Protein AF-0000000074534255 (afdb_homodimer)

Structure (mmCIF, N/CA/C/O backbone):
data_AF-0000000074534255-model_v1
#
loop_
_entity.id
_entity.type
_entity.pdbx_description
1 polymer 'Predicted protein'
#
loop_
_atom_site.group_PDB
_atom_site.id
_atom_site.type_symbol
_atom_site.label_atom_id
_atom_site.label_alt_id
_atom_site.label_comp_id
_atom_site.label_asym_id
_atom_site.label_entity_id
_atom_site.label_seq_id
_atom_site.pdbx_PDB_ins_code
_atom_site.Cartn_x
_atom_site.Cartn_y
_atom_site.Cartn_z
_atom_site.occupancy
_atom_site.B_iso_or_equiv
_atom_site.auth_seq_id
_atom_site.auth_comp_id
_atom_site.auth_asym_id
_atom_site.auth_atom_id
_atom_site.pdbx_PDB_model_num
ATOM 1 N N . MET A 1 1 ? 27.609 9.555 -4.312 1 38.16 1 MET A N 1
ATOM 2 C CA . MET A 1 1 ? 27.453 8.133 -4.008 1 38.16 1 MET A CA 1
ATOM 3 C C . MET A 1 1 ? 27.516 7.297 -5.285 1 38.16 1 MET A C 1
ATOM 5 O O . MET A 1 1 ? 26.859 7.629 -6.277 1 38.16 1 MET A O 1
ATOM 9 N N . SER A 1 2 ? 28.594 6.637 -5.508 1 47.75 2 SER A N 1
ATOM 10 C CA . SER A 1 2 ? 29.016 5.977 -6.734 1 47.75 2 SER A CA 1
ATOM 11 C C . SER A 1 2 ? 27.906 5.109 -7.312 1 47.75 2 SER A C 1
ATOM 13 O O . SER A 1 2 ? 27.125 4.516 -6.562 1 47.75 2 SER A O 1
ATOM 15 N N . ALA A 1 3 ? 27.5 5.363 -8.586 1 54.19 3 ALA A N 1
ATOM 16 C CA . ALA A 1 3 ? 26.641 4.477 -9.359 1 54.19 3 ALA A CA 1
ATOM 17 C C . ALA A 1 3 ? 26.922 3.012 -9.031 1 54.19 3 ALA A C 1
ATOM 19 O O . ALA A 1 3 ? 28.062 2.635 -8.773 1 54.19 3 ALA A O 1
ATOM 20 N N . SER A 1 4 ? 25.844 2.283 -8.641 1 63.69 4 SER A N 1
ATOM 21 C CA . SER A 1 4 ? 26.031 0.854 -8.414 1 63.69 4 SER A CA 1
ATOM 22 C C . SER A 1 4 ? 26.828 0.209 -9.539 1 63.69 4 SER A C 1
ATOM 24 O O . SER A 1 4 ? 26.594 0.5 -10.719 1 63.69 4 SER A O 1
ATOM 26 N N . ASN A 1 5 ? 27.891 -0.311 -9.391 1 72.81 5 ASN A N 1
ATOM 27 C CA . ASN A 1 5 ? 28.703 -1.055 -10.344 1 72.81 5 ASN A CA 1
ATOM 28 C C . ASN A 1 5 ? 28.125 -2.443 -10.609 1 72.81 5 ASN A C 1
ATOM 30 O O . ASN A 1 5 ? 28.734 -3.24 -11.336 1 72.81 5 ASN A O 1
ATOM 34 N N . ARG A 1 6 ? 26.938 -2.566 -10.062 1 86.5 6 ARG A N 1
ATOM 35 C CA . ARG A 1 6 ? 26.312 -3.875 -10.258 1 86.5 6 ARG A CA 1
ATOM 36 C C . ARG A 1 6 ? 25.641 -3.959 -11.625 1 86.5 6 ARG A C 1
ATOM 38 O O . ARG A 1 6 ? 24.906 -3.045 -12.016 1 86.5 6 ARG A O 1
ATOM 45 N N . PRO A 1 7 ? 25.953 -5.027 -12.398 1 90.88 7 PRO A N 1
ATOM 46 C CA . PRO A 1 7 ? 25.281 -5.148 -13.695 1 90.88 7 PRO A CA 1
ATOM 47 C C . PRO A 1 7 ? 23.766 -5.301 -13.562 1 90.88 7 PRO A C 1
ATOM 49 O O . PRO A 1 7 ? 23.281 -5.969 -12.641 1 90.88 7 PRO A O 1
ATOM 52 N N . ASN A 1 8 ? 23.078 -4.656 -14.469 1 95.38 8 ASN A N 1
ATOM 53 C CA . ASN A 1 8 ? 21.625 -4.762 -14.492 1 95.38 8 ASN A CA 1
ATOM 54 C C . ASN A 1 8 ? 21.172 -6.172 -14.852 1 95.38 8 ASN A C 1
ATOM 56 O O . ASN A 1 8 ? 21.938 -6.953 -15.406 1 95.38 8 ASN A O 1
ATOM 60 N N . VAL A 1 9 ? 20.016 -6.527 -14.477 1 98.06 9 VAL A N 1
ATOM 61 C CA . VAL A 1 9 ? 19.391 -7.816 -14.75 1 98.06 9 VAL A CA 1
ATOM 62 C C . VAL A 1 9 ? 18.188 -7.621 -15.664 1 98.06 9 VAL A C 1
ATOM 64 O O . VAL A 1 9 ? 17.453 -6.641 -15.531 1 98.06 9 VAL A O 1
ATOM 67 N N . LYS A 1 10 ? 18.016 -8.5 -16.609 1 98.75 10 LYS A N 1
ATOM 68 C CA . LYS A 1 10 ? 16.844 -8.422 -17.484 1 98.75 10 LYS A CA 1
ATOM 69 C C . LYS A 1 10 ? 15.805 -9.469 -17.078 1 98.75 10 LYS A C 1
ATOM 71 O O . LYS A 1 10 ? 16.141 -10.648 -16.938 1 98.75 10 LYS A O 1
ATOM 76 N N . LEU A 1 11 ? 14.578 -9.008 -16.938 1 98.94 11 LEU A N 1
ATOM 77 C CA . LEU A 1 11 ? 13.461 -9.844 -16.516 1 98.94 11 LEU A CA 1
ATOM 78 C C . LEU A 1 11 ? 12.461 -10.031 -17.656 1 98.94 11 LEU A C 1
ATOM 80 O O . LEU A 1 11 ? 12.109 -9.078 -18.344 1 98.94 11 LEU A O 1
ATOM 84 N N . GLY A 1 12 ? 12.094 -11.289 -17.875 1 98.94 12 GLY A N 1
ATOM 85 C CA . GLY A 1 12 ? 10.969 -11.602 -18.75 1 98.94 12 GLY A CA 1
ATOM 86 C C . GLY A 1 12 ? 9.719 -12 -17.984 1 98.94 12 GLY A C 1
ATOM 87 O O . GLY A 1 12 ? 9.805 -12.633 -16.922 1 98.94 12 GLY A O 1
ATOM 88 N N . VAL A 1 13 ? 8.57 -11.633 -18.484 1 98.94 13 VAL A N 1
ATOM 89 C CA . VAL A 1 13 ? 7.27 -12.023 -17.953 1 98.94 13 VAL A CA 1
ATOM 90 C C . VAL A 1 13 ? 6.383 -12.555 -19.062 1 98.94 13 VAL A C 1
ATOM 92 O O . VAL A 1 13 ? 6.203 -11.898 -20.094 1 98.94 13 VAL A O 1
ATOM 95 N N . ILE A 1 14 ? 5.82 -13.719 -18.844 1 98.94 14 ILE A N 1
ATOM 96 C CA . ILE A 1 14 ? 5.027 -14.367 -19.875 1 98.94 14 ILE A CA 1
ATOM 97 C C . ILE A 1 14 ? 3.547 -14.297 -19.516 1 98.94 14 ILE A C 1
ATOM 99 O O . ILE A 1 14 ? 3.143 -14.742 -18.438 1 98.94 14 ILE A O 1
ATOM 103 N N . GLN A 1 15 ? 2.764 -13.703 -20.359 1 98.81 15 GLN A N 1
ATOM 104 C CA . GLN A 1 15 ? 1.306 -13.711 -20.297 1 98.81 15 GLN A CA 1
ATOM 105 C C . GLN A 1 15 ? 0.714 -14.656 -21.328 1 98.81 15 GLN A C 1
ATOM 107 O O . GLN A 1 15 ? 0.886 -14.453 -22.531 1 98.81 15 GLN A O 1
ATOM 112 N N . CYS A 1 16 ? -0.022 -15.703 -20.891 1 97.38 16 CYS A N 1
ATOM 113 C CA . CYS A 1 16 ? -0.548 -16.641 -21.859 1 97.38 16 CYS A CA 1
ATOM 114 C C . CYS A 1 16 ? -1.913 -17.172 -21.438 1 97.38 16 CYS A C 1
ATOM 116 O O . CYS A 1 16 ? -2.312 -17 -20.281 1 97.38 16 CYS A O 1
ATOM 118 N N . HIS A 1 17 ? -2.545 -17.781 -22.391 1 95.69 17 HIS A N 1
ATOM 119 C CA . HIS A 1 17 ? -3.779 -18.5 -22.141 1 95.69 17 HIS A CA 1
ATOM 120 C C . HIS A 1 17 ? -3.488 -19.906 -21.609 1 95.69 17 HIS A C 1
ATOM 122 O O . HIS A 1 17 ? -2.428 -20.469 -21.875 1 95.69 17 HIS A O 1
ATOM 128 N N . TRP A 1 18 ? -4.469 -20.344 -20.875 1 95.81 18 TRP A N 1
ATOM 129 C CA . TRP A 1 18 ? -4.402 -21.766 -20.5 1 95.81 18 TRP A CA 1
ATOM 130 C C . TRP A 1 18 ? -5.273 -22.609 -21.438 1 95.81 18 TRP A C 1
ATOM 132 O O . TRP A 1 18 ? -6.32 -22.156 -21.891 1 95.81 18 TRP A O 1
ATOM 142 N N . THR A 1 19 ? -4.805 -23.781 -21.688 1 95.94 19 THR A N 1
ATOM 143 C CA . THR A 1 19 ? -5.59 -24.781 -22.391 1 95.94 19 THR A CA 1
ATOM 144 C C . THR A 1 19 ? -5.383 -26.172 -21.781 1 95.94 19 THR A C 1
ATOM 146 O O . THR A 1 19 ? -4.355 -26.438 -21.156 1 95.94 19 THR A O 1
ATOM 149 N N . GLU A 1 20 ? -6.34 -27.062 -22 1 94.56 20 GLU A N 1
ATOM 150 C CA . GLU A 1 20 ? -6.281 -28.406 -21.453 1 94.56 20 GLU A CA 1
ATOM 151 C C . GLU A 1 20 ? -5.27 -29.266 -22.219 1 94.56 20 GLU A C 1
ATOM 153 O O . GLU A 1 20 ? -4.734 -30.234 -21.672 1 94.56 20 GLU A O 1
ATOM 158 N N . ASP A 1 21 ? -5.148 -28.922 -23.422 1 96.81 21 ASP A N 1
ATOM 159 C CA . ASP A 1 21 ? -4.16 -29.641 -24.219 1 96.81 21 ASP A CA 1
ATOM 160 C C . ASP A 1 21 ? -2.74 -29.266 -23.812 1 96.81 21 ASP A C 1
ATOM 162 O O . ASP A 1 21 ? -2.195 -28.266 -24.297 1 96.81 21 ASP A O 1
ATOM 166 N N . LEU A 1 22 ? -2.09 -30.109 -23.062 1 95.94 22 LEU A N 1
ATOM 167 C CA . LEU A 1 22 ? -0.78 -29.828 -22.484 1 95.94 22 LEU A CA 1
ATOM 168 C C . LEU A 1 22 ? 0.272 -29.656 -23.578 1 95.94 22 LEU A C 1
ATOM 170 O O . LEU A 1 22 ? 1.234 -28.906 -23.406 1 95.94 22 LEU A O 1
ATOM 174 N N . THR A 1 23 ? 0.111 -30.406 -24.594 1 97.38 23 THR A N 1
ATOM 175 C CA . THR A 1 23 ? 1.063 -30.281 -25.688 1 97.38 23 THR A CA 1
ATOM 176 C C . THR A 1 23 ? 1.03 -28.875 -26.281 1 97.38 23 THR A C 1
ATOM 178 O O . THR A 1 23 ? 2.078 -28.266 -26.516 1 97.38 23 THR A O 1
ATOM 181 N N . VAL A 1 24 ? -0.176 -28.391 -26.5 1 97.69 24 VAL A N 1
ATOM 182 C CA . VAL A 1 24 ? -0.358 -27.047 -27.047 1 97.69 24 VAL A CA 1
ATOM 183 C C . VAL A 1 24 ? 0.126 -26 -26.047 1 97.69 24 VAL A C 1
ATOM 185 O O . VAL A 1 24 ? 0.819 -25.062 -26.406 1 97.69 24 VAL A O 1
ATOM 188 N N . LEU A 1 25 ? -0.193 -26.203 -24.828 1 97.88 25 LEU A N 1
ATOM 189 C CA . LEU A 1 25 ? 0.188 -25.281 -23.781 1 97.88 25 LEU A CA 1
ATOM 190 C C . LEU A 1 25 ? 1.705 -25.172 -23.656 1 97.88 25 LEU A C 1
ATOM 192 O O . LEU A 1 25 ? 2.26 -24.078 -23.641 1 97.88 25 LEU A O 1
ATOM 196 N N . LYS A 1 26 ? 2.355 -26.297 -23.578 1 98.31 26 LYS A N 1
ATOM 197 C CA . LYS A 1 26 ? 3.807 -26.328 -23.422 1 98.31 26 LYS A CA 1
ATOM 198 C C . LYS A 1 26 ? 4.5 -25.688 -24.625 1 98.31 26 LYS A C 1
ATOM 200 O O . LYS A 1 26 ? 5.496 -24.984 -24.469 1 98.31 26 LYS A O 1
ATOM 205 N N . SER A 1 27 ? 3.973 -25.984 -25.75 1 98.38 27 SER A N 1
ATOM 206 C CA . SER A 1 27 ? 4.551 -25.406 -26.953 1 98.38 27 SER A CA 1
ATOM 207 C C . SER A 1 27 ? 4.453 -23.891 -26.938 1 98.38 27 SER A C 1
ATOM 209 O O . SER A 1 27 ? 5.414 -23.188 -27.281 1 98.38 27 SER A O 1
ATOM 211 N N . ASP A 1 28 ? 3.316 -23.375 -26.609 1 98.25 28 ASP A N 1
ATOM 212 C CA . ASP A 1 28 ? 3.096 -21.938 -26.562 1 98.25 28 ASP A CA 1
ATOM 213 C C . ASP A 1 28 ? 4.027 -21.266 -25.547 1 98.25 28 ASP A C 1
ATOM 215 O O . ASP A 1 28 ? 4.672 -20.266 -25.844 1 98.25 28 ASP A O 1
ATOM 219 N N . ILE A 1 29 ? 4.129 -21.828 -24.375 1 98.69 29 ILE A N 1
ATOM 220 C CA . ILE A 1 29 ? 4.973 -21.281 -23.312 1 98.69 29 ILE A CA 1
ATOM 221 C C . ILE A 1 29 ? 6.438 -21.359 -23.734 1 98.69 29 ILE A C 1
ATOM 223 O O . ILE A 1 29 ? 7.195 -20.391 -23.547 1 98.69 29 ILE A O 1
ATOM 227 N N . SER A 1 30 ? 6.793 -22.484 -24.297 1 98.88 30 SER A N 1
ATOM 228 C CA . SER A 1 30 ? 8.172 -22.641 -24.75 1 98.88 30 SER A CA 1
ATOM 229 C C . SER A 1 30 ? 8.547 -21.578 -25.766 1 98.88 30 SER A C 1
ATOM 231 O O . SER A 1 30 ? 9.648 -21.016 -25.719 1 98.88 30 SER A O 1
ATOM 233 N N . HIS A 1 31 ? 7.652 -21.328 -26.672 1 98.81 31 HIS A N 1
ATOM 234 C CA . HIS A 1 31 ? 7.891 -20.297 -27.688 1 98.81 31 HIS A CA 1
ATOM 235 C C . HIS A 1 31 ? 8.078 -18.922 -27.047 1 98.81 31 HIS A C 1
ATOM 237 O O . HIS A 1 31 ? 8.992 -18.188 -27.422 1 98.81 31 HIS A O 1
ATOM 243 N N . LYS A 1 32 ? 7.285 -18.578 -26.172 1 98.88 32 LYS A N 1
ATOM 244 C CA . LYS A 1 32 ? 7.328 -17.266 -25.531 1 98.88 32 LYS A CA 1
ATOM 245 C C . LYS A 1 32 ? 8.562 -17.125 -24.641 1 98.88 32 LYS A C 1
ATOM 247 O O . LYS A 1 32 ? 9.141 -16.047 -24.547 1 98.88 32 LYS A O 1
ATOM 252 N N . VAL A 1 33 ? 8.891 -18.172 -23.938 1 98.94 33 VAL A N 1
ATOM 253 C CA . VAL A 1 33 ? 10.102 -18.172 -23.125 1 98.94 33 VAL A CA 1
ATOM 254 C C . VAL A 1 33 ? 11.32 -17.953 -24.016 1 98.94 33 VAL A C 1
ATOM 256 O O . VAL A 1 33 ? 12.219 -17.172 -23.688 1 98.94 33 VAL A O 1
ATOM 259 N N . LYS A 1 34 ? 11.344 -18.688 -25.109 1 98.88 34 LYS A N 1
ATOM 260 C CA . LYS A 1 34 ? 12.445 -18.531 -26.047 1 98.88 34 LYS A CA 1
ATOM 261 C C . LYS A 1 34 ? 12.531 -17.094 -26.547 1 98.88 34 LYS A C 1
ATOM 263 O O . LYS A 1 34 ? 13.625 -16.531 -26.703 1 98.88 34 LYS A O 1
ATOM 268 N N . GLN A 1 35 ? 11.391 -16.5 -26.844 1 98.88 35 GLN A N 1
ATOM 269 C CA . GLN A 1 35 ? 11.352 -15.102 -27.266 1 98.88 35 GLN A CA 1
ATOM 270 C C . GLN A 1 35 ? 11.961 -14.188 -26.203 1 98.88 35 GLN A C 1
ATOM 272 O O . GLN A 1 35 ? 12.742 -13.289 -26.531 1 98.88 35 GLN A O 1
ATOM 277 N N . ALA A 1 36 ? 11.609 -14.375 -24.969 1 98.94 36 ALA A N 1
ATOM 278 C CA . ALA A 1 36 ? 12.164 -13.57 -23.891 1 98.94 36 ALA A CA 1
ATOM 279 C C . ALA A 1 36 ? 13.664 -13.781 -23.75 1 98.94 36 ALA A C 1
ATOM 281 O O . ALA A 1 36 ? 14.422 -12.828 -23.562 1 98.94 36 ALA A O 1
ATOM 282 N N . ALA A 1 37 ? 14.086 -15.016 -23.828 1 98.88 37 ALA A N 1
ATOM 283 C CA . ALA A 1 37 ? 15.508 -15.336 -23.734 1 98.88 37 ALA A CA 1
ATOM 284 C C . ALA A 1 37 ? 16.297 -14.68 -24.875 1 98.88 37 ALA A C 1
ATOM 286 O O . ALA A 1 37 ? 17.391 -14.164 -24.656 1 98.88 37 ALA A O 1
ATOM 287 N N . ASN A 1 38 ? 15.719 -14.734 -26.031 1 98.81 38 ASN A N 1
ATOM 288 C CA . ASN A 1 38 ? 16.359 -14.102 -27.188 1 98.81 38 ASN A CA 1
ATOM 289 C C . ASN A 1 38 ? 16.484 -12.594 -27 1 98.81 38 ASN A C 1
ATOM 291 O O . ASN A 1 38 ? 17.344 -11.961 -27.609 1 98.81 38 ASN A O 1
ATOM 295 N N . ALA A 1 39 ? 15.594 -12.039 -26.219 1 98.75 39 ALA A N 1
ATOM 296 C CA . ALA A 1 39 ? 15.68 -10.625 -25.891 1 98.75 39 ALA A CA 1
ATOM 297 C C . ALA A 1 39 ? 16.578 -10.398 -24.672 1 98.75 39 ALA A C 1
ATOM 299 O O . ALA A 1 39 ? 16.562 -9.336 -24.062 1 98.75 39 ALA A O 1
ATOM 300 N N . ASN A 1 40 ? 17.281 -11.445 -24.234 1 98.62 40 ASN A N 1
ATOM 301 C CA . ASN A 1 40 ? 18.359 -11.445 -23.25 1 98.62 40 ASN A CA 1
ATOM 302 C C . ASN A 1 40 ? 17.812 -11.445 -21.812 1 98.62 40 ASN A C 1
ATOM 304 O O . ASN A 1 40 ? 18.484 -11 -20.891 1 98.62 40 ASN A O 1
ATOM 308 N N . ALA A 1 41 ? 16.578 -11.805 -21.672 1 98.88 41 ALA A N 1
ATOM 309 C CA . ALA A 1 41 ? 16.094 -12.031 -20.297 1 98.88 41 ALA A CA 1
ATOM 310 C C . ALA A 1 41 ? 16.922 -13.109 -19.609 1 98.88 41 ALA A C 1
ATOM 312 O O . ALA A 1 41 ? 17.281 -14.117 -20.219 1 98.88 41 ALA A O 1
ATOM 313 N N . GLN A 1 42 ? 17.203 -12.875 -18.359 1 98.88 42 GLN A N 1
ATOM 314 C CA . GLN A 1 42 ? 17.969 -13.836 -17.578 1 98.88 42 GLN A CA 1
ATOM 315 C C . GLN A 1 42 ? 17.062 -14.57 -16.578 1 98.88 42 GLN A C 1
ATOM 317 O O . GLN A 1 42 ? 17.375 -15.688 -16.172 1 98.88 42 GLN A O 1
ATOM 322 N N . ILE A 1 43 ? 16.031 -13.977 -16.156 1 98.94 43 ILE A N 1
ATOM 323 C CA . ILE A 1 43 ? 14.984 -14.523 -15.312 1 98.94 43 ILE A CA 1
ATOM 324 C C . ILE A 1 43 ? 13.633 -14.383 -16.016 1 98.94 43 ILE A C 1
ATOM 326 O O . ILE A 1 43 ? 13.32 -13.328 -16.562 1 98.94 43 ILE A O 1
ATOM 330 N N . ILE A 1 44 ? 12.836 -15.406 -16.062 1 99 44 ILE A N 1
ATOM 331 C CA . ILE A 1 44 ? 11.531 -15.367 -16.734 1 99 44 ILE A CA 1
ATOM 332 C C . ILE A 1 44 ? 10.453 -15.867 -15.766 1 99 44 ILE A C 1
ATOM 334 O O . ILE A 1 44 ? 10.57 -16.953 -15.203 1 99 44 ILE A O 1
ATOM 338 N N . LEU A 1 45 ? 9.453 -15.078 -15.586 1 99 45 LEU A N 1
ATOM 339 C CA . LEU A 1 45 ? 8.336 -15.344 -14.688 1 99 45 LEU A CA 1
ATOM 340 C C . LEU A 1 45 ? 7.141 -15.906 -15.453 1 99 45 LEU A C 1
ATOM 342 O O . LEU A 1 45 ? 6.711 -15.312 -16.453 1 99 45 LEU A O 1
ATOM 346 N N . LEU A 1 46 ? 6.641 -17.031 -15.008 1 98.94 46 LEU A N 1
ATOM 347 C CA . LEU A 1 46 ? 5.422 -17.625 -15.531 1 98.94 46 LEU A CA 1
ATOM 348 C C . LEU A 1 46 ? 4.254 -17.406 -14.57 1 98.94 46 LEU A C 1
ATOM 350 O O . LEU A 1 46 ? 4.434 -16.875 -13.477 1 98.94 46 LEU A O 1
ATOM 354 N N . GLN A 1 47 ? 3.068 -17.875 -14.984 1 98.62 47 GLN A N 1
ATOM 355 C CA . GLN A 1 47 ? 1.827 -17.594 -14.273 1 98.62 47 GLN A CA 1
ATOM 356 C C . GLN A 1 47 ? 1.604 -18.609 -13.141 1 98.62 47 GLN A C 1
ATOM 358 O O . GLN A 1 47 ? 2.365 -19.562 -13 1 98.62 47 GLN A O 1
ATOM 363 N N . GLU A 1 48 ? 0.565 -18.281 -12.32 1 98.75 48 GLU A N 1
ATOM 364 C CA . GLU A 1 48 ? 0.166 -19.172 -11.227 1 98.75 48 GLU A CA 1
ATOM 365 C C . GLU A 1 48 ? -0.423 -20.469 -11.758 1 98.75 48 GLU A C 1
ATOM 367 O O . GLU A 1 48 ? -1.276 -20.453 -12.648 1 98.75 48 GLU A O 1
ATOM 372 N N . VAL A 1 49 ? 0.048 -21.609 -11.219 1 98.31 49 VAL A N 1
ATOM 373 C CA . VAL A 1 49 ? -0.42 -22.953 -11.547 1 98.31 49 VAL A CA 1
ATOM 374 C C . VAL A 1 49 ? -0.678 -23.047 -13.047 1 98.31 49 VAL A C 1
ATOM 376 O O . VAL A 1 49 ? -1.745 -23.5 -13.469 1 98.31 49 VAL A O 1
ATOM 379 N N . PHE A 1 50 ? 0.253 -22.672 -13.797 1 97.88 50 PHE A N 1
ATOM 380 C CA . PHE A 1 50 ? 0.082 -22.438 -15.219 1 97.88 50 PHE A CA 1
ATOM 381 C C . PHE A 1 50 ? -0.144 -23.734 -15.969 1 97.88 50 PHE A C 1
ATOM 383 O O . PHE A 1 50 ? -0.611 -23.734 -17.109 1 97.88 50 PHE A O 1
ATOM 390 N N . MET A 1 51 ? 0.105 -24.922 -15.367 1 97.25 51 MET A N 1
ATOM 391 C CA . MET A 1 51 ? -0.031 -26.203 -16.062 1 97.25 51 MET A CA 1
ATOM 392 C C . MET A 1 51 ? -1.359 -26.859 -15.727 1 97.25 51 MET A C 1
ATOM 394 O O . MET A 1 51 ? -1.583 -28.031 -16.062 1 97.25 51 MET A O 1
ATOM 398 N N . MET A 1 52 ? -2.219 -26.219 -15.047 1 96.19 52 MET A N 1
ATOM 399 C CA . MET A 1 52 ? -3.531 -26.781 -14.742 1 96.19 52 MET A CA 1
ATOM 400 C C . MET A 1 52 ? -4.609 -25.703 -14.797 1 96.19 52 MET A C 1
ATOM 402 O O . MET A 1 52 ? -4.301 -24.5 -14.797 1 96.19 52 MET A O 1
ATOM 406 N N . ARG A 1 53 ? -5.793 -26.188 -14.914 1 95.25 53 ARG A N 1
ATOM 407 C CA . ARG A 1 53 ? -6.938 -25.297 -14.797 1 95.25 53 ARG A CA 1
ATOM 408 C C . ARG A 1 53 ? -6.973 -24.625 -13.43 1 95.25 53 ARG A C 1
ATOM 410 O O . ARG A 1 53 ? -6.695 -25.266 -12.414 1 95.25 53 ARG A O 1
ATOM 417 N N . TYR A 1 54 ? -7.234 -23.344 -13.453 1 95.38 54 TYR A N 1
ATOM 418 C CA . TYR A 1 54 ? -7.402 -22.719 -12.148 1 95.38 54 TYR A CA 1
ATOM 419 C C . TYR A 1 54 ? -8.516 -23.391 -11.352 1 95.38 54 TYR A C 1
ATOM 421 O O . TYR A 1 54 ? -9.641 -23.516 -11.836 1 95.38 54 TYR A O 1
ATOM 429 N N . PRO A 1 55 ? -8.266 -23.734 -10.188 1 93.81 55 PRO A N 1
ATOM 430 C CA . PRO A 1 55 ? -9.219 -24.625 -9.508 1 93.81 55 PRO A CA 1
ATOM 431 C C . PRO A 1 55 ? -10.188 -23.859 -8.602 1 93.81 55 PRO A C 1
ATOM 433 O O . PRO A 1 55 ? -11.133 -24.453 -8.07 1 93.81 55 PRO A O 1
ATOM 436 N N . GLY A 1 56 ? -10.039 -22.594 -8.391 1 91.31 56 GLY A N 1
ATOM 437 C CA . GLY A 1 56 ? -10.742 -21.859 -7.348 1 91.31 56 GLY A CA 1
ATOM 438 C C . GLY A 1 56 ? -12.242 -21.828 -7.555 1 91.31 56 GLY A C 1
ATOM 439 O O . GLY A 1 56 ? -13 -21.547 -6.621 1 91.31 56 GLY A O 1
ATOM 440 N N . ASP A 1 57 ? -12.711 -22.109 -8.773 1 91.38 57 ASP A N 1
ATOM 441 C CA . ASP A 1 57 ? -14.141 -22.094 -9.055 1 91.38 57 ASP A CA 1
ATOM 442 C C . ASP A 1 57 ? -14.758 -23.469 -8.836 1 91.38 57 ASP A C 1
ATOM 444 O O . ASP A 1 57 ? -15.961 -23.656 -9.031 1 91.38 57 ASP A O 1
ATOM 448 N N . LEU A 1 58 ? -13.961 -24.453 -8.414 1 91.12 58 LEU A N 1
ATOM 449 C CA . LEU A 1 58 ? -14.414 -25.812 -8.141 1 91.12 58 LEU A CA 1
ATOM 450 C C . LEU A 1 58 ? -14.547 -26.047 -6.637 1 91.12 58 LEU A C 1
ATOM 452 O O . LEU A 1 58 ? -14.234 -25.156 -5.836 1 91.12 58 LEU A O 1
ATOM 456 N N . SER A 1 59 ? -15.141 -27.172 -6.301 1 90.75 59 SER A N 1
ATOM 457 C CA . SER A 1 59 ? -15.195 -27.609 -4.91 1 90.75 59 SER A CA 1
ATOM 458 C C . SER A 1 59 ? -14.523 -28.969 -4.734 1 90.75 59 SER A C 1
ATOM 460 O O . SER A 1 59 ? -14.633 -29.844 -5.605 1 90.75 59 SER A O 1
ATOM 462 N N . LYS A 1 60 ? -13.875 -29.094 -3.633 1 91.88 60 LYS A N 1
ATOM 463 C CA . LYS A 1 60 ? -13.188 -30.359 -3.371 1 91.88 60 LYS A CA 1
ATOM 464 C C . LYS A 1 60 ? -14.172 -31.531 -3.334 1 91.88 60 LYS A C 1
ATOM 466 O O . LYS A 1 60 ? -13.844 -32.625 -3.758 1 91.88 60 LYS A O 1
ATOM 471 N N . GLU A 1 61 ? -15.391 -31.312 -2.822 1 91.06 61 GLU A N 1
ATOM 472 C CA . GLU A 1 61 ? -16.406 -32.344 -2.699 1 91.06 61 GLU A CA 1
ATOM 473 C C . GLU A 1 61 ? -16.891 -32.812 -4.07 1 91.06 61 GLU A C 1
ATOM 475 O O . GLU A 1 61 ? -17.016 -34.031 -4.305 1 91.06 61 GLU A O 1
ATOM 480 N N . LEU A 1 62 ? -17.016 -31.891 -4.977 1 88.88 62 LEU A N 1
ATOM 481 C CA . LEU A 1 62 ? -17.625 -32.219 -6.266 1 88.88 62 LEU A CA 1
ATOM 482 C C . LEU A 1 62 ? -16.547 -32.531 -7.297 1 88.88 62 LEU A C 1
ATOM 484 O O . LEU A 1 62 ? -16.844 -33.125 -8.336 1 88.88 62 LEU A O 1
ATOM 488 N N . ASN A 1 63 ? -15.344 -32.125 -7.023 1 91.44 63 ASN A N 1
ATOM 489 C CA . ASN A 1 63 ? -14.25 -32.312 -7.973 1 91.44 63 ASN A CA 1
ATOM 490 C C . ASN A 1 63 ? -13.031 -32.938 -7.301 1 91.44 63 ASN A C 1
ATOM 492 O O . ASN A 1 63 ? -11.922 -32.375 -7.402 1 91.44 63 ASN A O 1
ATOM 496 N N . PRO A 1 64 ? -13.125 -34.062 -6.719 1 93.75 64 PRO A N 1
ATOM 497 C CA . PRO A 1 64 ? -11.992 -34.688 -6.02 1 93.75 64 PRO A CA 1
ATOM 498 C C . PRO A 1 64 ? -10.836 -35.031 -6.957 1 93.75 64 PRO A C 1
ATOM 500 O O . PRO A 1 64 ? -9.688 -35.125 -6.52 1 93.75 64 PRO A O 1
ATOM 503 N N . GLU A 1 65 ? -11.148 -35.188 -8.211 1 94.25 65 GLU A N 1
ATOM 504 C CA . GLU A 1 65 ? -10.141 -35.594 -9.195 1 94.25 65 GLU A CA 1
ATOM 505 C C . GLU A 1 65 ? -9.102 -34.469 -9.383 1 94.25 65 GLU A C 1
ATOM 507 O O . GLU A 1 65 ? -8.016 -34.719 -9.914 1 94.25 65 GLU A O 1
ATOM 512 N N . THR A 1 66 ? -9.438 -33.281 -8.992 1 94.56 66 THR A N 1
ATOM 513 C CA . THR A 1 66 ? -8.5 -32.156 -9.078 1 94.56 66 THR A CA 1
ATOM 514 C C . THR A 1 66 ? -7.219 -32.469 -8.305 1 94.56 66 THR A C 1
ATOM 516 O O . THR A 1 66 ? -6.129 -32.062 -8.711 1 94.56 66 THR A O 1
ATOM 519 N N . PHE A 1 67 ? -7.305 -33.219 -7.242 1 97 67 PHE A N 1
ATOM 520 C CA . PHE A 1 67 ? -6.168 -33.562 -6.387 1 97 67 PHE A CA 1
ATOM 521 C C . PHE A 1 67 ? -5.207 -34.5 -7.098 1 97 67 PHE A C 1
ATOM 523 O O . PHE A 1 67 ? -4.051 -34.625 -6.691 1 97 67 PHE A O 1
ATOM 530 N N . ASP A 1 68 ? -5.711 -35.156 -8.141 1 96.31 68 ASP A N 1
ATOM 531 C CA . ASP A 1 68 ? -4.848 -36 -8.938 1 96.31 68 ASP A CA 1
ATOM 532 C C . ASP A 1 68 ? -3.779 -35.188 -9.672 1 96.31 68 ASP A C 1
ATOM 534 O O . ASP A 1 68 ? -2.764 -35.75 -10.102 1 96.31 68 ASP A O 1
ATOM 538 N N . GLN A 1 69 ? -4.016 -33.938 -9.789 1 96.44 69 GLN A N 1
ATOM 539 C CA . GLN A 1 69 ? -3.086 -33.062 -10.5 1 96.44 69 GLN A CA 1
ATOM 540 C C . GLN A 1 69 ? -1.971 -32.594 -9.586 1 96.44 69 GLN A C 1
ATOM 542 O O . GLN A 1 69 ? -1.006 -31.969 -10.039 1 96.44 69 GLN A O 1
ATOM 547 N N . ALA A 1 70 ? -2.111 -32.844 -8.258 1 98.31 70 ALA A N 1
ATOM 548 C CA . ALA A 1 70 ? -1.09 -32.438 -7.309 1 98.31 70 ALA A CA 1
ATOM 549 C C . ALA A 1 70 ? 0.234 -33.125 -7.562 1 98.31 70 ALA A C 1
ATOM 551 O O . ALA A 1 70 ? 0.251 -34.312 -7.887 1 98.31 70 ALA A O 1
ATOM 552 N N . GLU A 1 71 ? 1.266 -32.438 -7.41 1 98.62 71 GLU A N 1
ATOM 553 C CA . GLU A 1 71 ? 2.592 -32.938 -7.777 1 98.62 71 GLU A CA 1
ATOM 554 C C . GLU A 1 71 ? 3.457 -33.156 -6.539 1 98.62 71 GLU A C 1
ATOM 556 O O . GLU A 1 71 ? 3.4 -32.375 -5.586 1 98.62 71 GLU A O 1
ATOM 561 N N . ASN A 1 72 ? 4.238 -34.156 -6.539 1 97.94 72 ASN A N 1
ATOM 562 C CA . ASN A 1 72 ? 5.145 -34.469 -5.441 1 97.94 72 ASN A CA 1
ATOM 563 C C . ASN A 1 72 ? 6.512 -33.844 -5.637 1 97.94 72 ASN A C 1
ATOM 565 O O . ASN A 1 72 ? 7.508 -34.531 -5.867 1 97.94 72 ASN A O 1
ATOM 569 N N . LEU A 1 73 ? 6.527 -32.531 -5.395 1 97.69 73 LEU A N 1
ATOM 570 C CA . LEU A 1 73 ? 7.688 -31.703 -5.688 1 97.69 73 LEU A CA 1
ATOM 571 C C . LEU A 1 73 ? 8.914 -32.219 -4.934 1 97.69 73 LEU A C 1
ATOM 573 O O . LEU A 1 73 ? 9.984 -32.375 -5.527 1 97.69 73 LEU A O 1
ATOM 577 N N . MET A 1 74 ? 8.789 -32.469 -3.686 1 94.94 74 MET A N 1
ATOM 578 C CA . MET A 1 74 ? 9.945 -32.781 -2.848 1 94.94 74 MET A CA 1
ATOM 579 C C . MET A 1 74 ? 10.539 -34.125 -3.221 1 94.94 74 MET A C 1
ATOM 581 O O . MET A 1 74 ? 11.75 -34.312 -3.16 1 94.94 74 MET A O 1
ATOM 585 N N . GLN A 1 75 ? 9.711 -35.031 -3.625 1 94.38 75 GLN A N 1
ATOM 586 C CA . GLN A 1 75 ? 10.227 -36.312 -4.102 1 94.38 75 GLN A CA 1
ATOM 587 C C . GLN A 1 75 ? 10.953 -36.156 -5.434 1 94.38 75 GLN A C 1
ATOM 589 O O . GLN A 1 75 ? 11.977 -36.812 -5.672 1 94.38 75 GLN A O 1
ATOM 594 N N . ALA A 1 76 ? 10.375 -35.344 -6.254 1 95.56 76 ALA A N 1
ATOM 595 C CA . ALA A 1 76 ? 11.031 -35.062 -7.531 1 95.56 76 ALA A CA 1
ATOM 596 C C . ALA A 1 76 ? 12.406 -34.438 -7.312 1 95.56 76 ALA A C 1
ATOM 598 O O . ALA A 1 76 ? 13.375 -34.812 -7.98 1 95.56 76 ALA A O 1
ATOM 599 N N . VAL A 1 77 ? 12.484 -33.531 -6.406 1 93.5 77 VAL A N 1
ATOM 600 C CA . VAL A 1 77 ? 13.734 -32.844 -6.113 1 93.5 77 VAL A CA 1
ATOM 601 C C . VAL A 1 77 ? 14.75 -33.812 -5.551 1 93.5 77 VAL A C 1
ATOM 603 O O . VAL A 1 77 ? 15.945 -33.75 -5.871 1 93.5 77 VAL A O 1
ATOM 606 N N . ALA A 1 78 ? 14.32 -34.719 -4.723 1 91.25 78 ALA A N 1
ATOM 607 C CA . ALA A 1 78 ? 15.203 -35.719 -4.145 1 91.25 78 ALA A CA 1
ATOM 608 C C . ALA A 1 78 ? 15.836 -36.594 -5.23 1 91.25 78 ALA A C 1
ATOM 610 O O . ALA A 1 78 ? 17.016 -36.938 -5.148 1 91.25 78 ALA A O 1
ATOM 611 N N . ILE A 1 79 ? 15.117 -36.938 -6.168 1 90.12 79 ILE A N 1
ATOM 612 C CA . ILE A 1 79 ? 15.617 -37.75 -7.277 1 90.12 79 ILE A CA 1
ATOM 613 C C . ILE A 1 79 ? 16.641 -36.938 -8.078 1 90.12 79 ILE A C 1
ATOM 615 O O . ILE A 1 79 ? 17.688 -37.469 -8.469 1 90.12 79 ILE A O 1
ATOM 619 N N . LEU A 1 80 ? 16.312 -35.719 -8.297 1 87.31 80 LEU A N 1
ATOM 620 C CA . LEU A 1 80 ? 17.203 -34.844 -9.039 1 87.31 80 LEU A CA 1
ATOM 621 C C . LEU A 1 80 ? 18.547 -34.688 -8.328 1 87.31 80 LEU A C 1
ATOM 623 O O . LEU A 1 80 ? 19.594 -34.719 -8.969 1 87.31 80 LEU A O 1
ATOM 627 N N . GLU A 1 81 ? 18.531 -34.5 -7.09 1 86.31 81 GLU A N 1
ATOM 628 C CA . GLU A 1 81 ? 19.734 -34.312 -6.301 1 86.31 81 GLU A CA 1
ATOM 629 C C . GLU A 1 81 ? 20.578 -35.594 -6.242 1 86.31 81 GLU A C 1
ATOM 631 O O . GLU A 1 81 ? 21.812 -35.531 -6.25 1 86.31 81 GLU A O 1
ATOM 636 N N . LYS A 1 82 ? 20.016 -36.75 -6.172 1 83.38 82 LYS A N 1
ATOM 637 C CA . LYS A 1 82 ? 20.719 -38.031 -6.145 1 83.38 82 LYS A CA 1
ATOM 638 C C . LYS A 1 82 ? 21.422 -38.281 -7.469 1 83.38 82 LYS A C 1
ATOM 640 O O . LYS A 1 82 ? 22.531 -38.844 -7.492 1 83.38 82 LYS A O 1
ATOM 645 N N . ASN A 1 83 ? 20.766 -37.875 -8.477 1 76.31 83 ASN A N 1
ATOM 646 C CA . ASN A 1 83 ? 21.297 -38.125 -9.812 1 76.31 83 ASN A CA 1
ATOM 647 C C . ASN A 1 83 ? 22.391 -37.125 -10.18 1 76.31 83 ASN A C 1
ATOM 649 O O . ASN A 1 83 ? 23.266 -37.438 -10.984 1 76.31 83 ASN A O 1
ATOM 653 N N . GLU A 1 84 ? 22.266 -35.906 -9.781 1 69.38 84 GLU A N 1
ATOM 654 C CA . GLU A 1 84 ? 23.328 -34.938 -10.031 1 69.38 84 GLU A CA 1
ATOM 655 C C . GLU A 1 84 ? 24.672 -35.438 -9.492 1 69.38 84 GLU A C 1
ATOM 657 O O . GLU A 1 84 ? 25.719 -35.156 -10.062 1 69.38 84 GLU A O 1
ATOM 662 N N . ASN A 1 85 ? 24.578 -36.188 -8.406 1 61.41 85 ASN A N 1
ATOM 663 C CA . ASN A 1 85 ? 25.781 -36.719 -7.801 1 61.41 85 ASN A CA 1
ATOM 664 C C . ASN A 1 85 ? 26.234 -38 -8.5 1 61.41 85 ASN A C 1
ATOM 666 O O . ASN A 1 85 ? 27.344 -38.5 -8.258 1 61.41 85 ASN A O 1
ATOM 670 N N . SER A 1 86 ? 25.219 -38.562 -9.18 1 57.59 86 SER A N 1
ATOM 671 C CA . SER A 1 86 ? 25.562 -39.812 -9.852 1 57.59 86 SER A CA 1
ATOM 672 C C . SER A 1 86 ? 25.906 -39.594 -11.32 1 57.59 86 SER A C 1
ATOM 674 O O . SER A 1 86 ? 25.375 -38.656 -11.938 1 57.59 86 SER A O 1
ATOM 676 N N . GLU A 1 87 ? 27.031 -39.812 -11.758 1 49.44 87 GLU A N 1
ATOM 677 C CA . GLU A 1 87 ? 27.547 -39.656 -13.117 1 49.44 87 GLU A CA 1
ATOM 678 C C . GLU A 1 87 ? 26.547 -40.125 -14.156 1 49.44 87 GLU A C 1
ATOM 680 O O . GLU A 1 87 ? 26.719 -39.875 -15.352 1 49.44 87 GLU A O 1
ATOM 685 N N . GLN A 1 88 ? 25.531 -41 -13.836 1 45.31 88 GLN A N 1
ATOM 686 C CA . GLN A 1 88 ? 24.719 -41.656 -14.844 1 45.31 88 GLN A CA 1
ATOM 687 C C . GLN A 1 88 ? 23.406 -40.938 -15.078 1 45.31 88 GLN A C 1
ATOM 689 O O . GLN A 1 88 ? 22.5 -41 -14.25 1 45.31 88 GLN A O 1
ATOM 694 N N . VAL A 1 89 ? 23.359 -39.812 -15.641 1 46.59 89 VAL A N 1
ATOM 695 C CA . VAL A 1 89 ? 22.406 -38.75 -15.93 1 46.59 89 VAL A CA 1
ATOM 696 C C . VAL A 1 89 ? 21.172 -39.312 -16.625 1 46.59 89 VAL A C 1
ATOM 698 O O . VAL A 1 89 ? 20.047 -38.906 -16.359 1 46.59 89 VAL A O 1
ATOM 701 N N . THR A 1 90 ? 20.594 -40.219 -17.406 1 53.75 90 THR A N 1
ATOM 702 C CA . THR A 1 90 ? 20.234 -39.719 -18.719 1 53.75 90 THR A CA 1
ATOM 703 C C . THR A 1 90 ? 18.734 -39.469 -18.812 1 53.75 90 THR A C 1
ATOM 705 O O . THR A 1 90 ? 18.266 -38.344 -18.719 1 53.75 90 THR A O 1
ATOM 708 N N . THR A 1 91 ? 17.875 -39.938 -19.562 1 55.59 91 THR A N 1
ATOM 709 C CA . THR A 1 91 ? 16.5 -39.875 -20.047 1 55.59 91 THR A CA 1
ATOM 710 C C . THR A 1 91 ? 15.531 -40.438 -19.031 1 55.59 91 THR A C 1
ATOM 712 O O . THR A 1 91 ? 14.438 -39.906 -18.828 1 55.59 91 THR A O 1
ATOM 715 N N . ARG A 1 92 ? 15.859 -41.562 -18.203 1 62.69 92 ARG A N 1
ATOM 716 C CA . ARG A 1 92 ? 15 -42.219 -17.234 1 62.69 92 ARG A CA 1
ATOM 717 C C . ARG A 1 92 ? 14.734 -41.344 -16.031 1 62.69 92 ARG A C 1
ATOM 719 O O . ARG A 1 92 ? 13.625 -41.344 -15.484 1 62.69 92 ARG A O 1
ATOM 726 N N . HIS A 1 93 ? 15.562 -40.562 -15.812 1 77.94 93 HIS A N 1
ATOM 727 C CA . HIS A 1 93 ? 15.43 -39.656 -14.664 1 77.94 93 HIS A CA 1
ATOM 728 C C . HIS A 1 93 ? 14.453 -38.531 -14.953 1 77.94 93 HIS A C 1
ATOM 730 O O . HIS A 1 93 ? 13.617 -38.188 -14.117 1 77.94 93 HIS A O 1
ATOM 736 N N . ASP A 1 94 ? 14.469 -38.125 -16.125 1 84.69 94 ASP A N 1
ATOM 737 C CA . ASP A 1 94 ? 13.555 -37.062 -16.516 1 84.69 94 ASP A CA 1
ATOM 738 C C . ASP A 1 94 ? 12.109 -37.562 -16.5 1 84.69 94 ASP A C 1
ATOM 740 O O . ASP A 1 94 ? 11.203 -36.812 -16.078 1 84.69 94 ASP A O 1
ATOM 744 N N . GLU A 1 95 ? 11.984 -38.781 -16.891 1 90.25 95 GLU A N 1
ATOM 745 C CA . GLU A 1 95 ? 10.648 -39.375 -16.891 1 90.25 95 GLU A CA 1
ATOM 746 C C . GLU A 1 95 ? 10.109 -39.5 -15.477 1 90.25 95 GLU A C 1
ATOM 748 O O . GLU A 1 95 ? 8.93 -39.25 -15.219 1 90.25 95 GLU A O 1
ATOM 753 N N . GLU A 1 96 ? 10.945 -39.938 -14.625 1 91.5 96 GLU A N 1
ATOM 754 C CA . GLU A 1 96 ? 10.539 -40.094 -13.234 1 91.5 96 GLU A CA 1
ATOM 755 C C . GLU A 1 96 ? 10.195 -38.781 -12.594 1 91.5 96 GLU A C 1
ATOM 757 O O . GLU A 1 96 ? 9.203 -38.656 -11.867 1 91.5 96 GLU A O 1
ATOM 762 N N . ILE A 1 97 ? 11.016 -37.812 -12.844 1 93.5 97 ILE A N 1
ATOM 763 C CA . ILE A 1 97 ? 10.773 -36.469 -12.328 1 93.5 97 ILE A CA 1
ATOM 764 C C . ILE A 1 97 ? 9.445 -35.969 -12.867 1 93.5 97 ILE A C 1
ATOM 766 O O . ILE A 1 97 ? 8.641 -35.406 -12.125 1 93.5 97 ILE A O 1
ATOM 770 N N . GLY A 1 98 ? 9.211 -36.125 -14.141 1 94.56 98 GLY A N 1
ATOM 771 C CA . GLY A 1 98 ? 7.98 -35.688 -14.773 1 94.56 98 GLY A CA 1
ATOM 772 C C . GLY A 1 98 ? 6.738 -36.344 -14.195 1 94.56 98 GLY A C 1
ATOM 773 O O . GLY A 1 98 ? 5.688 -35.688 -14.109 1 94.56 98 GLY A O 1
ATOM 774 N N . GLN A 1 99 ? 6.906 -37.594 -13.828 1 95.31 99 GLN A N 1
ATOM 775 C CA . GLN A 1 99 ? 5.789 -38.312 -13.219 1 95.31 99 GLN A CA 1
ATOM 776 C C . GLN A 1 99 ? 5.469 -37.75 -11.828 1 95.31 99 GLN A C 1
ATOM 778 O O . GLN A 1 99 ? 4.309 -37.719 -11.422 1 95.31 99 GLN A O 1
ATOM 783 N N . LEU A 1 100 ? 6.469 -37.312 -11.203 1 96.31 100 LEU A N 1
ATOM 784 C CA . LEU A 1 100 ? 6.316 -36.781 -9.844 1 96.31 100 LEU A CA 1
ATOM 785 C C . LEU A 1 100 ? 5.93 -35.312 -9.852 1 96.31 100 LEU A C 1
ATOM 787 O O . LEU A 1 100 ? 5.16 -34.875 -9 1 96.31 100 LEU A O 1
ATOM 791 N N . SER A 1 101 ? 6.523 -34.656 -10.812 1 98 101 SER A N 1
ATOM 792 C CA . SER A 1 101 ? 6.273 -33.219 -10.93 1 98 101 SER A CA 1
ATOM 793 C C . SER A 1 101 ? 6.445 -32.75 -12.375 1 98 101 SER A C 1
ATOM 795 O O . SER A 1 101 ? 7.543 -32.344 -12.773 1 98 101 SER A O 1
ATOM 797 N N . ARG A 1 102 ? 5.402 -32.688 -13.078 1 97.56 102 ARG A N 1
ATOM 798 C CA . ARG A 1 102 ? 5.43 -32.281 -14.477 1 97.56 102 ARG A CA 1
ATOM 799 C C . ARG A 1 102 ? 5.855 -30.812 -14.609 1 97.56 102 ARG A C 1
ATOM 801 O O . ARG A 1 102 ? 6.523 -30.438 -15.586 1 97.56 102 ARG A O 1
ATOM 808 N N . THR A 1 103 ? 5.461 -29.984 -13.648 1 98.56 103 THR A N 1
ATOM 809 C CA . THR A 1 103 ? 5.809 -28.562 -13.695 1 98.56 103 THR A CA 1
ATOM 810 C C . THR A 1 103 ? 7.312 -28.375 -13.508 1 98.56 103 THR A C 1
ATOM 812 O O . THR A 1 103 ? 7.945 -27.625 -14.242 1 98.56 103 THR A O 1
ATOM 815 N N . LEU A 1 104 ? 7.871 -29.047 -12.492 1 98.25 104 LEU A N 1
ATOM 816 C CA . LEU A 1 104 ? 9.312 -28.953 -12.289 1 98.25 104 LEU A CA 1
ATOM 817 C C . LEU A 1 104 ? 10.07 -29.422 -13.523 1 98.25 104 LEU A C 1
ATOM 819 O O . LEU A 1 104 ? 11.016 -28.766 -13.961 1 98.25 104 LEU A O 1
ATOM 823 N N . GLN A 1 105 ? 9.633 -30.531 -14.047 1 97.69 105 GLN A N 1
ATOM 824 C CA . GLN A 1 105 ? 10.305 -31.078 -15.219 1 97.69 105 GLN A CA 1
ATOM 825 C C . GLN A 1 105 ? 10.258 -30.094 -16.391 1 97.69 105 GLN A C 1
ATOM 827 O O . GLN A 1 105 ? 11.258 -29.891 -17.078 1 97.69 105 GLN A O 1
ATOM 832 N N . PHE A 1 106 ? 9.125 -29.531 -16.641 1 98.5 106 PHE A N 1
ATOM 833 C CA . PHE A 1 106 ? 8.961 -28.578 -17.75 1 98.5 106 PHE A CA 1
ATOM 834 C C . PHE A 1 106 ? 9.805 -27.344 -17.516 1 98.5 106 PHE A C 1
ATOM 836 O O . PHE A 1 106 ? 10.469 -26.859 -18.438 1 98.5 106 PHE A O 1
ATOM 843 N N . CYS A 1 107 ? 9.781 -26.781 -16.312 1 98.62 107 CYS A N 1
ATOM 844 C CA . CYS A 1 107 ? 10.594 -25.609 -15.992 1 98.62 107 CYS A CA 1
ATOM 845 C C . CYS A 1 107 ? 12.078 -25.906 -16.172 1 98.62 107 CYS A C 1
ATOM 847 O O . CYS A 1 107 ? 12.828 -25.047 -16.625 1 98.62 107 CYS A O 1
ATOM 849 N N . ARG A 1 108 ? 12.469 -27.109 -15.773 1 97.62 108 ARG A N 1
ATOM 850 C CA . ARG A 1 108 ? 13.852 -27.531 -15.969 1 97.62 108 ARG A CA 1
ATOM 851 C C . ARG A 1 108 ? 14.227 -27.5 -17.438 1 97.62 108 ARG A C 1
ATOM 853 O O . ARG A 1 108 ? 15.289 -26.984 -17.812 1 97.62 108 ARG A O 1
ATOM 860 N N . GLU A 1 109 ? 13.398 -28.094 -18.219 1 97.88 109 GLU A N 1
ATOM 861 C CA . GLU A 1 109 ? 13.633 -28.125 -19.656 1 97.88 109 GLU A CA 1
ATOM 862 C C . GLU A 1 109 ? 13.758 -26.703 -20.219 1 97.88 109 GLU A C 1
ATOM 864 O O . GLU A 1 109 ? 14.664 -26.422 -21 1 97.88 109 GLU A O 1
ATOM 869 N N . LEU A 1 110 ? 12.828 -25.828 -19.859 1 98.75 110 LEU A N 1
ATOM 870 C CA . LEU A 1 110 ? 12.859 -24.438 -20.312 1 98.75 110 LEU A CA 1
ATOM 871 C C . LEU A 1 110 ? 14.156 -23.766 -19.891 1 98.75 110 LEU A C 1
ATOM 873 O O . LEU A 1 110 ? 14.797 -23.078 -20.688 1 98.75 110 LEU A O 1
ATOM 877 N N . ALA A 1 111 ? 14.484 -23.938 -18.625 1 98.81 111 ALA A N 1
ATOM 878 C CA . ALA A 1 111 ? 15.648 -23.266 -18.062 1 98.81 111 ALA A CA 1
ATOM 879 C C . ALA A 1 111 ? 16.938 -23.688 -18.781 1 98.81 111 ALA A C 1
ATOM 881 O O . ALA A 1 111 ? 17.719 -22.828 -19.203 1 98.81 111 ALA A O 1
ATOM 882 N N . ILE A 1 112 ? 17.094 -24.984 -18.938 1 98.06 112 ILE A N 1
ATOM 883 C CA . ILE A 1 112 ? 18.312 -25.547 -19.531 1 98.06 112 ILE A CA 1
ATOM 884 C C . ILE A 1 112 ? 18.406 -25.156 -21 1 98.06 112 ILE A C 1
ATOM 886 O O . ILE A 1 112 ? 19.453 -24.656 -21.453 1 98.06 112 ILE A O 1
ATOM 890 N N . SER A 1 113 ? 17.344 -25.312 -21.703 1 98.5 113 SER A N 1
ATOM 891 C CA . SER A 1 113 ? 17.359 -25.094 -23.141 1 98.5 113 SER A CA 1
ATOM 892 C C . SER A 1 113 ? 17.609 -23.625 -23.484 1 98.5 113 SER A C 1
ATOM 894 O O . SER A 1 113 ? 18.203 -23.328 -24.516 1 98.5 113 SER A O 1
ATOM 896 N N . ASN A 1 114 ? 17.156 -22.703 -22.594 1 98.88 114 ASN A N 1
ATOM 897 C CA . ASN A 1 114 ? 17.266 -21.281 -22.891 1 98.88 114 ASN A CA 1
ATOM 898 C C . ASN A 1 114 ? 18.328 -20.609 -22.031 1 98.88 114 ASN A C 1
ATOM 900 O O . ASN A 1 114 ? 18.609 -19.422 -22.203 1 98.88 114 ASN A O 1
ATOM 904 N N . LYS A 1 115 ? 18.922 -21.344 -21.094 1 98.69 115 LYS A N 1
ATOM 905 C CA . LYS A 1 115 ? 19.953 -20.859 -20.172 1 98.69 115 LYS A CA 1
ATOM 906 C C . LYS A 1 115 ? 19.453 -19.656 -19.391 1 98.69 115 LYS A C 1
ATOM 908 O O . LYS A 1 115 ? 20.109 -18.609 -19.359 1 98.69 115 LYS A O 1
ATOM 913 N N . VAL A 1 116 ? 18.328 -19.766 -18.828 1 98.94 116 VAL A N 1
ATOM 914 C CA . VAL A 1 116 ? 17.703 -18.703 -18.031 1 98.94 116 VAL A CA 1
ATOM 915 C C . VAL A 1 116 ? 17.172 -19.297 -16.719 1 98.94 116 VAL A C 1
ATOM 917 O O . VAL A 1 116 ? 17.047 -20.516 -16.578 1 98.94 116 VAL A O 1
ATOM 920 N N . ILE A 1 117 ? 16.891 -18.453 -15.758 1 98.94 117 ILE A N 1
ATOM 921 C CA . ILE A 1 117 ? 16.156 -18.828 -14.547 1 98.94 117 ILE A CA 1
ATOM 922 C C . ILE A 1 117 ? 14.656 -18.781 -14.828 1 98.94 117 ILE A C 1
ATOM 924 O O . ILE A 1 117 ? 14.156 -17.828 -15.43 1 98.94 117 ILE A O 1
ATOM 928 N N . ILE A 1 118 ? 13.938 -19.828 -14.461 1 98.94 118 ILE A N 1
ATOM 929 C CA . ILE A 1 118 ? 12.492 -19.906 -14.648 1 98.94 118 ILE A CA 1
ATOM 930 C C . ILE A 1 118 ? 11.797 -19.859 -13.289 1 98.94 118 ILE A C 1
ATOM 932 O O . ILE A 1 118 ? 12.18 -20.578 -12.359 1 98.94 118 ILE A O 1
ATOM 936 N N . VAL A 1 119 ? 10.844 -18.984 -13.172 1 98.94 119 VAL A N 1
ATOM 937 C CA . VAL A 1 119 ? 9.992 -18.891 -11.984 1 98.94 119 VAL A CA 1
ATOM 938 C C . VAL A 1 119 ? 8.555 -19.25 -12.352 1 98.94 119 VAL A C 1
ATOM 940 O O . VAL A 1 119 ? 7.988 -18.688 -13.289 1 98.94 119 VAL A O 1
ATOM 943 N N . GLY A 1 120 ? 7.914 -20.125 -11.68 1 97.81 120 GLY A N 1
ATOM 944 C CA . GLY A 1 120 ? 6.527 -20.516 -11.859 1 97.81 120 GLY A CA 1
ATOM 945 C C . GLY A 1 120 ? 5.883 -21.031 -10.586 1 97.81 120 GLY A C 1
ATOM 946 O O . GLY A 1 120 ? 6.348 -20.734 -9.484 1 97.81 120 GLY A O 1
ATOM 947 N N . SER A 1 121 ? 4.727 -21.625 -10.711 1 98.25 121 SER A N 1
ATOM 948 C CA . SER A 1 121 ? 4.051 -22.172 -9.539 1 98.25 121 SER A CA 1
ATOM 949 C C . SER A 1 121 ? 3.309 -23.453 -9.883 1 98.25 121 SER A C 1
ATOM 951 O O . SER A 1 121 ? 3.021 -23.719 -11.055 1 98.25 121 SER A O 1
ATOM 953 N N . LEU A 1 122 ? 3.08 -24.391 -8.883 1 98.69 122 LEU A N 1
ATOM 954 C CA . LEU A 1 122 ? 2.422 -25.672 -9.086 1 98.69 122 LEU A CA 1
ATOM 955 C C . LEU A 1 122 ? 1.559 -26.047 -7.883 1 98.69 122 LEU A C 1
ATOM 957 O O . LEU A 1 122 ? 1.638 -25.391 -6.836 1 98.69 122 LEU A O 1
ATOM 961 N N . PHE A 1 123 ? 0.706 -27 -8.164 1 98.75 123 PHE A N 1
ATOM 962 C CA . PHE A 1 123 ? -0.076 -27.641 -7.117 1 98.75 123 PHE A CA 1
ATOM 963 C C . PHE A 1 123 ? 0.729 -28.75 -6.445 1 98.75 123 PHE A C 1
ATOM 965 O O . PHE A 1 123 ? 0.876 -29.844 -7.004 1 98.75 123 PHE A O 1
ATOM 972 N N . GLU A 1 124 ? 1.183 -28.484 -5.172 1 98.69 124 GLU A N 1
ATOM 973 C CA . GLU A 1 124 ? 2.104 -29.375 -4.477 1 98.69 124 GLU A CA 1
ATOM 974 C C . GLU A 1 124 ? 1.356 -30.312 -3.533 1 98.69 124 GLU A C 1
ATOM 976 O O . GLU A 1 124 ? 0.514 -29.875 -2.75 1 98.69 124 GLU A O 1
ATOM 981 N N . LYS A 1 125 ? 1.67 -31.562 -3.629 1 97.81 125 LYS A N 1
ATOM 982 C CA . LYS A 1 125 ? 1.331 -32.5 -2.551 1 97.81 125 LYS A CA 1
ATOM 983 C C . LYS A 1 125 ? 2.557 -32.812 -1.704 1 97.81 125 LYS A C 1
ATOM 985 O O . LYS A 1 125 ? 3.609 -33.188 -2.238 1 97.81 125 LYS A O 1
ATOM 990 N N . PHE A 1 126 ? 2.477 -32.562 -0.427 1 96.38 126 PHE A N 1
ATOM 991 C CA . PHE A 1 126 ? 3.535 -32.844 0.532 1 96.38 126 PHE A CA 1
ATOM 992 C C . PHE A 1 126 ? 3.121 -33.969 1.475 1 96.38 126 PHE A C 1
ATOM 994 O O . PHE A 1 126 ? 2.205 -33.812 2.281 1 96.38 126 PHE A O 1
ATOM 1001 N N . ILE A 1 127 ? 3.859 -35.062 1.329 1 92.81 127 ILE A N 1
ATOM 1002 C CA . ILE A 1 127 ? 3.561 -36.25 2.143 1 92.81 127 ILE A CA 1
ATOM 1003 C C . ILE A 1 127 ? 4.559 -36.344 3.293 1 92.81 127 ILE A C 1
ATOM 1005 O O . ILE A 1 127 ? 5.77 -36.375 3.072 1 92.81 127 ILE A O 1
ATOM 1009 N N . HIS A 1 128 ? 3.986 -36.281 4.43 1 88.69 128 HIS A N 1
ATOM 1010 C CA . HIS A 1 128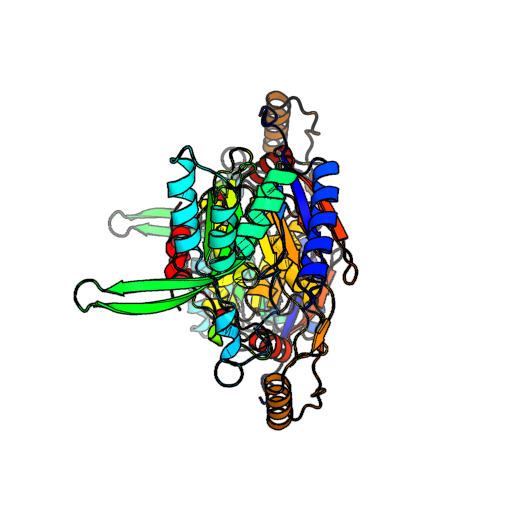 ? 4.848 -36.469 5.594 1 88.69 128 HIS A CA 1
ATOM 1011 C C . HIS A 1 128 ? 4.391 -37.656 6.434 1 88.69 128 HIS A C 1
ATOM 1013 O O . HIS A 1 128 ? 3.189 -37.844 6.641 1 88.69 128 HIS A O 1
ATOM 1019 N N . THR A 1 129 ? 5.324 -38.469 6.766 1 87.38 129 THR A N 1
ATOM 1020 C CA . THR A 1 129 ? 5.039 -39.688 7.531 1 87.38 129 THR A CA 1
ATOM 1021 C C . THR A 1 129 ? 5.543 -39.562 8.961 1 87.38 129 THR A C 1
ATOM 1023 O O . THR A 1 129 ? 6.68 -39.125 9.188 1 87.38 129 THR A O 1
ATOM 1026 N N . ASN A 1 130 ? 4.582 -39.812 9.898 1 87.75 130 ASN A N 1
ATOM 1027 C CA . ASN A 1 130 ? 4.977 -39.875 11.297 1 87.75 130 ASN A CA 1
ATOM 1028 C C . ASN A 1 130 ? 5.734 -41.188 11.594 1 87.75 130 ASN A C 1
ATOM 1030 O O . ASN A 1 130 ? 5.184 -42.281 11.469 1 87.75 130 ASN A O 1
ATOM 1034 N N . ASP A 1 131 ? 6.891 -40.969 12.047 1 84 131 ASP A N 1
ATOM 1035 C CA . ASP A 1 131 ? 7.746 -42.156 12.258 1 84 131 ASP A CA 1
ATOM 1036 C C . ASP A 1 131 ? 7.211 -43.031 13.391 1 84 131 ASP A C 1
ATOM 1038 O O . ASP A 1 131 ? 7.402 -44.219 13.383 1 84 131 ASP A O 1
ATOM 1042 N N . GLU A 1 132 ? 6.645 -42.375 14.391 1 87.38 132 GLU A N 1
ATOM 1043 C CA . GLU A 1 132 ? 6.188 -43.094 15.57 1 87.38 132 GLU A CA 1
ATOM 1044 C C . GLU A 1 132 ? 4.945 -43.906 15.258 1 87.38 132 GLU A C 1
ATOM 1046 O O . GLU A 1 132 ? 4.844 -45.062 15.672 1 87.38 132 GLU A O 1
ATOM 1051 N N . THR A 1 133 ? 4.098 -43.438 14.516 1 89.62 133 THR A N 1
ATOM 1052 C CA . THR A 1 133 ? 2.82 -44.125 14.305 1 89.62 133 THR A CA 1
ATOM 1053 C C . THR A 1 133 ? 2.775 -44.781 12.93 1 89.62 133 THR A C 1
ATOM 1055 O O . THR A 1 133 ? 1.931 -45.625 12.672 1 89.62 133 THR A O 1
ATOM 1058 N N . GLY A 1 134 ? 3.717 -44.344 12.133 1 84.81 134 GLY A N 1
ATOM 1059 C CA . GLY A 1 134 ? 3.719 -44.844 10.766 1 84.81 134 GLY A CA 1
ATOM 1060 C C . GLY A 1 134 ? 2.627 -44.219 9.914 1 84.81 134 GLY A C 1
ATOM 1061 O O . GLY A 1 134 ? 2.51 -44.531 8.727 1 84.81 134 GLY A O 1
ATOM 1062 N N . ASN A 1 135 ? 1.866 -43.312 10.508 1 89.12 135 ASN A N 1
ATOM 1063 C CA . ASN A 1 135 ? 0.778 -42.688 9.773 1 89.12 135 ASN A CA 1
ATOM 1064 C C . ASN A 1 135 ? 1.289 -41.562 8.875 1 89.12 135 ASN A C 1
ATOM 1066 O O . ASN A 1 135 ? 2.197 -40.812 9.258 1 89.12 135 ASN A O 1
ATOM 1070 N N . SER A 1 136 ? 0.726 -41.562 7.57 1 89.88 136 SER A N 1
ATOM 1071 C CA . SER A 1 136 ? 1.11 -40.531 6.621 1 89.88 136 SER A CA 1
ATOM 1072 C C . SER A 1 136 ? -0.007 -39.5 6.438 1 89.88 136 SER A C 1
ATOM 1074 O O . SER A 1 136 ? -1.187 -39.875 6.418 1 89.88 136 SER A O 1
ATOM 1076 N N . THR A 1 137 ? 0.399 -38.281 6.5 1 92.75 137 THR A N 1
ATOM 1077 C CA . THR A 1 137 ? -0.514 -37.156 6.199 1 92.75 137 THR A CA 1
ATOM 1078 C C . THR A 1 137 ? -0.078 -36.438 4.934 1 92.75 137 THR A C 1
ATOM 1080 O O . THR A 1 137 ? 1.118 -36.312 4.656 1 92.75 137 THR A O 1
ATOM 1083 N N . THR A 1 138 ? -1.079 -36.062 4.094 1 95.25 138 THR A N 1
ATOM 1084 C CA . THR A 1 138 ? -0.787 -35.312 2.877 1 95.25 138 THR A CA 1
ATOM 1085 C C . THR A 1 138 ? -1.323 -33.906 2.977 1 95.25 138 THR A C 1
ATOM 1087 O O . THR A 1 138 ? -2.5 -33.688 3.281 1 95.25 138 THR A O 1
ATOM 1090 N N . ASN A 1 139 ? -0.477 -32.938 2.848 1 96.44 139 ASN A N 1
ATOM 1091 C CA . ASN A 1 139 ? -0.849 -31.547 2.729 1 96.44 139 ASN A CA 1
ATOM 1092 C C . ASN A 1 139 ? -0.733 -31.047 1.289 1 96.44 139 ASN A C 1
ATOM 1094 O O . ASN A 1 139 ? 0.044 -31.594 0.503 1 96.44 139 ASN A O 1
ATOM 1098 N N . TYR A 1 140 ? -1.54 -30.094 0.965 1 98.38 140 TYR A N 1
ATOM 1099 C CA . TYR A 1 140 ? -1.557 -29.547 -0.389 1 98.38 140 TYR A CA 1
ATOM 1100 C C . TYR A 1 140 ? -1.293 -28.047 -0.379 1 98.38 140 TYR A C 1
ATOM 1102 O O . TYR A 1 140 ? -1.84 -27.328 0.454 1 98.38 140 TYR A O 1
ATOM 1110 N N . TYR A 1 141 ? -0.404 -27.578 -1.271 1 98.56 141 TYR A N 1
ATOM 1111 C CA . TYR A 1 141 ? 0.007 -26.188 -1.3 1 98.56 141 TYR A CA 1
ATOM 1112 C C . TYR A 1 141 ? 0.035 -25.656 -2.729 1 98.56 141 TYR A C 1
ATOM 1114 O O . TYR A 1 141 ? 0.119 -26.422 -3.684 1 98.56 141 TYR A O 1
ATOM 1122 N N . ASN A 1 142 ? -0.244 -24.344 -2.883 1 98.81 142 ASN A N 1
ATOM 1123 C CA . ASN A 1 142 ? 0.201 -23.594 -4.047 1 98.81 142 ASN A CA 1
ATOM 1124 C C . ASN A 1 142 ? 1.631 -23.078 -3.875 1 98.81 142 ASN A C 1
ATOM 1126 O O . ASN A 1 142 ? 1.884 -22.188 -3.062 1 98.81 142 ASN A O 1
ATOM 1130 N N . THR A 1 143 ? 2.537 -23.656 -4.645 1 98.81 143 THR A N 1
ATOM 1131 C CA . THR A 1 143 ? 3.953 -23.438 -4.383 1 98.81 143 THR A CA 1
ATOM 1132 C C . THR A 1 143 ? 4.645 -22.844 -5.605 1 98.81 143 THR A C 1
ATOM 1134 O O . THR A 1 143 ? 4.598 -23.422 -6.695 1 98.81 143 THR A O 1
ATOM 1137 N N . SER A 1 144 ? 5.223 -21.672 -5.402 1 98.88 144 SER A N 1
ATOM 1138 C CA . SER A 1 144 ? 6.102 -21.141 -6.438 1 98.88 144 SER A CA 1
ATOM 1139 C C . SER A 1 144 ? 7.488 -21.766 -6.363 1 98.88 144 SER A C 1
ATOM 1141 O O . SER A 1 144 ? 7.949 -22.141 -5.281 1 98.88 144 SER A O 1
ATOM 1143 N N . ILE A 1 145 ? 8.141 -21.906 -7.547 1 98.81 145 ILE A N 1
ATOM 1144 C CA . ILE A 1 145 ? 9.461 -22.516 -7.609 1 98.81 145 ILE A CA 1
ATOM 1145 C C . ILE A 1 145 ? 10.391 -21.672 -8.477 1 98.81 145 ILE A C 1
ATOM 1147 O O . ILE A 1 145 ? 9.93 -20.969 -9.383 1 98.81 145 ILE A O 1
ATOM 1151 N N . ILE A 1 146 ? 11.648 -21.703 -8.18 1 98.94 146 ILE A N 1
ATOM 1152 C CA . ILE A 1 146 ? 12.711 -21.062 -8.953 1 98.94 146 ILE A CA 1
ATOM 1153 C C . ILE A 1 146 ? 13.695 -22.125 -9.445 1 98.94 146 ILE A C 1
ATOM 1155 O O . ILE A 1 146 ? 14.328 -22.812 -8.641 1 98.94 146 ILE A O 1
ATOM 1159 N N . VAL A 1 147 ? 13.805 -22.25 -10.75 1 98.62 147 VAL A N 1
ATOM 1160 C CA . VAL A 1 147 ? 14.727 -23.203 -11.367 1 98.62 147 VAL A CA 1
ATOM 1161 C C . VAL A 1 147 ? 15.844 -22.438 -12.086 1 98.62 147 VAL A C 1
ATOM 1163 O O . VAL A 1 147 ? 15.578 -21.562 -12.914 1 98.62 147 VAL A O 1
ATOM 1166 N N . ASN A 1 148 ? 17.109 -22.75 -11.75 1 98.31 148 ASN A N 1
ATOM 1167 C CA . ASN A 1 148 ? 18.203 -22 -12.359 1 98.31 148 ASN A CA 1
ATOM 1168 C C . ASN A 1 148 ? 18.547 -22.547 -13.75 1 98.31 148 ASN A C 1
ATOM 1170 O O . ASN A 1 148 ? 17.891 -23.484 -14.234 1 98.31 148 ASN A O 1
ATOM 1174 N N . GLU A 1 149 ? 19.531 -21.984 -14.391 1 98.12 149 GLU A N 1
ATOM 1175 C CA . GLU A 1 149 ? 19.875 -22.266 -15.781 1 98.12 149 GLU A CA 1
ATOM 1176 C C . GLU A 1 149 ? 20.406 -23.688 -15.938 1 98.12 149 GLU A C 1
ATOM 1178 O O . GLU A 1 149 ? 20.484 -24.203 -17.047 1 98.12 149 GLU A O 1
ATOM 1183 N N . LYS A 1 150 ? 20.781 -24.344 -14.805 1 95.5 150 LYS A N 1
ATOM 1184 C CA . LYS A 1 150 ? 21.266 -25.719 -14.828 1 95.5 150 LYS A CA 1
ATOM 1185 C C . LYS A 1 150 ? 20.141 -26.703 -14.555 1 95.5 150 LYS A C 1
ATOM 1187 O O . LYS A 1 150 ? 20.359 -27.922 -14.539 1 95.5 150 LYS A O 1
ATOM 1192 N N . GLY A 1 151 ? 18.953 -26.156 -14.281 1 95.31 151 GLY A N 1
ATOM 1193 C CA . GLY A 1 151 ? 17.797 -27.016 -14.039 1 95.31 151 GLY A CA 1
ATOM 1194 C C . GLY A 1 151 ? 17.641 -27.391 -12.578 1 95.31 151 GLY A C 1
ATOM 1195 O O . GLY A 1 151 ? 16.844 -28.266 -12.242 1 95.31 151 GLY A O 1
ATOM 1196 N N . GLN A 1 152 ? 18.328 -26.766 -11.688 1 94.88 152 GLN A N 1
ATOM 1197 C CA . GLN A 1 152 ? 18.234 -27.047 -10.258 1 94.88 152 GLN A CA 1
ATOM 1198 C C . GLN A 1 152 ? 17.172 -26.188 -9.594 1 94.88 152 GLN A C 1
ATOM 1200 O O . GLN A 1 152 ? 17.016 -25 -9.945 1 94.88 152 GLN A O 1
ATOM 1205 N N . LEU A 1 153 ? 16.469 -26.797 -8.664 1 97.19 153 LEU A N 1
ATOM 1206 C CA . LEU A 1 153 ? 15.555 -26.016 -7.836 1 97.19 153 LEU A CA 1
ATOM 1207 C C . LEU A 1 153 ? 16.328 -25.188 -6.809 1 97.19 153 LEU A C 1
ATOM 1209 O O . LEU A 1 153 ? 16.938 -25.75 -5.898 1 97.19 153 LEU A O 1
ATOM 1213 N N . ILE A 1 154 ? 16.281 -23.875 -6.895 1 97.56 154 ILE A N 1
ATOM 1214 C CA . ILE A 1 154 ? 17.094 -23.062 -6.004 1 97.56 154 ILE A CA 1
ATOM 1215 C C . ILE A 1 154 ? 16.188 -22.297 -5.039 1 97.56 154 ILE A C 1
ATOM 1217 O O . ILE A 1 154 ? 16.672 -21.562 -4.176 1 97.56 154 ILE A O 1
ATOM 1221 N N . GLY A 1 155 ? 14.867 -22.469 -5.152 1 97.94 155 GLY A N 1
ATOM 1222 C CA . GLY A 1 155 ? 13.953 -21.812 -4.238 1 97.94 155 GLY A CA 1
ATOM 1223 C C . GLY A 1 155 ? 12.523 -22.297 -4.375 1 97.94 155 GLY A C 1
ATOM 1224 O O . GLY A 1 155 ? 12.094 -22.688 -5.465 1 97.94 155 GLY A O 1
ATOM 1225 N N . LYS A 1 156 ? 11.812 -22.297 -3.365 1 98.31 156 LYS A N 1
ATOM 1226 C CA . LYS A 1 156 ? 10.375 -22.531 -3.336 1 98.31 156 LYS A CA 1
ATOM 1227 C C . LYS A 1 156 ? 9.695 -21.703 -2.256 1 98.31 156 LYS A C 1
ATOM 1229 O O . LYS A 1 156 ? 10.305 -21.391 -1.226 1 98.31 156 LYS A O 1
ATOM 1234 N N . THR A 1 157 ? 8.523 -21.328 -2.486 1 98.69 157 THR A N 1
ATOM 1235 C CA . THR A 1 157 ? 7.699 -20.578 -1.543 1 98.69 157 THR A CA 1
ATOM 1236 C C . THR A 1 157 ? 6.238 -21.016 -1.63 1 98.69 157 THR A C 1
ATOM 1238 O O . THR A 1 157 ? 5.625 -20.938 -2.697 1 98.69 157 THR A O 1
ATOM 1241 N N . ARG A 1 158 ? 5.688 -21.5 -0.536 1 98.75 158 ARG A N 1
ATOM 1242 C CA . ARG A 1 158 ? 4.27 -21.844 -0.481 1 98.75 158 ARG A CA 1
ATOM 1243 C C . ARG A 1 158 ? 3.414 -20.594 -0.248 1 98.75 158 ARG A C 1
ATOM 1245 O O . ARG A 1 158 ? 3.766 -19.75 0.566 1 98.75 158 ARG A O 1
ATOM 1252 N N . LYS A 1 159 ? 2.357 -20.484 -0.986 1 98.69 159 LYS A N 1
ATOM 1253 C CA . LYS A 1 159 ? 1.422 -19.375 -0.858 1 98.69 159 LYS A CA 1
ATOM 1254 C C . LYS A 1 159 ? 0.961 -19.203 0.587 1 98.69 159 LYS A C 1
ATOM 1256 O O . LYS A 1 159 ? 0.624 -20.188 1.254 1 98.69 159 LYS A O 1
ATOM 1261 N N . GLN A 1 160 ? 1.002 -17.938 1.004 1 98.25 160 GLN A N 1
ATOM 1262 C CA . GLN A 1 160 ? 0.727 -17.672 2.41 1 98.25 160 GLN A CA 1
ATOM 1263 C C . GLN A 1 160 ? -0.75 -17.344 2.631 1 98.25 160 GLN A C 1
ATOM 1265 O O . GLN A 1 160 ? -1.36 -17.844 3.582 1 98.25 160 GLN A O 1
ATOM 1270 N N . HIS A 1 161 ? -1.323 -16.453 1.873 1 98.38 161 HIS A N 1
ATOM 1271 C CA . HIS A 1 161 ? -2.725 -16.062 1.977 1 98.38 161 HIS A CA 1
ATOM 1272 C C . HIS A 1 161 ? -3.586 -16.828 0.98 1 98.38 161 HIS A C 1
ATOM 1274 O O . HIS A 1 161 ? -3.389 -16.719 -0.232 1 98.38 161 HIS A O 1
ATOM 1280 N N . ILE A 1 162 ? -4.547 -17.531 1.492 1 98.31 162 ILE A N 1
ATOM 1281 C CA . ILE A 1 162 ? -5.391 -18.375 0.653 1 98.31 162 ILE A CA 1
ATOM 1282 C C . ILE A 1 162 ? -6.785 -17.75 0.539 1 98.31 162 ILE A C 1
ATOM 1284 O O . ILE A 1 162 ? -7.492 -17.609 1.539 1 98.31 162 ILE A O 1
ATOM 1288 N N . PRO A 1 163 ? -7.172 -17.359 -0.645 1 96.69 163 PRO A N 1
ATOM 1289 C CA . PRO A 1 163 ? -8.484 -16.719 -0.778 1 96.69 163 PRO A CA 1
ATOM 1290 C C . PRO A 1 163 ? -9.641 -17.688 -0.552 1 96.69 163 PRO A C 1
ATOM 1292 O O . PRO A 1 163 ? -9.508 -18.875 -0.804 1 96.69 163 PRO A O 1
ATOM 1295 N N . GLU A 1 164 ? -10.672 -17.094 -0.082 1 93.44 164 GLU A N 1
ATOM 1296 C CA . GLU A 1 164 ? -11.938 -17.781 0.144 1 93.44 164 GLU A CA 1
ATOM 1297 C C . GLU A 1 164 ? -13.109 -16.984 -0.441 1 93.44 164 GLU A C 1
ATOM 1299 O O . GLU A 1 164 ? -13.328 -15.836 -0.065 1 93.44 164 GLU A O 1
ATOM 1304 N N . GLY A 1 165 ? -13.82 -17.5 -1.344 1 87 165 GLY A N 1
ATOM 1305 C CA . GLY A 1 165 ? -14.969 -16.859 -1.96 1 87 165 GLY A CA 1
ATOM 1306 C C . GLY A 1 165 ? -15.422 -17.547 -3.234 1 87 165 GLY A C 1
ATOM 1307 O O . GLY A 1 165 ? -14.727 -18.422 -3.752 1 87 165 GLY A O 1
ATOM 1308 N N . PRO A 1 166 ? -16.578 -17.062 -3.689 1 85.12 166 PRO A N 1
ATOM 1309 C CA . PRO A 1 166 ? -17.094 -17.688 -4.91 1 85.12 166 PRO A CA 1
ATOM 1310 C C . PRO A 1 166 ? -16.141 -17.516 -6.098 1 85.12 166 PRO A C 1
ATOM 1312 O O . PRO A 1 166 ? -15.664 -16.422 -6.359 1 85.12 166 PRO A O 1
ATOM 1315 N N . ALA A 1 167 ? -15.742 -18.562 -6.742 1 87.81 167 ALA A N 1
ATOM 1316 C CA . ALA A 1 167 ? -14.891 -18.656 -7.922 1 87.81 167 ALA A CA 1
ATOM 1317 C C . ALA A 1 167 ? -13.414 -18.641 -7.531 1 87.81 167 ALA A C 1
ATOM 1319 O O . ALA A 1 167 ? -12.539 -18.906 -8.359 1 87.81 167 ALA A O 1
ATOM 1320 N N . TYR A 1 168 ? -13.094 -18.219 -6.301 1 93.56 168 TYR A N 1
ATOM 1321 C CA . TYR A 1 168 ? -11.711 -18.156 -5.832 1 93.56 168 TYR A CA 1
ATOM 1322 C C . TYR A 1 168 ? -11.547 -18.922 -4.527 1 93.56 168 TYR A C 1
ATOM 1324 O O . TYR A 1 168 ? -10.828 -18.469 -3.623 1 93.56 168 TYR A O 1
ATOM 1332 N N . ASN A 1 169 ? -12.25 -19.969 -4.43 1 93.62 169 ASN A N 1
ATOM 1333 C CA . ASN A 1 169 ? -12.227 -20.75 -3.193 1 93.62 169 ASN A CA 1
ATOM 1334 C C . ASN A 1 169 ? -11.016 -21.688 -3.145 1 93.62 169 ASN A C 1
ATOM 1336 O O . ASN A 1 169 ? -11.18 -22.906 -3.061 1 93.62 169 ASN A O 1
ATOM 1340 N N . GLU A 1 170 ? -9.875 -21.141 -2.928 1 96.56 170 GLU A N 1
ATOM 1341 C CA . GLU A 1 170 ? -8.633 -21.906 -2.945 1 96.56 170 GLU A CA 1
ATOM 1342 C C . GLU A 1 170 ? -8.453 -22.688 -1.649 1 96.56 170 GLU A C 1
ATOM 1344 O O . GLU A 1 170 ? -7.68 -23.656 -1.602 1 96.56 170 GLU A O 1
ATOM 1349 N N . VAL A 1 171 ? -9.211 -22.375 -0.614 1 96.06 171 VAL A N 1
ATOM 1350 C CA . VAL A 1 171 ? -9.094 -23.047 0.677 1 96.06 171 VAL A CA 1
ATOM 1351 C C . VAL A 1 171 ? -9.516 -24.5 0.538 1 96.06 171 VAL A C 1
ATOM 1353 O O . VAL A 1 171 ? -9.141 -25.344 1.359 1 96.06 171 VAL A O 1
ATOM 1356 N N . ASP A 1 172 ? -10.258 -24.812 -0.485 1 95.44 172 ASP A N 1
ATOM 1357 C CA . ASP A 1 172 ? -10.656 -26.188 -0.739 1 95.44 172 ASP A CA 1
ATOM 1358 C C . ASP A 1 172 ? -9.469 -27.016 -1.226 1 95.44 172 ASP A C 1
ATOM 1360 O O . ASP A 1 172 ? -9.5 -28.25 -1.167 1 95.44 172 ASP A O 1
ATOM 1364 N N . PHE A 1 173 ? -8.398 -26.344 -1.668 1 96.88 173 PHE A N 1
ATOM 1365 C CA . PHE A 1 173 ? -7.359 -27.094 -2.365 1 96.88 173 PHE A CA 1
ATOM 1366 C C . PHE A 1 173 ? -5.996 -26.844 -1.724 1 96.88 173 PHE A C 1
ATOM 1368 O O . PHE A 1 173 ? -5.137 -27.734 -1.728 1 96.88 173 PHE A O 1
ATOM 1375 N N . PHE A 1 174 ? -5.812 -25.609 -1.213 1 98.06 174 PHE A N 1
ATOM 1376 C CA . PHE A 1 174 ? -4.492 -25.25 -0.725 1 98.06 174 PHE A CA 1
ATOM 1377 C C . PHE A 1 174 ? -4.543 -24.875 0.752 1 98.06 174 PHE A C 1
ATOM 1379 O O . PHE A 1 174 ? -5.512 -24.266 1.209 1 98.06 174 PHE A O 1
ATOM 1386 N N . GLU A 1 175 ? -3.492 -25.234 1.403 1 97.56 175 GLU A N 1
ATOM 1387 C CA . GLU A 1 175 ? -3.236 -24.75 2.752 1 97.56 175 GLU A CA 1
ATOM 1388 C C . GLU A 1 175 ? -2.24 -23.594 2.738 1 97.56 175 GLU A C 1
ATOM 1390 O O . GLU A 1 175 ? -1.459 -23.453 1.795 1 97.56 175 GLU A O 1
ATOM 1395 N N . ALA A 1 176 ? -2.338 -22.75 3.752 1 97.94 176 ALA A N 1
ATOM 1396 C CA . ALA A 1 176 ? -1.374 -21.656 3.885 1 97.94 176 ALA A CA 1
ATOM 1397 C C . ALA A 1 176 ? 0.03 -22.203 4.148 1 97.94 176 ALA A C 1
ATOM 1399 O O . ALA A 1 176 ? 0.206 -23.141 4.918 1 97.94 176 ALA A O 1
ATOM 1400 N N . GLY A 1 177 ? 0.967 -21.562 3.486 1 96.62 177 GLY A N 1
ATOM 1401 C CA . GLY A 1 177 ? 2.354 -21.891 3.781 1 96.62 177 GLY A CA 1
ATOM 1402 C C . GLY A 1 177 ? 2.822 -21.344 5.117 1 96.62 177 GLY A C 1
ATOM 1403 O O . GLY A 1 177 ? 2.148 -20.516 5.727 1 96.62 177 GLY A O 1
ATOM 1404 N N . TYR A 1 178 ? 3.918 -21.859 5.566 1 90.94 178 TYR A N 1
ATOM 1405 C CA . TYR A 1 178 ? 4.57 -21.391 6.781 1 90.94 178 TYR A CA 1
ATOM 1406 C C . TYR A 1 178 ? 6.082 -21.359 6.613 1 90.94 178 TYR A C 1
ATOM 1408 O O . TYR A 1 178 ? 6.82 -21.859 7.469 1 90.94 178 TYR A O 1
ATOM 1416 N N . ASP A 1 179 ? 6.492 -20.828 5.535 1 92.19 179 ASP A N 1
ATOM 1417 C CA . ASP A 1 179 ? 7.898 -20.891 5.152 1 92.19 179 ASP A CA 1
ATOM 1418 C C . ASP A 1 179 ? 8.672 -19.703 5.723 1 92.19 179 ASP A C 1
ATOM 1420 O O . ASP A 1 179 ? 9.875 -19.578 5.504 1 92.19 179 ASP A O 1
ATOM 1424 N N . ASP A 1 180 ? 8.047 -18.844 6.402 1 96.81 180 ASP A N 1
ATOM 1425 C CA . ASP A 1 180 ? 8.648 -17.641 6.98 1 96.81 180 ASP A CA 1
ATOM 1426 C C . ASP A 1 180 ? 9.219 -16.734 5.895 1 96.81 180 ASP A C 1
ATOM 1428 O O . ASP A 1 180 ? 10.383 -16.344 5.949 1 96.81 180 ASP A O 1
ATOM 1432 N N . TYR A 1 181 ? 8.594 -16.531 4.836 1 98.19 181 TYR A N 1
ATOM 1433 C CA . TYR A 1 181 ? 8.836 -15.547 3.791 1 98.19 181 TYR A CA 1
ATOM 1434 C C . TYR A 1 181 ? 10.266 -15.656 3.264 1 98.19 181 TYR A C 1
ATOM 1436 O O . TYR A 1 181 ? 11.055 -14.719 3.393 1 98.19 181 TYR A O 1
ATOM 1444 N N . PRO A 1 182 ? 10.578 -16.672 2.529 1 98.62 182 PRO A N 1
ATOM 1445 C CA . PRO A 1 182 ? 11.961 -16.859 2.082 1 98.62 182 PRO A CA 1
ATOM 1446 C C . PRO A 1 182 ? 12.344 -15.914 0.95 1 98.62 182 PRO A C 1
ATOM 1448 O O . PRO A 1 182 ? 11.523 -15.617 0.082 1 98.62 182 PRO A O 1
ATOM 1451 N N . VAL A 1 183 ? 13.594 -15.406 0.989 1 98.81 183 VAL A N 1
ATOM 1452 C CA . VAL A 1 183 ? 14.234 -14.672 -0.096 1 98.81 183 VAL A CA 1
ATOM 1453 C C . VAL A 1 183 ? 15.367 -15.516 -0.687 1 98.81 183 VAL A C 1
ATOM 1455 O O . VAL A 1 183 ? 16.156 -16.094 0.05 1 98.81 183 VAL A O 1
ATOM 1458 N N . HIS A 1 184 ? 15.414 -15.57 -2.014 1 98.62 184 HIS A N 1
ATOM 1459 C CA . HIS A 1 184 ? 16.344 -16.469 -2.689 1 98.62 184 HIS A CA 1
ATOM 1460 C C . HIS A 1 184 ? 17.391 -15.688 -3.477 1 98.62 184 HIS A C 1
ATOM 1462 O O . HIS A 1 184 ? 17.047 -14.82 -4.289 1 98.62 184 HIS A O 1
ATOM 1468 N N . ASP A 1 185 ? 18.641 -16.031 -3.24 1 98.06 185 ASP A N 1
ATOM 1469 C CA . ASP A 1 185 ? 19.734 -15.43 -3.984 1 98.06 185 ASP A CA 1
ATOM 1470 C C . ASP A 1 185 ? 19.984 -16.156 -5.301 1 98.06 185 ASP A C 1
ATOM 1472 O O . ASP A 1 185 ? 20.438 -17.297 -5.305 1 98.06 185 ASP A O 1
ATOM 1476 N N . THR A 1 186 ? 19.734 -15.508 -6.41 1 97.56 186 THR A N 1
ATOM 1477 C CA . THR A 1 186 ? 19.906 -16.141 -7.715 1 97.56 186 THR A CA 1
ATOM 1478 C C . THR A 1 186 ? 21.328 -15.961 -8.242 1 97.56 186 THR A C 1
ATOM 1480 O O . THR A 1 186 ? 21.672 -16.5 -9.289 1 97.56 186 THR A O 1
ATOM 1483 N N . GLY A 1 187 ? 22.109 -15.266 -7.52 1 95.88 187 GLY A N 1
ATOM 1484 C CA . GLY A 1 187 ? 23.406 -14.836 -8.016 1 95.88 187 GLY A CA 1
ATOM 1485 C C . GLY A 1 187 ? 23.344 -13.547 -8.812 1 95.88 187 GLY A C 1
ATOM 1486 O O . GLY A 1 187 ? 24.312 -12.789 -8.852 1 95.88 187 GLY A O 1
ATOM 1487 N N . LEU A 1 188 ? 22.219 -13.305 -9.398 1 97.38 188 LEU A N 1
ATOM 1488 C CA . LEU A 1 188 ? 22 -12.078 -10.164 1 97.38 188 LEU A CA 1
ATOM 1489 C C . LEU A 1 188 ? 21.281 -11.031 -9.312 1 97.38 188 LEU A C 1
ATOM 1491 O O . LEU A 1 188 ? 21.641 -9.844 -9.352 1 97.38 188 LEU A O 1
ATOM 1495 N N . ILE A 1 189 ? 20.359 -11.414 -8.586 1 98.25 189 ILE A N 1
ATOM 1496 C CA . ILE A 1 189 ? 19.453 -10.562 -7.816 1 98.25 189 ILE A CA 1
ATOM 1497 C C . ILE A 1 189 ? 18.75 -11.391 -6.75 1 98.25 189 ILE A C 1
ATOM 1499 O O . ILE A 1 189 ? 18.5 -12.586 -6.941 1 98.25 189 ILE A O 1
ATOM 1503 N N . LYS A 1 190 ? 18.453 -10.852 -5.582 1 98.75 190 LYS A N 1
ATOM 1504 C CA . LYS A 1 190 ? 17.688 -11.516 -4.535 1 98.75 190 LYS A CA 1
ATOM 1505 C C . LYS A 1 190 ? 16.188 -11.406 -4.801 1 98.75 190 LYS A C 1
ATOM 1507 O O . LYS A 1 190 ? 15.648 -10.305 -4.898 1 98.75 190 LYS A O 1
ATOM 1512 N N . ILE A 1 191 ? 15.484 -12.547 -4.875 1 98.69 191 ILE A N 1
ATOM 1513 C CA . ILE A 1 191 ? 14.102 -12.5 -5.316 1 98.69 191 ILE A CA 1
ATOM 1514 C C . ILE A 1 191 ? 13.203 -13.18 -4.273 1 98.69 191 ILE A C 1
ATOM 1516 O O . ILE A 1 191 ? 13.625 -14.125 -3.607 1 98.69 191 ILE A O 1
ATOM 1520 N N . ALA A 1 192 ? 12.07 -12.664 -4.031 1 98.94 192 ALA A N 1
ATOM 1521 C CA . ALA A 1 192 ? 10.953 -13.305 -3.346 1 98.94 192 ALA A CA 1
ATOM 1522 C C . ALA A 1 192 ? 9.836 -13.664 -4.328 1 98.94 192 ALA A C 1
ATOM 1524 O O . ALA A 1 192 ? 9.609 -12.945 -5.305 1 98.94 192 ALA A O 1
ATOM 1525 N N . VAL A 1 193 ? 9.125 -14.805 -4.074 1 98.88 193 VAL A N 1
ATOM 1526 C CA . VAL A 1 193 ? 8.125 -15.234 -5.051 1 98.88 193 VAL A CA 1
ATOM 1527 C C . VAL A 1 193 ? 6.828 -15.602 -4.332 1 98.88 193 VAL A C 1
ATOM 1529 O O . VAL A 1 193 ? 6.395 -16.75 -4.375 1 98.88 193 VAL A O 1
ATOM 1532 N N . PRO A 1 194 ? 6.168 -14.609 -3.711 1 98.81 194 PRO A N 1
ATOM 1533 C CA . PRO A 1 194 ? 4.789 -14.867 -3.289 1 98.81 194 PRO A CA 1
ATOM 1534 C C . PRO A 1 194 ? 3.846 -15.102 -4.465 1 98.81 194 PRO A C 1
ATOM 1536 O O . PRO A 1 194 ? 4.246 -14.945 -5.621 1 98.81 194 PRO A O 1
ATOM 1539 N N . THR A 1 195 ? 2.611 -15.484 -4.145 1 98.81 195 THR A N 1
ATOM 1540 C CA . THR A 1 195 ? 1.766 -15.945 -5.234 1 98.81 195 THR A CA 1
ATOM 1541 C C . THR A 1 195 ? 0.396 -15.281 -5.184 1 98.81 195 THR A C 1
ATOM 1543 O O . THR A 1 195 ? -0.327 -15.406 -4.191 1 98.81 195 THR A O 1
ATOM 1546 N N . CYS A 1 196 ? 0.034 -14.555 -6.188 1 98.56 196 CYS A N 1
ATOM 1547 C CA . CYS A 1 196 ? -1.298 -14.055 -6.504 1 98.56 196 CYS A CA 1
ATOM 1548 C C . CYS A 1 196 ? -1.926 -13.367 -5.297 1 98.56 196 CYS A C 1
ATOM 1550 O O . CYS A 1 196 ? -1.419 -12.352 -4.824 1 98.56 196 CYS A O 1
ATOM 1552 N N . TYR A 1 197 ? -2.893 -14.031 -4.586 1 98.62 197 TYR A N 1
ATOM 1553 C CA . TYR A 1 197 ? -3.641 -13.406 -3.5 1 98.62 197 TYR A CA 1
ATOM 1554 C C . TYR A 1 197 ? -2.699 -12.75 -2.496 1 98.62 197 TYR A C 1
ATOM 1556 O O . TYR A 1 197 ? -3.055 -11.75 -1.861 1 98.62 197 TYR A O 1
ATOM 1564 N N . ASP A 1 198 ? -1.515 -13.219 -2.367 1 98.69 198 ASP A N 1
ATOM 1565 C CA . ASP A 1 198 ? -0.477 -12.609 -1.545 1 98.69 198 ASP A CA 1
ATOM 1566 C C . ASP A 1 198 ? -0.273 -11.141 -1.922 1 98.69 198 ASP A C 1
ATOM 1568 O O . ASP A 1 198 ? 0.146 -10.336 -1.091 1 98.69 198 ASP A O 1
ATOM 1572 N N . GLN A 1 199 ? -0.641 -10.781 -3.127 1 98.38 199 GLN A N 1
ATOM 1573 C CA . GLN A 1 199 ? -0.384 -9.461 -3.701 1 98.38 199 GLN A CA 1
ATOM 1574 C C . GLN A 1 199 ? -1.235 -8.391 -3.025 1 98.38 199 GLN A C 1
ATOM 1576 O O . GLN A 1 199 ? -0.931 -7.199 -3.117 1 98.38 199 GLN A O 1
ATOM 1581 N N . TRP A 1 200 ? -2.266 -8.797 -2.311 1 98.69 200 TRP A N 1
ATOM 1582 C CA . TRP A 1 200 ? -3.193 -7.832 -1.727 1 98.69 200 TRP A CA 1
ATOM 1583 C C . TRP A 1 200 ? -2.713 -7.379 -0.352 1 98.69 200 TRP A C 1
ATOM 1585 O O . TRP A 1 200 ? -3.287 -6.461 0.242 1 98.69 200 TRP A O 1
ATOM 1595 N N . PHE A 1 201 ? -1.67 -7.965 0.204 1 98.81 201 PHE A N 1
ATOM 1596 C CA . PHE A 1 201 ? -1.294 -7.746 1.596 1 98.81 201 PHE A CA 1
ATOM 1597 C C . PHE A 1 201 ? 0.029 -6.996 1.687 1 98.81 201 PHE A C 1
ATOM 1599 O O . PHE A 1 201 ? 1.095 -7.574 1.467 1 98.81 201 PHE A O 1
ATOM 1606 N N . PRO A 1 202 ? -0.022 -5.73 2.107 1 98.81 202 PRO A N 1
ATOM 1607 C CA . PRO A 1 202 ? 1.211 -4.945 2.209 1 98.81 202 PRO A CA 1
ATOM 1608 C C . PRO A 1 202 ? 2.191 -5.516 3.23 1 98.81 202 PRO A C 1
ATOM 1610 O O . PRO A 1 202 ? 3.406 -5.359 3.08 1 98.81 202 PRO A O 1
ATOM 1613 N N . GLU A 1 203 ? 1.692 -6.23 4.266 1 98.56 203 GLU A N 1
ATOM 1614 C CA . GLU A 1 203 ? 2.562 -6.844 5.266 1 98.56 203 GLU A CA 1
ATOM 1615 C C . GLU A 1 203 ? 3.568 -7.789 4.617 1 98.56 203 GLU A C 1
ATOM 1617 O O . GLU A 1 203 ? 4.758 -7.754 4.938 1 98.56 203 GLU A O 1
ATOM 1622 N N . LEU A 1 204 ? 3.043 -8.523 3.707 1 98.5 204 LEU A N 1
ATOM 1623 C CA . LEU A 1 204 ? 3.869 -9.539 3.061 1 98.5 204 LEU A CA 1
ATOM 1624 C C . LEU A 1 204 ? 4.969 -8.891 2.229 1 98.5 204 LEU A C 1
ATOM 1626 O O . LEU A 1 204 ? 6.145 -9.258 2.352 1 98.5 204 LEU A O 1
ATOM 1630 N N . ALA A 1 205 ? 4.59 -7.953 1.401 1 98.75 205 ALA A N 1
ATOM 1631 C CA . ALA A 1 205 ? 5.578 -7.258 0.579 1 98.75 205 ALA A CA 1
ATOM 1632 C C . ALA A 1 205 ? 6.637 -6.582 1.445 1 98.75 205 ALA A C 1
ATOM 1634 O O . ALA A 1 205 ? 7.828 -6.625 1.127 1 98.75 205 ALA A O 1
ATOM 1635 N N . ARG A 1 206 ? 6.242 -5.969 2.531 1 98.81 206 ARG A N 1
ATOM 1636 C CA . ARG A 1 206 ? 7.164 -5.324 3.461 1 98.81 206 ARG A CA 1
ATOM 1637 C C . ARG A 1 206 ? 8.141 -6.332 4.051 1 98.81 206 ARG A C 1
ATOM 1639 O O . ARG A 1 206 ? 9.352 -6.082 4.098 1 98.81 206 ARG A O 1
ATOM 1646 N N . ILE A 1 207 ? 7.625 -7.43 4.477 1 98.81 207 ILE A N 1
ATOM 1647 C CA . ILE A 1 207 ? 8.461 -8.445 5.105 1 98.81 207 ILE A CA 1
ATOM 1648 C C . ILE A 1 207 ? 9.531 -8.914 4.125 1 98.81 207 ILE A C 1
ATOM 1650 O O . ILE A 1 207 ? 10.711 -9.016 4.484 1 98.81 207 ILE A O 1
ATOM 1654 N N . TYR A 1 208 ? 9.148 -9.164 2.865 1 98.88 208 TYR A N 1
ATOM 1655 C CA . TYR A 1 208 ? 10.117 -9.594 1.866 1 98.88 208 TYR A CA 1
ATOM 1656 C C . TYR A 1 208 ? 11.188 -8.531 1.662 1 98.88 208 TYR A C 1
ATOM 1658 O O . TYR A 1 208 ? 12.375 -8.844 1.556 1 98.88 208 TYR A O 1
ATOM 1666 N N . ALA A 1 209 ? 10.805 -7.285 1.627 1 98.75 209 ALA A N 1
ATOM 1667 C CA . ALA A 1 209 ? 11.773 -6.207 1.471 1 98.75 209 ALA A CA 1
ATOM 1668 C C . ALA A 1 209 ? 12.711 -6.129 2.676 1 98.75 209 ALA A C 1
ATOM 1670 O O . ALA A 1 209 ? 13.922 -5.961 2.521 1 98.75 209 ALA A O 1
ATOM 1671 N N . LEU A 1 210 ? 12.156 -6.234 3.855 1 98.62 210 LEU A N 1
ATOM 1672 C CA . LEU A 1 210 ? 12.945 -6.184 5.082 1 98.62 210 LEU A CA 1
ATOM 1673 C C . LEU A 1 210 ? 13.953 -7.328 5.129 1 98.62 210 LEU A C 1
ATOM 1675 O O . LEU A 1 210 ? 15.031 -7.188 5.707 1 98.62 210 LEU A O 1
ATOM 1679 N N . LYS A 1 211 ? 13.594 -8.398 4.484 1 98.56 211 LYS A N 1
ATOM 1680 C CA . LYS A 1 211 ? 14.477 -9.562 4.473 1 98.56 211 LYS A CA 1
ATOM 1681 C C . LYS A 1 211 ? 15.484 -9.469 3.33 1 98.56 211 LYS A C 1
ATOM 1683 O O . LYS A 1 211 ? 16.281 -10.383 3.135 1 98.56 211 LYS A O 1
ATOM 1688 N N . GLY A 1 212 ? 15.375 -8.469 2.539 1 98.31 212 GLY A N 1
ATOM 1689 C CA . GLY A 1 212 ? 16.453 -8.18 1.607 1 98.31 212 GLY A CA 1
ATOM 1690 C C . GLY A 1 212 ? 16.078 -8.43 0.16 1 98.31 212 GLY A C 1
ATOM 1691 O O . GLY A 1 212 ? 16.922 -8.328 -0.733 1 98.31 212 GLY A O 1
ATOM 1692 N N . ALA A 1 213 ? 14.812 -8.734 -0.124 1 98.81 213 ALA A N 1
ATOM 1693 C CA . ALA A 1 213 ? 14.406 -8.922 -1.515 1 98.81 213 ALA A CA 1
ATOM 1694 C C . ALA A 1 213 ? 14.617 -7.648 -2.324 1 98.81 213 ALA A C 1
ATOM 1696 O O . ALA A 1 213 ? 14.359 -6.547 -1.838 1 98.81 213 ALA A O 1
ATOM 1697 N N . GLU A 1 214 ? 15.109 -7.781 -3.504 1 98.81 214 GLU A N 1
ATOM 1698 C CA . GLU A 1 214 ? 15.289 -6.688 -4.449 1 98.81 214 GLU A CA 1
ATOM 1699 C C . GLU A 1 214 ? 14.242 -6.738 -5.559 1 98.81 214 GLU A C 1
ATOM 1701 O O . GLU A 1 214 ? 13.938 -5.715 -6.18 1 98.81 214 GLU A O 1
ATOM 1706 N N . LEU A 1 215 ? 13.727 -7.891 -5.762 1 98.94 215 LEU A N 1
ATOM 1707 C CA . LEU A 1 215 ? 12.711 -8.195 -6.758 1 98.94 215 LEU A CA 1
ATOM 1708 C C . LEU A 1 215 ? 11.648 -9.133 -6.184 1 98.94 215 LEU A C 1
ATOM 1710 O O . LEU A 1 215 ? 11.984 -10.195 -5.645 1 98.94 215 LEU A O 1
ATOM 1714 N N . VAL A 1 216 ? 10.422 -8.719 -6.242 1 98.94 216 VAL A N 1
ATOM 1715 C CA . VAL A 1 216 ? 9.328 -9.586 -5.828 1 98.94 216 VAL A CA 1
ATOM 1716 C C . VAL A 1 216 ? 8.5 -9.984 -7.047 1 98.94 216 VAL A C 1
ATOM 1718 O O . VAL A 1 216 ? 7.961 -9.133 -7.75 1 98.94 216 VAL A O 1
ATOM 1721 N N . LEU A 1 217 ? 8.438 -11.258 -7.32 1 98.94 217 LEU A N 1
ATOM 1722 C CA . LEU A 1 217 ? 7.734 -11.82 -8.469 1 98.94 217 LEU A CA 1
ATOM 1723 C C . LEU A 1 217 ? 6.453 -12.516 -8.031 1 98.94 217 LEU A C 1
ATOM 1725 O O . LEU A 1 217 ? 6.473 -13.344 -7.117 1 98.94 217 LEU A O 1
ATOM 1729 N N . TYR A 1 218 ? 5.383 -12.195 -8.734 1 98.94 218 TYR A N 1
ATOM 1730 C CA . TYR A 1 218 ? 4.102 -12.797 -8.383 1 98.94 218 TYR A CA 1
ATOM 1731 C C . TYR A 1 218 ? 3.551 -13.617 -9.547 1 98.94 218 TYR A C 1
ATOM 1733 O O . TYR A 1 218 ? 2.926 -13.07 -10.461 1 98.94 218 TYR A O 1
ATOM 1741 N N . PRO A 1 219 ? 3.744 -14.984 -9.516 1 98.94 219 PRO A N 1
ATOM 1742 C CA . PRO A 1 219 ? 2.824 -15.75 -10.359 1 98.94 219 PRO A CA 1
ATOM 1743 C C . PRO A 1 219 ? 1.357 -15.477 -10.031 1 98.94 219 PRO A C 1
ATOM 1745 O O . PRO A 1 219 ? 0.956 -15.547 -8.867 1 98.94 219 PRO A O 1
ATOM 1748 N N . THR A 1 220 ? 0.575 -15.141 -11.047 1 98.81 220 THR A N 1
ATOM 1749 C CA . THR A 1 220 ? -0.753 -14.602 -10.766 1 98.81 220 THR A CA 1
ATOM 1750 C C . THR A 1 220 ? -1.796 -15.242 -11.68 1 98.81 220 THR A C 1
ATOM 1752 O O . THR A 1 220 ? -1.495 -15.586 -12.828 1 98.81 220 THR A O 1
ATOM 1755 N N . CYS A 1 221 ? -2.963 -15.477 -11.18 1 98.06 221 CYS A N 1
ATOM 1756 C CA . CYS A 1 221 ? -4.168 -15.883 -11.891 1 98.06 221 CYS A CA 1
ATOM 1757 C C . CYS A 1 221 ? -5.391 -15.148 -11.359 1 98.06 221 CYS A C 1
ATOM 1759 O O . CYS A 1 221 ? -6.176 -15.719 -10.594 1 98.06 221 CYS A O 1
ATOM 1761 N N . ILE A 1 222 ? -5.531 -13.898 -11.734 1 97.31 222 ILE A N 1
ATOM 1762 C CA . ILE A 1 222 ? -6.613 -13.078 -11.203 1 97.31 222 ILE A CA 1
ATOM 1763 C C . ILE A 1 222 ? -7.512 -12.602 -12.344 1 97.31 222 ILE A C 1
ATOM 1765 O O . ILE A 1 222 ? -7.035 -12.328 -13.445 1 97.31 222 ILE A O 1
ATOM 1769 N N . GLY A 1 223 ? -8.789 -12.555 -12.125 1 96.12 223 GLY A N 1
ATOM 1770 C CA . GLY A 1 223 ? -9.789 -12.109 -13.078 1 96.12 223 GLY A CA 1
ATOM 1771 C C . GLY A 1 223 ? -11 -11.469 -12.422 1 96.12 223 GLY A C 1
ATOM 1772 O O . GLY A 1 223 ? -10.898 -10.938 -11.312 1 96.12 223 GLY A O 1
ATOM 1773 N N . ASN A 1 224 ? -12.094 -11.492 -13.141 1 94.81 224 ASN A N 1
ATOM 1774 C CA . ASN A 1 224 ? -13.32 -10.836 -12.695 1 94.81 224 ASN A CA 1
ATOM 1775 C C . ASN A 1 224 ? -13.977 -11.594 -11.547 1 94.81 224 ASN A C 1
ATOM 1777 O O . ASN A 1 224 ? -13.617 -12.742 -11.266 1 94.81 224 ASN A O 1
ATOM 1781 N N . GLU A 1 225 ? -14.922 -10.898 -10.875 1 92.88 225 GLU A N 1
ATOM 1782 C CA . GLU A 1 225 ? -15.594 -11.391 -9.68 1 92.88 225 GLU A CA 1
ATOM 1783 C C . GLU A 1 225 ? -17.031 -11.82 -9.984 1 92.88 225 GLU A C 1
ATOM 1785 O O . GLU A 1 225 ? -17.797 -11.047 -10.562 1 92.88 225 GLU A O 1
ATOM 1790 N N . PRO A 1 226 ? -17.438 -12.945 -9.5 1 92.56 226 PRO A N 1
ATOM 1791 C CA . PRO A 1 226 ? -18.781 -13.438 -9.859 1 92.56 226 PRO A CA 1
ATOM 1792 C C . PRO A 1 226 ? -19.891 -12.672 -9.148 1 92.56 226 PRO A C 1
ATOM 1794 O O . PRO A 1 226 ? -20.984 -12.508 -9.711 1 92.56 226 PRO A O 1
ATOM 1797 N N . LEU A 1 227 ? -19.688 -12.266 -7.961 1 92.31 227 LEU A N 1
ATOM 1798 C CA . LEU A 1 227 ? -20.75 -11.633 -7.184 1 92.31 227 LEU A CA 1
ATOM 1799 C C . LEU A 1 227 ? -20.719 -10.117 -7.363 1 92.31 227 LEU A C 1
ATOM 1801 O O . LEU A 1 227 ? -21.609 -9.414 -6.863 1 92.31 227 LEU A O 1
ATOM 1805 N N . TYR A 1 228 ? -19.766 -9.648 -8.031 1 91.56 228 TYR A N 1
ATOM 1806 C CA . TYR A 1 228 ? -19.609 -8.227 -8.32 1 91.56 228 TYR A CA 1
ATOM 1807 C C . TYR A 1 228 ? -19.297 -8 -9.797 1 91.56 228 TYR A C 1
ATOM 1809 O O . TYR A 1 228 ? -18.234 -7.484 -10.133 1 91.56 228 TYR A O 1
ATOM 1817 N N . GLN A 1 229 ? -20.25 -8.305 -10.531 1 91.06 229 GLN A N 1
ATOM 1818 C CA . GLN A 1 229 ? -20.078 -8.477 -11.969 1 91.06 229 GLN A CA 1
ATOM 1819 C C . GLN A 1 229 ? -19.844 -7.137 -12.656 1 91.06 229 GLN A C 1
ATOM 1821 O O . GLN A 1 229 ? -19.312 -7.09 -13.773 1 91.06 229 GLN A O 1
ATOM 1826 N N . ASP A 1 230 ? -20.156 -6 -11.992 1 88.44 230 ASP A N 1
ATOM 1827 C CA . ASP A 1 230 ? -19.953 -4.68 -12.57 1 88.44 230 ASP A CA 1
ATOM 1828 C C . ASP A 1 230 ? -18.656 -4.051 -12.07 1 88.44 230 ASP A C 1
ATOM 1830 O O . ASP A 1 230 ? -18.297 -2.943 -12.477 1 88.44 230 ASP A O 1
ATOM 1834 N N . LEU A 1 231 ? -17.984 -4.785 -11.281 1 90.25 231 LEU A N 1
ATOM 1835 C CA . LEU A 1 231 ? -16.766 -4.25 -10.688 1 90.25 231 LEU A CA 1
ATOM 1836 C C . LEU A 1 231 ? -15.531 -4.73 -11.453 1 90.25 231 LEU A C 1
ATOM 1838 O O . LEU A 1 231 ? -15.336 -5.938 -11.633 1 90.25 231 LEU A O 1
ATOM 1842 N N . ASP A 1 232 ? -14.797 -3.855 -12.023 1 94.88 232 ASP A N 1
ATOM 1843 C CA . ASP A 1 232 ? -13.461 -4.137 -12.555 1 94.88 232 ASP A CA 1
ATOM 1844 C C . ASP A 1 232 ? -12.391 -3.9 -11.492 1 94.88 232 ASP A C 1
ATOM 1846 O O . ASP A 1 232 ? -12.086 -2.754 -11.156 1 94.88 232 ASP A O 1
ATOM 1850 N N . THR A 1 233 ? -11.766 -4.961 -11.031 1 96.31 233 THR A N 1
ATOM 1851 C CA . THR A 1 233 ? -10.852 -4.812 -9.906 1 96.31 233 THR A CA 1
ATOM 1852 C C . THR A 1 233 ? -9.398 -4.809 -10.383 1 96.31 233 THR A C 1
ATOM 1854 O O . THR A 1 233 ? -8.469 -4.812 -9.57 1 96.31 233 THR A O 1
ATOM 1857 N N . GLN A 1 234 ? -9.195 -4.848 -11.734 1 97.69 234 GLN A N 1
ATOM 1858 C CA . GLN A 1 234 ? -7.848 -4.816 -12.297 1 97.69 234 GLN A CA 1
ATOM 1859 C C . GLN A 1 234 ? -7.102 -3.561 -11.859 1 97.69 234 GLN A C 1
ATOM 1861 O O . GLN A 1 234 ? -5.941 -3.631 -11.453 1 97.69 234 GLN A O 1
ATOM 1866 N N . PRO A 1 235 ? -7.711 -2.354 -11.883 1 97.69 235 PRO A N 1
ATOM 1867 C CA . PRO A 1 235 ? -6.977 -1.163 -11.445 1 97.69 235 PRO A CA 1
ATOM 1868 C C . PRO A 1 235 ? -6.594 -1.217 -9.969 1 97.69 235 PRO A C 1
ATOM 1870 O O . PRO A 1 235 ? -5.516 -0.753 -9.594 1 97.69 235 PRO A O 1
ATOM 1873 N N . GLN A 1 236 ? -7.449 -1.717 -9.133 1 98.25 236 GLN A N 1
ATOM 1874 C CA . GLN A 1 236 ? -7.145 -1.86 -7.715 1 98.25 236 GLN A CA 1
ATOM 1875 C C . GLN A 1 236 ? -5.969 -2.811 -7.5 1 98.25 236 GLN A C 1
ATOM 1877 O O . GLN A 1 236 ? -5.055 -2.51 -6.73 1 98.25 236 GLN A O 1
ATOM 1882 N N . TRP A 1 237 ? -6.039 -3.883 -8.273 1 98.25 237 TRP A N 1
ATOM 1883 C CA . TRP A 1 237 ? -4.961 -4.859 -8.211 1 98.25 237 TRP A CA 1
ATOM 1884 C C . TRP A 1 237 ? -3.627 -4.223 -8.594 1 98.25 237 TRP A C 1
ATOM 1886 O O . TRP A 1 237 ? -2.648 -4.32 -7.848 1 98.25 237 TRP A O 1
ATOM 1896 N N . LYS A 1 238 ? -3.602 -3.605 -9.633 1 98.38 238 LYS A N 1
ATOM 1897 C CA . LYS A 1 238 ? -2.373 -2.973 -10.102 1 98.38 238 LYS A CA 1
ATOM 1898 C C . LYS A 1 238 ? -1.895 -1.903 -9.125 1 98.38 238 LYS A C 1
ATOM 1900 O O . LYS A 1 238 ? -0.701 -1.812 -8.836 1 98.38 238 LYS A O 1
ATOM 1905 N N . THR A 1 239 ? -2.797 -1.102 -8.609 1 98.69 239 THR A N 1
ATOM 1906 C CA . THR A 1 239 ? -2.453 -0.055 -7.656 1 98.69 239 THR A CA 1
ATOM 1907 C C . THR A 1 239 ? -1.783 -0.649 -6.422 1 98.69 239 THR A C 1
ATOM 1909 O O . THR A 1 239 ? -0.771 -0.129 -5.945 1 98.69 239 THR A O 1
ATOM 1912 N N . MET A 1 240 ? -2.299 -1.721 -5.918 1 98.69 240 MET A N 1
ATOM 1913 C CA . MET A 1 240 ? -1.703 -2.391 -4.766 1 98.69 240 MET A CA 1
ATOM 1914 C C . MET A 1 240 ? -0.267 -2.809 -5.062 1 98.69 240 MET A C 1
ATOM 1916 O O . MET A 1 240 ? 0.637 -2.547 -4.266 1 98.69 240 MET A O 1
ATOM 1920 N N . MET A 1 241 ? -0.09 -3.385 -6.16 1 98.62 241 MET A N 1
ATOM 1921 C CA . MET A 1 241 ? 1.226 -3.902 -6.52 1 98.62 241 MET A CA 1
ATOM 1922 C C . MET A 1 241 ? 2.23 -2.768 -6.688 1 98.62 241 MET A C 1
ATOM 1924 O O . MET A 1 241 ? 3.367 -2.865 -6.219 1 98.62 241 MET A O 1
ATOM 1928 N N . VAL A 1 242 ? 1.786 -1.745 -7.336 1 98.81 242 VAL A N 1
ATOM 1929 C CA . VAL A 1 242 ? 2.654 -0.589 -7.531 1 98.81 242 VAL A CA 1
ATOM 1930 C C . VAL A 1 242 ? 3 0.035 -6.184 1 98.81 242 VAL A C 1
ATOM 1932 O O . VAL A 1 242 ? 4.141 0.448 -5.957 1 98.81 242 VAL A O 1
ATOM 1935 N N . SER A 1 243 ? 2.062 0.107 -5.309 1 98.88 243 SER A N 1
ATOM 1936 C CA . SER A 1 243 ? 2.318 0.672 -3.986 1 98.88 243 SER A CA 1
ATOM 1937 C C . SER A 1 243 ? 3.381 -0.126 -3.238 1 98.88 243 SER A C 1
ATOM 1939 O O . SER A 1 243 ? 4.164 0.439 -2.475 1 98.88 243 SER A O 1
ATOM 1941 N N . HIS A 1 244 ? 3.393 -1.466 -3.457 1 98.88 244 HIS A N 1
ATOM 1942 C CA . HIS A 1 244 ? 4.434 -2.285 -2.852 1 98.88 244 HIS A CA 1
ATOM 1943 C C . HIS A 1 244 ? 5.82 -1.857 -3.33 1 98.88 244 HIS A C 1
ATOM 1945 O O . HIS A 1 244 ? 6.77 -1.819 -2.543 1 98.88 244 HIS A O 1
ATOM 1951 N N . SER A 1 245 ? 5.887 -1.59 -4.605 1 98.81 245 SER A N 1
ATOM 1952 C CA . SER A 1 245 ? 7.164 -1.142 -5.145 1 98.81 245 SER A CA 1
ATOM 1953 C C . SER A 1 245 ? 7.578 0.2 -4.551 1 98.81 245 SER A C 1
ATOM 1955 O O . SER A 1 245 ? 8.75 0.418 -4.254 1 98.81 245 SER A O 1
ATOM 1957 N N . ILE A 1 246 ? 6.645 1.061 -4.32 1 98.81 246 ILE A N 1
ATOM 1958 C CA . ILE A 1 246 ? 6.895 2.414 -3.834 1 98.81 246 ILE A CA 1
ATOM 1959 C C . ILE A 1 246 ? 7.352 2.361 -2.379 1 98.81 246 ILE A C 1
ATOM 1961 O O . ILE A 1 246 ? 8.438 2.836 -2.045 1 98.81 246 ILE A O 1
ATOM 1965 N N . CYS A 1 247 ? 6.625 1.746 -1.513 1 98.56 247 CYS A N 1
ATOM 1966 C CA . CYS A 1 247 ? 6.891 1.858 -0.083 1 98.56 247 CYS A CA 1
ATOM 1967 C C . CYS A 1 247 ? 8.07 0.985 0.322 1 98.56 247 CYS A C 1
ATOM 1969 O O . CYS A 1 247 ? 8.617 1.136 1.418 1 98.56 247 CYS A O 1
ATOM 1971 N N . ASN A 1 248 ? 8.484 0.055 -0.584 1 98.81 248 ASN A N 1
ATOM 1972 C CA . ASN A 1 248 ? 9.57 -0.839 -0.214 1 98.81 248 ASN A CA 1
ATOM 1973 C C . ASN A 1 248 ? 10.82 -0.58 -1.055 1 98.81 248 ASN A C 1
ATOM 1975 O O . ASN A 1 248 ? 11.898 -1.08 -0.741 1 98.81 248 ASN A O 1
ATOM 1979 N N . GLY A 1 249 ? 10.688 0.176 -2.121 1 98.56 249 GLY A N 1
ATOM 1980 C CA . GLY A 1 249 ? 11.812 0.422 -3.006 1 98.56 249 GLY A CA 1
ATOM 1981 C C . GLY A 1 249 ? 12.352 -0.839 -3.658 1 98.56 249 GLY A C 1
ATOM 1982 O O . GLY A 1 249 ? 13.555 -1.082 -3.656 1 98.56 249 GLY A O 1
ATOM 1983 N N . VAL A 1 250 ? 11.461 -1.655 -4.16 1 98.81 250 VAL A N 1
ATOM 1984 C CA . VAL A 1 250 ? 11.859 -2.9 -4.809 1 98.81 250 VAL A CA 1
ATOM 1985 C C . VAL A 1 250 ? 11.219 -2.988 -6.195 1 98.81 250 VAL A C 1
ATOM 1987 O O . VAL A 1 250 ? 10.234 -2.307 -6.477 1 98.81 250 VAL A O 1
ATOM 1990 N N . PHE A 1 251 ? 11.812 -3.824 -7.078 1 98.94 251 PHE A N 1
ATOM 1991 C CA . PHE A 1 251 ? 11.141 -4.184 -8.32 1 98.94 251 PHE A CA 1
ATOM 1992 C C . PHE A 1 251 ? 9.984 -5.141 -8.055 1 98.94 251 PHE A C 1
ATOM 1994 O O . PHE A 1 251 ? 10.078 -6.008 -7.184 1 98.94 251 PHE A O 1
ATOM 2001 N N . ILE A 1 252 ? 8.93 -4.988 -8.805 1 98.88 252 ILE A N 1
ATOM 2002 C CA . ILE A 1 252 ? 7.785 -5.887 -8.711 1 98.88 252 ILE A CA 1
ATOM 2003 C C . ILE A 1 252 ? 7.359 -6.332 -10.102 1 98.88 252 ILE A C 1
ATOM 2005 O O . ILE A 1 252 ? 7.383 -5.543 -11.055 1 98.88 252 ILE A O 1
ATOM 2009 N N . ALA A 1 253 ? 6.973 -7.574 -10.219 1 98.94 253 ALA A N 1
ATOM 2010 C CA . ALA A 1 253 ? 6.383 -8.047 -11.469 1 98.94 253 ALA A CA 1
ATOM 2011 C C . ALA A 1 253 ? 5.262 -9.047 -11.203 1 98.94 253 ALA A C 1
ATOM 2013 O O . ALA A 1 253 ? 5.312 -9.797 -10.227 1 98.94 253 ALA A O 1
ATOM 2014 N N . ALA A 1 254 ? 4.32 -9.016 -12.039 1 98.88 254 ALA A N 1
ATOM 2015 C CA . ALA A 1 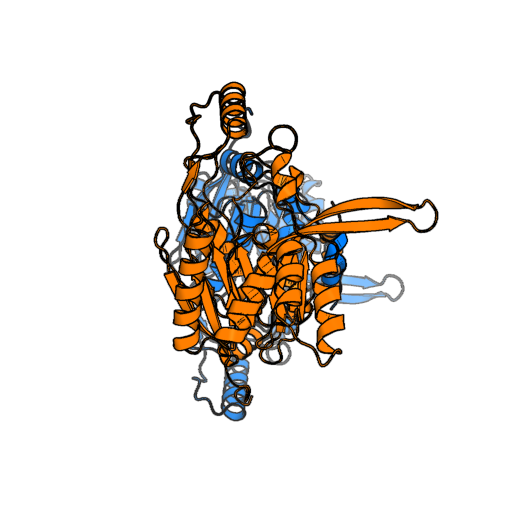254 ? 3.227 -9.984 -12.023 1 98.88 254 ALA A CA 1
ATOM 2016 C C . ALA A 1 254 ? 3.047 -10.625 -13.391 1 98.88 254 ALA A C 1
ATOM 2018 O O . ALA A 1 254 ? 3.002 -9.938 -14.414 1 98.88 254 ALA A O 1
ATOM 2019 N N . ALA A 1 255 ? 3.051 -11.914 -13.469 1 98.94 255 ALA A N 1
ATOM 2020 C CA . ALA A 1 255 ? 2.611 -12.656 -14.641 1 98.94 255 ALA A CA 1
ATOM 2021 C C . ALA A 1 255 ? 1.196 -13.195 -14.453 1 98.94 255 ALA A C 1
ATOM 2023 O O . ALA A 1 255 ? 0.988 -14.172 -13.734 1 98.94 255 ALA A O 1
ATOM 2024 N N . ASN A 1 256 ? 0.281 -12.57 -15.141 1 98.81 256 ASN A N 1
ATOM 2025 C CA . ASN A 1 256 ? -1.117 -12.961 -14.977 1 98.81 256 ASN A CA 1
ATOM 2026 C C . ASN A 1 256 ? -1.633 -13.711 -16.203 1 98.81 256 ASN A C 1
ATOM 2028 O O . ASN A 1 256 ? -1.127 -13.523 -17.312 1 98.81 256 ASN A O 1
ATOM 2032 N N . ARG A 1 257 ? -2.582 -14.562 -15.93 1 98.12 257 ARG A N 1
ATOM 2033 C CA . ARG A 1 257 ? -3.236 -15.312 -17 1 98.12 257 ARG A CA 1
ATOM 2034 C C . ARG A 1 257 ? -4.145 -14.414 -17.828 1 98.12 257 ARG A C 1
ATOM 2036 O O . ARG A 1 257 ? -4.668 -13.414 -17.312 1 98.12 257 ARG A O 1
ATOM 2043 N N . VAL A 1 258 ? -4.289 -14.711 -19.078 1 97.62 258 VAL A N 1
ATOM 2044 C CA . VAL A 1 258 ? -5.27 -14.055 -19.938 1 97.62 258 VAL A CA 1
ATOM 2045 C C . VAL A 1 258 ? -6.227 -15.094 -20.516 1 97.62 258 VAL A C 1
ATOM 2047 O O . VAL A 1 258 ? -5.934 -16.297 -20.5 1 97.62 258 VAL A O 1
ATOM 2050 N N . GLY A 1 259 ? -7.379 -14.633 -20.984 1 95.56 259 GLY A N 1
ATOM 2051 C CA . GLY A 1 259 ? -8.352 -15.531 -21.578 1 95.56 259 GLY A CA 1
ATOM 2052 C C . GLY A 1 259 ? -9.523 -15.828 -20.672 1 95.56 259 GLY A C 1
ATOM 2053 O O . GLY A 1 259 ? -9.789 -15.086 -19.719 1 95.56 259 GLY A O 1
ATOM 2054 N N . LYS A 1 260 ? -10.266 -16.891 -21.078 1 94.44 260 LYS A N 1
ATOM 2055 C CA . LYS A 1 260 ? -11.516 -17.203 -20.391 1 94.44 260 LYS A CA 1
ATOM 2056 C C . LYS A 1 260 ? -11.523 -18.625 -19.859 1 94.44 260 LYS A C 1
ATOM 2058 O O . LYS A 1 260 ? -10.773 -19.484 -20.344 1 94.44 260 LYS A O 1
ATOM 2063 N N . GLN A 1 261 ? -12.266 -18.812 -18.812 1 93 261 GLN A N 1
ATOM 2064 C CA . GLN A 1 261 ? -12.523 -20.125 -18.234 1 93 261 GLN A CA 1
ATOM 2065 C C . GLN A 1 261 ? -13.953 -20.234 -17.719 1 93 261 GLN A C 1
ATOM 2067 O O . GLN A 1 261 ? -14.391 -19.406 -16.922 1 93 261 GLN A O 1
ATOM 2072 N N . SER A 1 262 ? -14.656 -21.219 -18.172 1 88.88 262 SER A N 1
ATOM 2073 C CA . SER A 1 262 ? -16.016 -21.406 -17.672 1 88.88 262 SER A CA 1
ATOM 2074 C C . SER A 1 262 ? -16 -21.875 -16.219 1 88.88 262 SER A C 1
ATOM 2076 O O . SER A 1 262 ? -15.156 -22.688 -15.828 1 88.88 262 SER A O 1
ATOM 2078 N N . ALA A 1 263 ? -16.953 -21.328 -15.539 1 86.81 263 ALA A N 1
ATOM 2079 C CA . ALA A 1 263 ? -17.031 -21.703 -14.125 1 86.81 263 ALA A CA 1
ATOM 2080 C C . ALA A 1 263 ? -17.984 -22.859 -13.906 1 86.81 263 ALA A C 1
ATOM 2082 O O . ALA A 1 263 ? -18.906 -23.078 -14.695 1 86.81 263 ALA A O 1
ATOM 2083 N N . GLY A 1 264 ? -17.719 -23.594 -12.836 1 77.94 264 GLY A N 1
ATOM 2084 C CA . GLY A 1 264 ? -18.531 -24.75 -12.516 1 77.94 264 GLY A CA 1
ATOM 2085 C C . GLY A 1 264 ? -19.859 -24.391 -11.867 1 77.94 264 GLY A C 1
ATOM 2086 O O . GLY A 1 264 ? -20.141 -23.219 -11.617 1 77.94 264 GLY A O 1
ATOM 2087 N N . PRO A 1 265 ? -20.641 -25.391 -11.609 1 81.81 265 PRO A N 1
ATOM 2088 C CA . PRO A 1 265 ? -21.984 -25.188 -11.078 1 81.81 265 PRO A CA 1
ATOM 2089 C C . PRO A 1 265 ? -22 -24.547 -9.695 1 81.81 265 PRO A C 1
ATOM 2091 O O . PRO A 1 265 ? -22.953 -23.859 -9.32 1 81.81 265 PRO A O 1
ATOM 2094 N N . ASN A 1 266 ? -20.938 -24.719 -8.992 1 86 266 ASN A N 1
ATOM 2095 C CA . ASN A 1 266 ? -20.875 -24.141 -7.656 1 86 266 ASN A CA 1
ATOM 2096 C C . ASN A 1 266 ? -20.922 -22.625 -7.695 1 86 266 ASN A C 1
ATOM 2098 O O . ASN A 1 266 ? -21.484 -21.984 -6.793 1 86 266 ASN A O 1
ATOM 2102 N N . VAL A 1 267 ? -20.344 -22.062 -8.672 1 92.06 267 VAL A N 1
ATOM 2103 C CA . VAL A 1 267 ? -20.328 -20.609 -8.797 1 92.06 267 VAL A CA 1
ATOM 2104 C C . VAL A 1 267 ? -21.734 -20.109 -9.133 1 92.06 267 VAL A C 1
ATOM 2106 O O . VAL A 1 267 ? -22.203 -19.141 -8.539 1 92.06 267 VAL A O 1
ATOM 2109 N N . SER A 1 268 ? -22.391 -20.797 -10.023 1 91.25 268 SER A N 1
ATOM 2110 C CA . SER A 1 268 ? -23.766 -20.438 -10.375 1 91.25 268 SER A CA 1
ATOM 2111 C C . SER A 1 268 ? -24.688 -20.516 -9.164 1 91.25 268 SER A C 1
ATOM 2113 O O . SER A 1 268 ? -25.562 -19.672 -8.984 1 91.25 268 SER A O 1
ATOM 2115 N N . LYS A 1 269 ? -24.484 -21.531 -8.43 1 91.56 269 LYS A N 1
ATOM 2116 C CA . LYS A 1 269 ? -25.266 -21.688 -7.215 1 91.56 269 LYS A CA 1
ATOM 2117 C C . LYS A 1 269 ? -25.047 -20.531 -6.258 1 91.56 269 LYS A C 1
ATOM 2119 O O . LYS A 1 269 ? -25.984 -19.984 -5.688 1 91.56 269 LYS A O 1
ATOM 2124 N N . ALA A 1 270 ? -23.797 -20.25 -6.047 1 91.88 270 ALA A N 1
ATOM 2125 C CA . ALA A 1 270 ? -23.453 -19.141 -5.156 1 91.88 270 ALA A CA 1
ATOM 2126 C C . ALA A 1 270 ? -24.094 -17.844 -5.625 1 91.88 270 ALA A C 1
ATOM 2128 O O . ALA A 1 270 ? -24.578 -17.047 -4.812 1 91.88 270 ALA A O 1
ATOM 2129 N N . ILE A 1 271 ? -24.125 -17.562 -6.922 1 94.31 271 ILE A N 1
ATOM 2130 C CA . ILE A 1 271 ? -24.719 -16.359 -7.492 1 94.31 271 ILE A CA 1
ATOM 2131 C C . ILE A 1 271 ? -26.234 -16.359 -7.242 1 94.31 271 ILE A C 1
ATOM 2133 O O . ILE A 1 271 ? -26.797 -15.344 -6.844 1 94.31 271 ILE A O 1
ATOM 2137 N N . ARG A 1 272 ? -26.781 -17.484 -7.453 1 94.62 272 ARG A N 1
ATOM 2138 C CA . ARG A 1 272 ? -28.219 -17.609 -7.227 1 94.62 272 ARG A CA 1
ATOM 2139 C C . ARG A 1 272 ? -28.578 -17.297 -5.773 1 94.62 272 ARG A C 1
ATOM 2141 O O . ARG A 1 272 ? -29.531 -16.562 -5.508 1 94.62 272 ARG A O 1
ATOM 2148 N N . GLU A 1 273 ? -27.828 -17.891 -4.902 1 94.5 273 GLU A N 1
ATOM 2149 C CA . GLU A 1 273 ? -28.062 -17.656 -3.48 1 94.5 273 GLU A CA 1
ATOM 2150 C C . GLU A 1 273 ? -27.859 -16.188 -3.127 1 94.5 273 GLU A C 1
ATOM 2152 O O . GLU A 1 273 ? -28.609 -15.625 -2.33 1 94.5 273 GLU A O 1
ATOM 2157 N N . TYR A 1 274 ? -26.828 -15.648 -3.633 1 93 274 TYR A N 1
ATOM 2158 C CA . TYR A 1 274 ? -26.578 -14.227 -3.414 1 93 274 TYR A CA 1
ATOM 2159 C C . TYR A 1 274 ? -27.734 -13.383 -3.938 1 93 274 TYR A C 1
ATOM 2161 O O . TYR A 1 274 ? -28.172 -12.438 -3.273 1 93 274 TYR A O 1
ATOM 2169 N N . ASN A 1 275 ? -28.219 -13.664 -5.141 1 94.56 275 ASN A N 1
ATOM 2170 C CA . ASN A 1 275 ? -29.359 -12.977 -5.727 1 94.56 275 ASN A CA 1
ATOM 2171 C C . ASN A 1 275 ? -30.578 -13.047 -4.82 1 94.56 275 ASN A C 1
ATOM 2173 O O . ASN A 1 275 ? -31.266 -12.039 -4.602 1 94.56 275 ASN A O 1
ATOM 2177 N N . GLU A 1 276 ? -30.812 -14.156 -4.359 1 95.19 276 GLU A N 1
ATOM 2178 C CA . GLU A 1 276 ? -31.969 -14.359 -3.494 1 95.19 276 GLU A CA 1
ATOM 2179 C C . GLU A 1 276 ? -31.828 -13.578 -2.193 1 95.19 276 GLU A C 1
ATOM 2181 O O . GLU A 1 276 ? -32.781 -12.914 -1.758 1 95.19 276 GLU A O 1
ATOM 2186 N N . LYS A 1 277 ? -30.719 -13.695 -1.633 1 91.88 277 LYS A N 1
ATOM 2187 C CA . LYS A 1 277 ? -30.469 -13.078 -0.332 1 91.88 277 LYS A CA 1
ATOM 2188 C C . LYS A 1 277 ? -30.5 -11.555 -0.432 1 91.88 277 LYS A C 1
ATOM 2190 O O . LYS A 1 277 ? -30.953 -10.875 0.488 1 91.88 277 LYS A O 1
ATOM 2195 N N . ASN A 1 278 ? -29.984 -11.031 -1.499 1 89.38 278 ASN A N 1
ATOM 2196 C CA . ASN A 1 278 ? -29.766 -9.594 -1.598 1 89.38 278 ASN A CA 1
ATOM 2197 C C . ASN A 1 278 ? -30.75 -8.945 -2.568 1 89.38 278 ASN A C 1
ATOM 2199 O O . ASN A 1 278 ? -30.688 -7.734 -2.809 1 89.38 278 ASN A O 1
ATOM 2203 N N . ASN A 1 279 ? -31.609 -9.633 -3.141 1 92.38 279 ASN A N 1
ATOM 2204 C CA . ASN A 1 279 ? -32.594 -9.164 -4.117 1 92.38 279 ASN A CA 1
ATOM 2205 C C . ASN A 1 279 ? -31.906 -8.477 -5.301 1 92.38 279 ASN A C 1
ATOM 2207 O O . ASN A 1 279 ? -32.219 -7.344 -5.641 1 92.38 279 ASN A O 1
ATOM 2211 N N . THR A 1 280 ? -30.781 -9.18 -5.777 1 91.88 280 THR A N 1
ATOM 2212 C CA . THR A 1 280 ? -30.062 -8.727 -6.957 1 91.88 280 THR A CA 1
ATOM 2213 C C . THR A 1 280 ? -30.359 -9.625 -8.156 1 91.88 280 THR A C 1
ATOM 2215 O O . THR A 1 280 ? -31.094 -10.609 -8.031 1 91.88 280 THR A O 1
ATOM 2218 N N . GLN A 1 281 ? -29.922 -9.203 -9.383 1 93.31 281 GLN A N 1
ATOM 2219 C CA . GLN A 1 281 ? -30.172 -9.953 -10.609 1 93.31 281 GLN A CA 1
ATOM 2220 C C . GLN A 1 281 ? -28.875 -10.211 -11.367 1 93.31 281 GLN A C 1
ATOM 2222 O O . GLN A 1 281 ? -28.781 -9.961 -12.57 1 93.31 281 GLN A O 1
ATOM 2227 N N . LEU A 1 282 ? -27.938 -10.703 -10.641 1 94.06 282 LEU A N 1
ATOM 2228 C CA . LEU A 1 282 ? -26.672 -11.07 -11.258 1 94.06 282 LEU A CA 1
ATOM 2229 C C . LEU A 1 282 ? -26.844 -12.266 -12.195 1 94.06 282 LEU A C 1
ATOM 2231 O O . LEU A 1 282 ? -27.688 -13.133 -11.945 1 94.06 282 LEU A O 1
ATOM 2235 N N . LYS A 1 283 ? -26.062 -12.297 -13.297 1 92.25 283 LYS A N 1
ATOM 2236 C CA . LYS A 1 283 ? -26.094 -13.414 -14.234 1 92.25 283 LYS A CA 1
ATOM 2237 C C . LYS A 1 283 ? -25.516 -14.68 -13.602 1 92.25 283 LYS A C 1
ATOM 2239 O O . LYS A 1 283 ? -24.375 -14.688 -13.156 1 92.25 283 LYS A O 1
ATOM 2244 N N . GLU A 1 284 ? -26.203 -15.688 -13.68 1 89.88 284 GLU A N 1
ATOM 2245 C CA . GLU A 1 284 ? -25.797 -16.938 -13.016 1 89.88 284 GLU A CA 1
ATOM 2246 C C . GLU A 1 284 ? -24.688 -17.641 -13.789 1 89.88 284 GLU A C 1
ATOM 2248 O O . GLU A 1 284 ? -23.844 -18.312 -13.203 1 89.88 284 GLU A O 1
ATOM 2253 N N . GLU A 1 285 ? -24.781 -17.531 -15.07 1 88.69 285 GLU A N 1
ATOM 2254 C CA . GLU A 1 285 ? -23.703 -18.094 -15.883 1 88.69 285 GLU A CA 1
ATOM 2255 C C . GLU A 1 285 ? -22.453 -17.219 -15.82 1 88.69 285 GLU A C 1
ATOM 2257 O O . GLU A 1 285 ? -22.344 -16.234 -16.547 1 88.69 285 GLU A O 1
ATOM 2262 N N . PHE A 1 286 ? -21.547 -17.703 -15 1 89.19 286 PHE A N 1
ATOM 2263 C CA . PHE A 1 286 ? -20.328 -16.938 -14.805 1 89.19 286 PHE A CA 1
ATOM 2264 C C . PHE A 1 286 ? -19.188 -17.5 -15.656 1 89.19 286 PHE A C 1
ATOM 2266 O O . PHE A 1 286 ? -19.016 -18.719 -15.734 1 89.19 286 PHE A O 1
ATOM 2273 N N . GLU A 1 287 ? -18.547 -16.625 -16.328 1 90.38 287 GLU A N 1
ATOM 2274 C CA . GLU A 1 287 ? -17.312 -16.938 -17.047 1 90.38 287 GLU A CA 1
ATOM 2275 C C . GLU A 1 287 ? -16.156 -16.094 -16.547 1 90.38 287 GLU A C 1
ATOM 2277 O O . GLU A 1 287 ? -16.266 -14.867 -16.469 1 90.38 287 GLU A O 1
ATOM 2282 N N . PHE A 1 288 ? -15.094 -16.828 -16.203 1 88.12 288 PHE A N 1
ATOM 2283 C CA . PHE A 1 288 ? -13.883 -16.094 -15.891 1 88.12 288 PHE A CA 1
ATOM 2284 C C . PHE A 1 288 ? -13.367 -15.344 -17.109 1 88.12 288 PHE A C 1
ATOM 2286 O O . PHE A 1 288 ? -13.281 -15.914 -18.203 1 88.12 288 PHE A O 1
ATOM 2293 N N . PHE A 1 289 ? -13.078 -14.164 -16.797 1 93.69 289 PHE A N 1
ATOM 2294 C CA . PHE A 1 289 ? -12.195 -13.375 -17.656 1 93.69 289 PHE A CA 1
ATOM 2295 C C . PHE A 1 289 ? -10.969 -12.914 -16.875 1 93.69 289 PHE A C 1
ATOM 2297 O O . PHE A 1 289 ? -11.062 -12.023 -16.031 1 93.69 289 PHE A O 1
ATOM 2304 N N . PHE A 1 290 ? -9.836 -13.617 -17.188 1 97.19 290 PHE A N 1
ATOM 2305 C CA . PHE A 1 290 ? -8.602 -13.227 -16.516 1 97.19 290 PHE A CA 1
ATOM 2306 C C . PHE A 1 290 ? -8.094 -11.891 -17.047 1 97.19 290 PHE A C 1
ATOM 2308 O O . PHE A 1 290 ? -8.164 -11.625 -18.25 1 97.19 290 PHE A O 1
ATOM 2315 N N . TYR A 1 291 ? -7.496 -11.094 -16.234 1 98.06 291 TYR A N 1
ATOM 2316 C CA . TYR A 1 291 ? -7.273 -9.688 -16.531 1 98.06 291 TYR A CA 1
ATOM 2317 C C . TYR A 1 291 ? -6.078 -9.5 -17.453 1 98.06 291 TYR A C 1
ATOM 2319 O O . TYR A 1 291 ? -5.887 -8.43 -18.031 1 98.06 291 TYR A O 1
ATOM 2327 N N . GLY A 1 292 ? -5.23 -10.633 -17.672 1 98.56 292 GLY A N 1
ATOM 2328 C CA . GLY A 1 292 ? -3.951 -10.289 -18.266 1 98.56 292 GLY A CA 1
ATOM 2329 C C . GLY A 1 292 ? -3.256 -9.141 -17.562 1 98.56 292 GLY A C 1
ATOM 2330 O O . GLY A 1 292 ? -3.076 -9.172 -16.344 1 98.56 292 GLY A O 1
ATOM 2331 N N . SER A 1 293 ? -2.904 -8.133 -18.344 1 98.75 293 SER A N 1
ATOM 2332 C CA . SER A 1 293 ? -2.348 -6.922 -17.75 1 98.75 293 SER A CA 1
ATOM 2333 C C . SER A 1 293 ? -1.122 -7.234 -16.906 1 98.75 293 SER A C 1
ATOM 2335 O O . SER A 1 293 ? -0.92 -6.629 -15.852 1 98.75 293 SER A O 1
ATOM 2337 N N . SER A 1 294 ? -0.294 -8.258 -17.297 1 98.94 294 SER A N 1
ATOM 2338 C CA . SER A 1 294 ? 0.991 -8.492 -16.656 1 98.94 294 SER A CA 1
ATOM 2339 C C . SER A 1 294 ? 1.871 -7.246 -16.703 1 98.94 294 SER A C 1
ATOM 2341 O O . SER A 1 294 ? 1.699 -6.398 -17.594 1 98.94 294 SER A O 1
ATOM 2343 N N . PHE A 1 295 ? 2.791 -7.133 -15.727 1 98.94 295 PHE A N 1
ATOM 2344 C CA . PHE A 1 295 ? 3.59 -5.914 -15.766 1 98.94 295 PHE A CA 1
ATOM 2345 C C . PHE A 1 295 ? 4.887 -6.09 -14.984 1 98.94 295 PHE A C 1
ATOM 2347 O O . PHE A 1 295 ? 5.043 -7.059 -14.242 1 98.94 295 PHE A O 1
ATOM 2354 N N . ILE A 1 296 ? 5.816 -5.215 -15.234 1 98.94 296 ILE A N 1
ATOM 2355 C CA . ILE A 1 296 ? 7.062 -5.016 -14.508 1 98.94 296 ILE A CA 1
ATOM 2356 C C . ILE A 1 296 ? 7.16 -3.564 -14.039 1 98.94 296 ILE A C 1
ATOM 2358 O O . ILE A 1 296 ? 6.988 -2.637 -14.836 1 98.94 296 ILE A O 1
ATOM 2362 N N . CYS A 1 297 ? 7.363 -3.453 -12.797 1 98.62 297 CYS A N 1
ATOM 2363 C CA . CYS A 1 297 ? 7.371 -2.133 -12.18 1 98.62 297 CYS A CA 1
ATOM 2364 C C . CYS A 1 297 ? 8.695 -1.865 -11.477 1 98.62 297 CYS A C 1
ATOM 2366 O O . CYS A 1 297 ? 9.242 -2.748 -10.812 1 98.62 297 CYS A O 1
ATOM 2368 N N . ALA A 1 298 ? 9.266 -0.66 -11.625 1 98.62 298 ALA A N 1
ATOM 2369 C CA . ALA A 1 298 ? 10.516 -0.269 -10.977 1 98.62 298 ALA A CA 1
ATOM 2370 C C . ALA A 1 298 ? 10.266 0.184 -9.539 1 98.62 298 ALA A C 1
ATOM 2372 O O . ALA A 1 298 ? 9.125 0.46 -9.156 1 98.62 298 ALA A O 1
ATOM 2373 N N . PRO A 1 299 ? 11.422 0.23 -8.812 1 98.12 299 PRO A N 1
ATOM 2374 C CA . PRO A 1 299 ? 11.266 0.868 -7.5 1 98.12 299 PRO A CA 1
ATOM 2375 C C . PRO A 1 299 ? 10.727 2.291 -7.598 1 98.12 299 PRO A C 1
ATOM 2377 O O . PRO A 1 299 ? 11.156 3.064 -8.453 1 98.12 299 PRO A O 1
ATOM 2380 N N . GLY A 1 300 ? 9.711 2.633 -6.875 1 96.69 300 GLY A N 1
ATOM 2381 C CA . GLY A 1 300 ? 9.07 3.938 -6.965 1 96.69 300 GLY A CA 1
ATOM 2382 C C . GLY A 1 300 ? 7.824 3.932 -7.836 1 96.69 300 GLY A C 1
ATOM 2383 O O . GLY A 1 300 ? 7.168 4.965 -7.992 1 96.69 300 GLY A O 1
ATOM 2384 N N . GLY A 1 301 ? 7.641 2.818 -8.469 1 97.88 301 GLY A N 1
ATOM 2385 C CA . GLY A 1 301 ? 6.32 2.648 -9.055 1 97.88 301 GLY A CA 1
ATOM 2386 C C . GLY A 1 301 ? 6.301 2.881 -10.555 1 97.88 301 GLY A C 1
ATOM 2387 O O . GLY A 1 301 ? 5.266 2.707 -11.203 1 97.88 301 GLY A O 1
ATOM 2388 N N . LYS A 1 302 ? 7.387 3.258 -11.156 1 97.31 302 LYS A N 1
ATOM 2389 C CA . LYS A 1 302 ? 7.398 3.469 -12.602 1 97.31 302 LYS A CA 1
ATOM 2390 C C . LYS A 1 302 ? 7.133 2.166 -13.352 1 97.31 302 LYS A C 1
ATOM 2392 O O . LYS A 1 302 ? 7.809 1.162 -13.117 1 97.31 302 LYS A O 1
ATOM 2397 N N . MET A 1 303 ? 6.184 2.23 -14.281 1 98.31 303 MET A N 1
ATOM 2398 C CA . MET A 1 303 ? 5.871 1.071 -15.117 1 98.31 303 MET A CA 1
ATOM 2399 C C . MET A 1 303 ? 6.926 0.885 -16.203 1 98.31 303 MET A C 1
ATOM 2401 O O . MET A 1 303 ? 7.121 1.764 -17.047 1 98.31 303 MET A O 1
ATOM 2405 N N . LEU A 1 304 ? 7.645 -0.204 -16.141 1 98.75 304 LEU A N 1
ATOM 2406 C CA . LEU A 1 304 ? 8.656 -0.488 -17.156 1 98.75 304 LEU A CA 1
ATOM 2407 C C . LEU A 1 304 ? 8.031 -1.154 -18.375 1 98.75 304 LEU A C 1
ATOM 2409 O O . LEU A 1 304 ? 8.367 -0.812 -19.516 1 98.75 304 LEU A O 1
ATOM 2413 N N . GLU A 1 305 ? 7.211 -2.162 -18.156 1 98.88 305 GLU A N 1
ATOM 2414 C CA . GLU A 1 305 ? 6.453 -2.869 -19.188 1 98.88 305 GLU A CA 1
ATOM 2415 C C . GLU A 1 305 ? 5.066 -3.256 -18.688 1 98.88 305 GLU A C 1
ATOM 2417 O O . GLU A 1 305 ? 4.887 -3.531 -17.5 1 98.88 305 GLU A O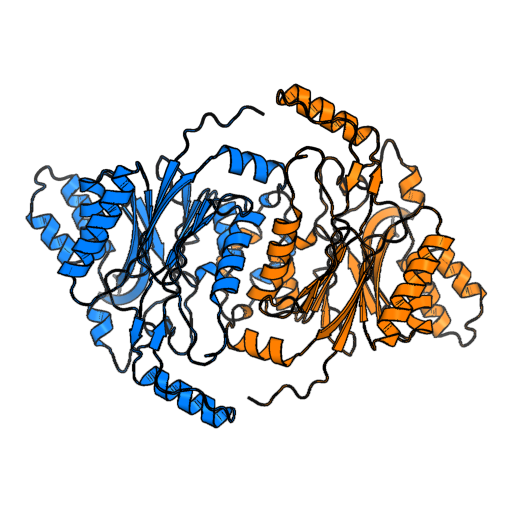 1
ATOM 2422 N N . GLU A 1 306 ? 4.145 -3.287 -19.562 1 98.75 306 GLU A N 1
ATOM 2423 C CA . GLU A 1 306 ? 2.787 -3.727 -19.266 1 98.75 306 GLU A CA 1
ATOM 2424 C C . GLU A 1 306 ? 2.143 -4.406 -20.469 1 98.75 306 GLU A C 1
ATOM 2426 O O . GLU A 1 306 ? 2.268 -3.932 -21.594 1 98.75 306 GLU A O 1
ATOM 2431 N N . ALA A 1 307 ? 1.481 -5.48 -20.219 1 98.81 307 ALA A N 1
ATOM 2432 C CA . ALA A 1 307 ? 0.8 -6.23 -21.266 1 98.81 307 ALA A CA 1
ATOM 2433 C C . ALA A 1 307 ? -0.651 -5.781 -21.422 1 98.81 307 ALA A C 1
ATOM 2435 O O . ALA A 1 307 ? -1.236 -5.242 -20.469 1 98.81 307 ALA A O 1
ATOM 2436 N N . PRO A 1 308 ? -1.202 -5.996 -22.609 1 98.06 308 PRO A N 1
ATOM 2437 C CA . PRO A 1 308 ? -2.633 -5.734 -22.781 1 98.06 308 PRO A CA 1
ATOM 2438 C C . PRO A 1 308 ? -3.504 -6.68 -21.953 1 98.06 308 PRO A C 1
ATOM 2440 O O . PRO A 1 308 ? -3.02 -7.703 -21.469 1 98.06 308 PRO A O 1
ATOM 2443 N N . ARG A 1 309 ? -4.707 -6.371 -21.875 1 96.62 309 ARG A N 1
ATOM 2444 C CA . ARG A 1 309 ? -5.66 -7.078 -21.031 1 96.62 309 ARG A CA 1
ATOM 2445 C C . ARG A 1 309 ? -6.059 -8.414 -21.656 1 96.62 309 ARG A C 1
ATOM 2447 O O . ARG A 1 309 ? -6.434 -9.344 -20.938 1 96.62 309 ARG A O 1
ATOM 2454 N N . ASP A 1 310 ? -5.91 -8.508 -22.953 1 94.94 310 ASP A N 1
ATOM 2455 C CA . ASP A 1 310 ? -6.664 -9.602 -23.562 1 94.94 310 ASP A CA 1
ATOM 2456 C C . ASP A 1 310 ? -5.797 -10.391 -24.547 1 94.94 310 ASP A C 1
ATOM 2458 O O . ASP A 1 310 ? -6.305 -11.234 -25.281 1 94.94 310 ASP A O 1
ATOM 2462 N N . THR A 1 311 ? -4.539 -10.109 -24.531 1 97 311 THR A N 1
ATOM 2463 C CA . THR A 1 311 ? -3.699 -10.758 -25.531 1 97 311 THR A CA 1
ATOM 2464 C C . THR A 1 311 ? -2.463 -11.375 -24.891 1 97 311 THR A C 1
ATOM 2466 O O . THR A 1 311 ? -1.82 -10.758 -24.031 1 97 311 THR A O 1
ATOM 2469 N N . PRO A 1 312 ? -2.164 -12.625 -25.312 1 98.25 312 PRO A N 1
ATOM 2470 C CA . PRO A 1 312 ? -0.865 -13.148 -24.875 1 98.25 312 PRO A CA 1
ATOM 2471 C C . PRO A 1 312 ? 0.29 -12.203 -25.203 1 98.25 312 PRO A C 1
ATOM 2473 O O . PRO A 1 312 ? 0.271 -11.531 -26.234 1 98.25 312 PRO A O 1
ATOM 2476 N N . SER A 1 313 ? 1.244 -12.133 -24.359 1 98.75 313 SER A N 1
ATOM 2477 C CA . SER A 1 313 ? 2.316 -11.156 -24.484 1 98.75 313 SER A CA 1
ATOM 2478 C C . SER A 1 313 ? 3.6 -11.648 -23.828 1 98.75 313 SER A C 1
ATOM 2480 O O . SER A 1 313 ? 3.559 -12.492 -22.938 1 98.75 313 SER A O 1
ATOM 2482 N N . VAL A 1 314 ? 4.699 -11.242 -24.359 1 98.94 314 VAL A N 1
ATOM 2483 C CA . VAL A 1 314 ? 6.02 -11.398 -23.766 1 98.94 314 VAL A CA 1
ATOM 2484 C C . VAL A 1 314 ? 6.574 -10.031 -23.375 1 98.94 314 VAL A C 1
ATOM 2486 O O . VAL A 1 314 ? 6.746 -9.156 -24.219 1 98.94 314 VAL A O 1
ATOM 2489 N N . LEU A 1 315 ? 6.793 -9.828 -22.094 1 98.94 315 LEU A N 1
ATOM 2490 C CA . LEU A 1 315 ? 7.41 -8.602 -21.609 1 98.94 315 LEU A CA 1
ATOM 2491 C C . LEU A 1 315 ? 8.875 -8.828 -21.266 1 98.94 315 LEU A C 1
ATOM 2493 O O . LEU A 1 315 ? 9.234 -9.875 -20.719 1 98.94 315 LEU A O 1
ATOM 2497 N N . VAL A 1 316 ? 9.719 -7.879 -21.562 1 98.94 316 VAL A N 1
ATOM 2498 C CA . VAL A 1 316 ? 11.117 -7.895 -21.156 1 98.94 316 VAL A CA 1
ATOM 2499 C C . VAL A 1 316 ? 11.539 -6.496 -20.703 1 98.94 316 VAL A C 1
ATOM 2501 O O . VAL A 1 316 ? 11.25 -5.508 -21.391 1 98.94 316 VAL A O 1
ATOM 2504 N N . ALA A 1 317 ? 12.164 -6.418 -19.578 1 98.88 317 ALA A N 1
ATOM 2505 C CA . ALA A 1 317 ? 12.633 -5.125 -19.078 1 98.88 317 ALA A CA 1
ATOM 2506 C C . ALA A 1 317 ? 13.984 -5.266 -18.375 1 98.88 317 ALA A C 1
ATOM 2508 O O . ALA A 1 317 ? 14.258 -6.293 -17.75 1 98.88 317 ALA A O 1
ATOM 2509 N N . GLU A 1 318 ? 14.742 -4.27 -18.484 1 98.62 318 GLU A N 1
ATOM 2510 C CA . GLU A 1 318 ? 15.984 -4.16 -17.719 1 98.62 318 GLU A CA 1
ATOM 2511 C C . GLU A 1 318 ? 15.719 -3.602 -16.328 1 98.62 318 GLU A C 1
ATOM 2513 O O . GLU A 1 318 ? 15.023 -2.594 -16.188 1 98.62 318 GLU A O 1
ATOM 2518 N N . LEU A 1 319 ? 16.203 -4.27 -15.359 1 98.62 319 LEU A N 1
ATOM 2519 C CA . LEU A 1 319 ? 16.125 -3.801 -13.977 1 98.62 319 LEU A CA 1
ATOM 2520 C C . LEU A 1 319 ? 17.359 -3.002 -13.594 1 98.62 319 LEU A C 1
ATOM 2522 O O . LEU A 1 319 ? 18.422 -3.58 -13.312 1 98.62 319 LEU A O 1
ATOM 2526 N N . ASP A 1 320 ? 17.188 -1.705 -13.555 1 97.12 320 ASP A N 1
ATOM 2527 C CA . ASP A 1 320 ? 18.297 -0.786 -13.266 1 97.12 320 ASP A CA 1
ATOM 2528 C C . ASP A 1 320 ? 18.438 -0.567 -11.758 1 97.12 320 ASP A C 1
ATOM 2530 O O . ASP A 1 320 ? 17.641 0.139 -11.148 1 97.12 320 ASP A O 1
ATOM 2534 N N . PHE A 1 321 ? 19.484 -1.107 -11.242 1 96.88 321 PHE A N 1
ATOM 2535 C CA . PHE A 1 321 ? 19.703 -1.041 -9.797 1 96.88 321 PHE A CA 1
ATOM 2536 C C . PHE A 1 321 ? 19.922 0.399 -9.352 1 96.88 321 PHE A C 1
ATOM 2538 O O . PHE A 1 321 ? 19.75 0.723 -8.172 1 96.88 321 PHE A O 1
ATOM 2545 N N . GLU A 1 322 ? 20.266 1.284 -10.281 1 93.94 322 GLU A N 1
ATOM 2546 C CA . GLU A 1 322 ? 20.391 2.699 -9.938 1 93.94 322 GLU A CA 1
ATOM 2547 C C . GLU A 1 322 ? 19.031 3.301 -9.578 1 93.94 322 GLU A C 1
ATOM 2549 O O . GLU A 1 322 ? 18.953 4.199 -8.734 1 93.94 322 GLU A O 1
ATOM 2554 N N . GLN A 1 323 ? 18.031 2.812 -10.188 1 93.5 323 GLN A N 1
ATOM 2555 C CA . GLN A 1 323 ? 16.688 3.271 -9.852 1 93.5 323 GLN A CA 1
ATOM 2556 C C . GLN A 1 323 ? 16.312 2.895 -8.422 1 93.5 323 GLN A C 1
ATOM 2558 O O . GLN A 1 323 ? 15.695 3.682 -7.707 1 93.5 323 GLN A O 1
ATOM 2563 N N . MET A 1 324 ? 16.703 1.722 -8.086 1 96.31 324 MET A N 1
ATOM 2564 C CA . MET A 1 324 ? 16.453 1.268 -6.723 1 96.31 324 MET A CA 1
ATOM 2565 C C . MET A 1 324 ? 17.219 2.119 -5.719 1 96.31 324 MET A C 1
ATOM 2567 O O . MET A 1 324 ? 16.656 2.584 -4.73 1 96.31 324 MET A O 1
ATOM 2571 N N . ARG A 1 325 ? 18.453 2.264 -5.965 1 94.12 325 ARG A N 1
ATOM 2572 C CA . ARG A 1 325 ? 19.297 3.055 -5.078 1 94.12 325 ARG A CA 1
ATOM 2573 C C . ARG A 1 325 ? 18.75 4.469 -4.91 1 94.12 325 ARG A C 1
ATOM 2575 O O . ARG A 1 325 ? 18.594 4.953 -3.787 1 94.12 325 ARG A O 1
ATOM 2582 N N . LEU A 1 326 ? 18.422 5.105 -5.996 1 92.25 326 LEU A N 1
ATOM 2583 C CA . LEU A 1 326 ? 17.953 6.488 -5.988 1 92.25 326 LEU A CA 1
ATOM 2584 C C . LEU A 1 326 ? 16.641 6.613 -5.219 1 92.25 326 LEU A C 1
ATOM 2586 O O . LEU A 1 326 ? 16.469 7.527 -4.406 1 92.25 326 LEU A O 1
ATOM 2590 N N . TRP A 1 327 ? 15.734 5.727 -5.434 1 96 327 TRP A N 1
ATOM 2591 C CA . TRP A 1 327 ? 14.453 5.797 -4.742 1 96 327 TRP A CA 1
ATOM 2592 C C . TRP A 1 327 ? 14.625 5.574 -3.244 1 96 327 TRP A C 1
ATOM 2594 O O . TRP A 1 327 ? 14.055 6.309 -2.432 1 96 327 TRP A O 1
ATOM 2604 N N . ARG A 1 328 ? 15.422 4.586 -2.918 1 95.62 328 ARG A N 1
ATOM 2605 C CA . ARG A 1 328 ? 15.633 4.277 -1.507 1 95.62 328 ARG A CA 1
ATOM 2606 C C . ARG A 1 328 ? 16.328 5.426 -0.792 1 95.62 328 ARG A C 1
ATOM 2608 O O . ARG A 1 328 ? 16.109 5.66 0.395 1 95.62 328 ARG A O 1
ATOM 2615 N N . GLU A 1 329 ? 17.156 6.102 -1.52 1 92.94 329 GLU A N 1
ATOM 2616 C CA . GLU A 1 329 ? 17.812 7.27 -0.944 1 92.94 329 GLU A CA 1
ATOM 2617 C C . GLU A 1 329 ? 16.828 8.414 -0.745 1 92.94 329 GLU A C 1
ATOM 2619 O O . GLU A 1 329 ? 16.859 9.094 0.284 1 92.94 329 GLU A O 1
ATOM 2624 N N . ALA A 1 330 ? 16 8.625 -1.688 1 93.31 330 ALA A N 1
ATOM 2625 C CA . ALA A 1 330 ? 15.031 9.719 -1.636 1 93.31 330 ALA A CA 1
ATOM 2626 C C . ALA A 1 330 ? 13.961 9.453 -0.583 1 93.31 330 ALA A C 1
ATOM 2628 O O . ALA A 1 330 ? 13.516 10.375 0.106 1 93.31 330 ALA A O 1
ATOM 2629 N N . PHE A 1 331 ? 13.547 8.211 -0.483 1 95.5 331 PHE A N 1
ATOM 2630 C CA . PHE A 1 331 ? 12.5 7.793 0.439 1 95.5 331 PHE A CA 1
ATOM 2631 C C . PHE A 1 331 ? 12.945 6.578 1.243 1 95.5 331 PHE A C 1
ATOM 2633 O O . PHE A 1 331 ? 12.539 5.449 0.948 1 95.5 331 PHE A O 1
ATOM 2640 N N . PRO A 1 332 ? 13.68 6.902 2.291 1 95.69 332 PRO A N 1
ATOM 2641 C CA . PRO A 1 332 ? 14.188 5.785 3.092 1 95.69 332 PRO A CA 1
ATOM 2642 C C . PRO A 1 332 ? 13.133 5.195 4.023 1 95.69 332 PRO A C 1
ATOM 2644 O O . PRO A 1 332 ? 13.359 5.086 5.23 1 95.69 332 PRO A O 1
ATOM 2647 N N . LEU A 1 333 ? 12.078 4.695 3.518 1 97.31 333 LEU A N 1
ATOM 2648 C CA . LEU A 1 333 ? 10.875 4.293 4.242 1 97.31 333 LEU A CA 1
ATOM 2649 C C . LEU A 1 333 ? 11.125 3.029 5.055 1 97.31 333 LEU A C 1
ATOM 2651 O O . LEU A 1 333 ? 10.531 2.846 6.121 1 97.31 333 LEU A O 1
ATOM 2655 N N . LEU A 1 334 ? 12.031 2.158 4.555 1 97.25 334 LEU A N 1
ATOM 2656 C CA . LEU A 1 334 ? 12.352 0.952 5.309 1 97.25 334 LEU A CA 1
ATOM 2657 C C . LEU A 1 334 ? 13.055 1.303 6.621 1 97.25 334 LEU A C 1
ATOM 2659 O O . LEU A 1 334 ? 12.852 0.632 7.637 1 97.25 334 LEU A O 1
ATOM 2663 N N . ASN A 1 335 ? 13.797 2.381 6.598 1 95.25 335 ASN A N 1
ATOM 2664 C CA . ASN A 1 335 ? 14.617 2.758 7.746 1 95.25 335 ASN A CA 1
ATOM 2665 C C . ASN A 1 335 ? 13.875 3.734 8.664 1 95.25 335 ASN A C 1
ATOM 2667 O O . ASN A 1 335 ? 14.336 4.016 9.773 1 95.25 335 ASN A O 1
ATOM 2671 N N . GLN A 1 336 ? 12.758 4.25 8.234 1 96.25 336 GLN A N 1
ATOM 2672 C CA . GLN A 1 336 ? 12.055 5.262 9.016 1 96.25 336 GLN A CA 1
ATOM 2673 C C . GLN A 1 336 ? 10.727 4.727 9.547 1 96.25 336 GLN A C 1
ATOM 2675 O O . GLN A 1 336 ? 9.812 5.496 9.844 1 96.25 336 GLN A O 1
ATOM 2680 N N . ARG A 1 337 ? 10.625 3.387 9.586 1 97.25 337 ARG A N 1
ATOM 2681 C CA . ARG A 1 337 ? 9.492 2.73 10.234 1 97.25 337 ARG A CA 1
ATOM 2682 C C . ARG A 1 337 ? 9.516 2.955 11.742 1 97.25 337 ARG A C 1
ATOM 2684 O O . ARG A 1 337 ? 10.539 3.365 12.297 1 97.25 337 ARG A O 1
ATOM 2691 N N . GLN A 1 338 ? 8.383 2.797 12.344 1 97.5 338 GLN A N 1
ATOM 2692 C CA . GLN A 1 338 ? 8.25 2.76 13.797 1 97.5 338 GLN A CA 1
ATOM 2693 C C . GLN A 1 338 ? 7.809 1.379 14.273 1 97.5 338 GLN A C 1
ATOM 2695 O O . GLN A 1 338 ? 6.742 1.236 14.875 1 97.5 338 GLN A O 1
ATOM 2700 N N . ALA A 1 339 ? 8.68 0.414 14.078 1 97.38 339 ALA A N 1
ATOM 2701 C CA . ALA A 1 339 ? 8.391 -1.014 14.188 1 97.38 339 ALA A CA 1
ATOM 2702 C C . ALA A 1 339 ? 7.906 -1.37 15.594 1 97.38 339 ALA A C 1
ATOM 2704 O O . ALA A 1 339 ? 7.012 -2.205 15.75 1 97.38 339 ALA A O 1
ATOM 2705 N N . LYS A 1 340 ? 8.43 -0.746 16.578 1 96.44 340 LYS A N 1
ATOM 2706 C CA . LYS A 1 340 ? 8.102 -1.082 17.969 1 96.44 340 LYS A CA 1
ATOM 2707 C C . LYS A 1 340 ? 6.645 -0.748 18.281 1 96.44 340 LYS A C 1
ATOM 2709 O O . LYS A 1 340 ? 6.098 -1.223 19.281 1 96.44 340 LYS A O 1
ATOM 2714 N N . THR A 1 341 ? 6.031 0.078 17.438 1 97.56 341 THR A N 1
ATOM 2715 C CA . THR A 1 341 ? 4.66 0.501 17.703 1 97.56 341 THR A CA 1
ATOM 2716 C C . THR A 1 341 ? 3.67 -0.327 16.891 1 97.56 341 THR A C 1
ATOM 2718 O O . THR A 1 341 ? 2.459 -0.125 16.969 1 97.56 341 THR A O 1
ATOM 2721 N N . TYR A 1 342 ? 4.168 -1.315 16.094 1 98 342 TYR A N 1
ATOM 2722 C CA . TYR A 1 342 ? 3.328 -2.002 15.117 1 98 342 TYR A CA 1
ATOM 2723 C C . TYR A 1 342 ? 2.715 -3.262 15.719 1 98 342 TYR A C 1
ATOM 2725 O O . TYR A 1 342 ? 2.223 -4.125 14.992 1 98 342 TYR A O 1
ATOM 2733 N N . GLY A 1 343 ? 2.648 -3.436 16.953 1 97.5 343 GLY A N 1
ATOM 2734 C CA . GLY A 1 343 ? 2.236 -4.66 17.609 1 97.5 343 GLY A CA 1
ATOM 2735 C C . GLY A 1 343 ? 0.849 -5.121 17.203 1 97.5 343 GLY A C 1
ATOM 2736 O O . GLY A 1 343 ? 0.578 -6.324 17.156 1 97.5 343 GLY A O 1
ATOM 2737 N N . ARG A 1 344 ? -0.019 -4.203 16.875 1 97.81 344 ARG A N 1
ATOM 2738 C CA . ARG A 1 344 ? -1.399 -4.523 16.531 1 97.81 344 ARG A CA 1
ATOM 2739 C C . ARG A 1 344 ? -1.463 -5.383 15.273 1 97.81 344 ARG A C 1
ATOM 2741 O O . ARG A 1 344 ? -2.412 -6.145 15.086 1 97.81 344 ARG A O 1
ATOM 2748 N N . LEU A 1 345 ? -0.503 -5.375 14.422 1 98.12 345 LEU A N 1
ATOM 2749 C CA . LEU A 1 345 ? -0.482 -6.102 13.156 1 98.12 345 LEU A CA 1
ATOM 2750 C C . LEU A 1 345 ? -0.42 -7.609 13.398 1 98.12 345 LEU A C 1
ATOM 2752 O O . LEU A 1 345 ? -0.714 -8.398 12.5 1 98.12 345 LEU A O 1
ATOM 2756 N N . LEU A 1 346 ? 0.017 -8.047 14.609 1 97.62 346 LEU A N 1
ATOM 2757 C CA . LEU A 1 346 ? 0.193 -9.469 14.898 1 97.62 346 LEU A CA 1
ATOM 2758 C C . LEU A 1 346 ? -1.065 -10.055 15.531 1 97.62 346 LEU A C 1
ATOM 2760 O O . LEU A 1 346 ? -1.134 -11.258 15.797 1 97.62 346 LEU A O 1
ATOM 2764 N N . GLN A 1 347 ? -2.057 -9.164 15.688 1 93.75 347 GLN A N 1
ATOM 2765 C CA . GLN A 1 347 ? -3.295 -9.586 16.328 1 93.75 347 GLN A CA 1
ATOM 2766 C C . GLN A 1 347 ? -4.43 -9.719 15.32 1 93.75 347 GLN A C 1
ATOM 2768 O O . GLN A 1 347 ? -4.516 -8.93 14.375 1 93.75 347 GLN A O 1
ATOM 2773 N N . ASP A 1 348 ? -5.281 -10.75 15.508 1 83.69 348 ASP A N 1
ATOM 2774 C CA . ASP A 1 348 ? -6.434 -10.922 14.625 1 83.69 348 ASP A CA 1
ATOM 2775 C C . ASP A 1 348 ? -7.531 -9.914 14.961 1 83.69 348 ASP A C 1
ATOM 2777 O O . ASP A 1 348 ? -7.672 -9.5 16.109 1 83.69 348 ASP A O 1
ATOM 2781 N N . MET B 1 1 ? -27.969 -8.93 1.881 1 38.12 1 MET B N 1
ATOM 2782 C CA . MET B 1 1 ? -27.453 -8.227 3.053 1 38.12 1 MET B CA 1
ATOM 2783 C C . MET B 1 1 ? -27.875 -6.758 3.029 1 38.12 1 MET B C 1
ATOM 2785 O O . MET B 1 1 ? -27.766 -6.094 1.996 1 38.12 1 MET B O 1
ATOM 2789 N N . SER B 1 2 ? -28.781 -6.398 3.826 1 48 2 SER B N 1
ATOM 2790 C CA . SER B 1 2 ? -29.531 -5.141 3.865 1 48 2 SER B CA 1
ATOM 2791 C C . SER B 1 2 ? -28.594 -3.943 3.752 1 48 2 SER B C 1
ATOM 2793 O O . SER B 1 2 ? -27.484 -3.955 4.305 1 48 2 SER B O 1
ATOM 2795 N N . ALA B 1 3 ? -28.797 -3.078 2.703 1 54.06 3 ALA B N 1
ATOM 2796 C CA . ALA B 1 3 ? -28.172 -1.767 2.596 1 54.06 3 ALA B CA 1
ATOM 2797 C C . ALA B 1 3 ? -27.984 -1.134 3.973 1 54.06 3 ALA B C 1
ATOM 2799 O O . ALA B 1 3 ? -28.812 -1.302 4.859 1 54.06 3 ALA B O 1
ATOM 2800 N N . SER B 1 4 ? -26.734 -0.735 4.312 1 64.44 4 SER B N 1
ATOM 2801 C CA . SER B 1 4 ? -26.516 -0.04 5.574 1 64.44 4 SER B CA 1
ATOM 2802 C C . SER B 1 4 ? -27.562 1.04 5.809 1 64.44 4 SER B C 1
ATOM 2804 O O . SER B 1 4 ? -27.922 1.77 4.883 1 64.44 4 SER B O 1
ATOM 2806 N N . ASN B 1 5 ? -28.328 1.039 6.738 1 73 5 ASN B N 1
ATOM 2807 C CA . ASN B 1 5 ? -29.297 2.049 7.137 1 73 5 ASN B CA 1
ATOM 2808 C C . ASN B 1 5 ? -28.625 3.248 7.797 1 73 5 ASN B C 1
ATOM 2810 O O . ASN B 1 5 ? -29.297 4.164 8.266 1 73 5 ASN B O 1
ATOM 2814 N N . ARG B 1 6 ? -27.312 3.16 7.672 1 86.62 6 ARG B N 1
ATOM 2815 C CA . ARG B 1 6 ? -26.594 4.273 8.289 1 86.62 6 ARG B CA 1
ATOM 2816 C C . ARG B 1 6 ? -26.547 5.48 7.359 1 86.62 6 ARG B C 1
ATOM 2818 O O . ARG B 1 6 ? -26.25 5.344 6.172 1 86.62 6 ARG B O 1
ATOM 2825 N N . PRO B 1 7 ? -26.922 6.664 7.887 1 90.81 7 PRO B N 1
ATOM 2826 C CA . PRO B 1 7 ? -26.859 7.848 7.023 1 90.81 7 PRO B CA 1
ATOM 2827 C C . PRO B 1 7 ? -25.438 8.164 6.574 1 90.81 7 PRO B C 1
ATOM 2829 O O . PRO B 1 7 ? -24.484 8 7.344 1 90.81 7 PRO B O 1
ATOM 2832 N N . ASN B 1 8 ? -25.328 8.578 5.328 1 95.38 8 ASN B N 1
ATOM 2833 C CA . ASN B 1 8 ? -24.031 8.961 4.793 1 95.38 8 ASN B CA 1
ATOM 2834 C C . ASN B 1 8 ? -23.5 10.219 5.469 1 95.38 8 ASN B C 1
ATOM 2836 O O . ASN B 1 8 ? -24.25 10.969 6.086 1 95.38 8 ASN B O 1
ATOM 2840 N N . VAL B 1 9 ? -22.234 10.398 5.457 1 98.06 9 VAL B N 1
ATOM 2841 C CA . VAL B 1 9 ? -21.531 11.555 6.016 1 98.06 9 VAL B CA 1
ATOM 2842 C C . VAL B 1 9 ? -20.891 12.359 4.891 1 98.06 9 VAL B C 1
ATOM 2844 O O . VAL B 1 9 ? -20.391 11.797 3.922 1 98.06 9 VAL B O 1
ATOM 2847 N N . LYS B 1 10 ? -20.984 13.656 4.973 1 98.75 10 LYS B N 1
ATOM 2848 C CA . LYS B 1 10 ? -20.312 14.492 3.977 1 98.75 10 LYS B CA 1
ATOM 2849 C C . LYS B 1 10 ? -19.016 15.078 4.531 1 98.75 10 LYS B C 1
ATOM 2851 O O . LYS B 1 10 ? -19 15.648 5.621 1 98.75 10 LYS B O 1
ATOM 2856 N N . LEU B 1 11 ? -17.969 14.93 3.752 1 98.94 11 LEU B N 1
ATOM 2857 C CA . LEU B 1 11 ? -16.625 15.367 4.125 1 98.94 11 LEU B CA 1
ATOM 2858 C C . LEU B 1 11 ? -16.188 16.547 3.26 1 98.94 11 LEU B C 1
ATOM 2860 O O . LEU B 1 11 ? -16.359 16.531 2.041 1 98.94 11 LEU B O 1
ATOM 2864 N N . GLY B 1 12 ? -15.68 17.594 3.922 1 98.94 12 GLY B N 1
ATOM 2865 C CA . GLY B 1 12 ? -14.984 18.672 3.232 1 98.94 12 GLY B CA 1
ATOM 2866 C C . GLY B 1 12 ? -13.484 18.609 3.406 1 98.94 12 GLY B C 1
ATOM 2867 O O . GLY B 1 12 ? -12.984 18.203 4.457 1 98.94 12 GLY B O 1
ATOM 2868 N N . VAL B 1 13 ? -12.75 18.984 2.391 1 98.94 13 VAL B N 1
ATOM 2869 C CA . VAL B 1 13 ? -11.297 19.094 2.416 1 98.94 13 VAL B CA 1
ATOM 2870 C C . VAL B 1 13 ? -10.867 20.453 1.86 1 98.94 13 VAL B C 1
ATOM 2872 O O . VAL B 1 13 ? -11.273 20.828 0.76 1 98.94 13 VAL B O 1
ATOM 2875 N N . ILE B 1 14 ? -10.047 21.141 2.615 1 98.94 14 ILE B N 1
ATOM 2876 C CA . ILE B 1 14 ? -9.648 22.484 2.225 1 98.94 14 ILE B CA 1
ATOM 2877 C C . ILE B 1 14 ? -8.195 22.484 1.737 1 98.94 14 ILE B C 1
ATOM 2879 O O . ILE B 1 14 ? -7.301 22.031 2.455 1 98.94 14 ILE B O 1
ATOM 2883 N N . GLN B 1 15 ? -7.98 22.875 0.521 1 98.81 15 GLN B N 1
ATOM 2884 C CA . GLN B 1 15 ? -6.66 23.125 -0.05 1 98.81 15 GLN B CA 1
ATOM 2885 C C . GLN B 1 15 ? -6.383 24.625 -0.132 1 98.81 15 GLN B C 1
ATOM 2887 O O . GLN B 1 15 ? -7.082 25.359 -0.834 1 98.81 15 GLN B O 1
ATOM 2892 N N . CYS B 1 16 ? -5.324 25.109 0.576 1 97.38 16 CYS B N 1
ATOM 2893 C CA . CYS B 1 16 ? -5.074 26.547 0.56 1 97.38 16 CYS B CA 1
ATOM 2894 C C . CYS B 1 16 ? -3.578 26.844 0.599 1 97.38 16 CYS B C 1
ATOM 2896 O O . CYS B 1 16 ? -2.775 25.953 0.907 1 97.38 16 CYS B O 1
ATOM 2898 N N . HIS B 1 17 ? -3.293 28.062 0.273 1 95.62 17 HIS B N 1
ATOM 2899 C CA . HIS B 1 17 ? -1.938 28.578 0.433 1 95.62 17 HIS B CA 1
ATOM 2900 C C . HIS B 1 17 ? -1.685 29.016 1.869 1 95.62 17 HIS B C 1
ATOM 2902 O O . HIS B 1 17 ? -2.623 29.375 2.588 1 95.62 17 HIS B O 1
ATOM 2908 N N . TRP B 1 18 ? -0.424 28.969 2.178 1 95.75 18 TRP B N 1
ATOM 2909 C CA . TRP B 1 18 ? -0.038 29.578 3.449 1 95.75 18 TRP B CA 1
ATOM 2910 C C . TRP B 1 18 ? 0.52 30.984 3.234 1 95.75 18 TRP B C 1
ATOM 2912 O O . TRP B 1 18 ? 1.162 31.25 2.217 1 95.75 18 TRP B O 1
ATOM 2922 N N . THR B 1 19 ? 0.242 31.812 4.176 1 95.88 19 THR B N 1
ATOM 2923 C CA . THR B 1 19 ? 0.845 33.156 4.223 1 95.88 19 THR B CA 1
ATOM 2924 C C . THR B 1 19 ? 1.21 33.531 5.656 1 95.88 19 THR B C 1
ATOM 2926 O O . THR B 1 19 ? 0.617 33 6.609 1 95.88 19 THR B O 1
ATOM 2929 N N . GLU B 1 20 ? 2.143 34.438 5.793 1 94.56 20 GLU B N 1
ATOM 2930 C CA . GLU B 1 20 ? 2.6 34.875 7.109 1 94.56 20 GLU B CA 1
ATOM 2931 C C . GLU B 1 20 ? 1.564 35.781 7.781 1 94.56 20 GLU B C 1
ATOM 2933 O O . GLU B 1 20 ? 1.516 35.875 9.008 1 94.56 20 GLU B O 1
ATOM 2938 N N . ASP B 1 21 ? 0.875 36.438 6.961 1 96.88 21 ASP B N 1
ATOM 2939 C CA . ASP B 1 21 ? -0.185 37.281 7.496 1 96.88 21 ASP B CA 1
ATOM 2940 C C . ASP B 1 21 ? -1.349 36.438 8.016 1 96.88 21 ASP B C 1
ATOM 2942 O O . ASP B 1 21 ? -2.238 36.062 7.258 1 96.88 21 ASP B O 1
ATOM 2946 N N . LEU B 1 22 ? -1.435 36.281 9.305 1 96 22 LEU B N 1
ATOM 2947 C CA . LEU B 1 22 ? -2.408 35.406 9.945 1 96 22 LEU B CA 1
ATOM 2948 C C . LEU B 1 22 ? -3.83 35.875 9.695 1 96 22 LEU B C 1
ATOM 2950 O O . LEU B 1 22 ? -4.766 35.094 9.625 1 96 22 LEU B O 1
ATOM 2954 N N . THR B 1 23 ? -3.961 37.156 9.664 1 97.44 23 THR B N 1
ATOM 2955 C CA . THR B 1 23 ? -5.289 37.688 9.398 1 97.44 23 THR B CA 1
ATOM 2956 C C . THR B 1 23 ? -5.797 37.25 8.031 1 97.44 23 THR B C 1
ATOM 2958 O O . THR B 1 23 ? -6.945 36.844 7.898 1 97.44 23 THR B O 1
ATOM 2961 N N . VAL B 1 24 ? -4.922 37.375 7.051 1 97.69 24 VAL B N 1
ATOM 2962 C CA . VAL B 1 24 ? -5.266 36.969 5.691 1 97.69 24 VAL B CA 1
ATOM 2963 C C . VAL B 1 24 ? -5.488 35.469 5.641 1 97.69 24 VAL B C 1
ATOM 2965 O O . VAL B 1 24 ? -6.449 35 5.027 1 97.69 24 VAL B O 1
ATOM 2968 N N . LEU B 1 25 ? -4.66 34.75 6.277 1 97.94 25 LEU B N 1
ATOM 2969 C CA . LEU B 1 25 ? -4.746 33.281 6.285 1 97.94 25 LEU B CA 1
ATOM 2970 C C . LEU B 1 25 ? -6.062 32.812 6.906 1 97.94 25 LEU B C 1
ATOM 2972 O O . LEU B 1 25 ? -6.773 32 6.324 1 97.94 25 LEU B O 1
ATOM 2976 N N . LYS B 1 26 ? -6.371 33.344 8.062 1 98.31 26 LYS B N 1
ATOM 2977 C CA . LYS B 1 26 ? -7.586 32.938 8.773 1 98.31 26 LYS B CA 1
ATOM 2978 C C . LYS B 1 26 ? -8.836 33.312 7.965 1 98.31 26 LYS B C 1
ATOM 2980 O O . LYS B 1 26 ? -9.797 32.531 7.938 1 98.31 26 LYS B O 1
ATOM 2985 N N . SER B 1 27 ? -8.773 34.438 7.383 1 98.38 27 SER B N 1
ATOM 2986 C CA . SER B 1 27 ? -9.914 34.844 6.566 1 98.38 27 SER B CA 1
ATOM 2987 C C . SER B 1 27 ? -10.133 33.906 5.402 1 98.38 27 SER B C 1
ATOM 2989 O O . SER B 1 27 ? -11.266 33.5 5.113 1 98.38 27 SER B O 1
ATOM 2991 N N . ASP B 1 28 ? -9.102 33.562 4.715 1 98.25 28 ASP B N 1
ATOM 2992 C CA . ASP B 1 28 ? -9.18 32.656 3.576 1 98.25 28 ASP B CA 1
ATOM 2993 C C . ASP B 1 28 ? -9.719 31.281 4 1 98.25 28 ASP B C 1
ATOM 2995 O O . ASP B 1 28 ? -10.617 30.734 3.363 1 98.25 28 ASP B O 1
ATOM 2999 N N . ILE B 1 29 ? -9.195 30.734 5.062 1 98.69 29 ILE B N 1
ATOM 3000 C CA . ILE B 1 29 ? -9.609 29.438 5.559 1 98.69 29 ILE B CA 1
ATOM 3001 C C . ILE B 1 29 ? -11.07 29.5 6.008 1 98.69 29 ILE B C 1
ATOM 3003 O O . ILE B 1 29 ? -11.859 28.594 5.707 1 98.69 29 ILE B O 1
ATOM 3007 N N . SER B 1 30 ? -11.383 30.562 6.711 1 98.88 30 SER B N 1
ATOM 3008 C CA . SER B 1 30 ? -12.758 30.719 7.168 1 98.88 30 SER B CA 1
ATOM 3009 C C . SER B 1 30 ? -13.734 30.719 5.996 1 98.88 30 SER B C 1
ATOM 3011 O O . SER B 1 30 ? -14.805 30.109 6.074 1 98.88 30 SER B O 1
ATOM 3013 N N . HIS B 1 31 ? -13.375 31.406 4.977 1 98.81 31 HIS B N 1
ATOM 3014 C CA . HIS B 1 31 ? -14.219 31.469 3.791 1 98.81 31 HIS B CA 1
ATOM 3015 C C . HIS B 1 31 ? -14.398 30.094 3.174 1 98.81 31 HIS B C 1
ATOM 3017 O O . HIS B 1 31 ? -15.516 29.719 2.809 1 98.81 31 HIS B O 1
ATOM 3023 N N . LYS B 1 32 ? -13.406 29.375 3.033 1 98.88 32 LYS B N 1
ATOM 3024 C CA . LYS B 1 32 ? -13.453 28.062 2.402 1 98.88 32 LYS B CA 1
ATOM 3025 C C . LYS B 1 32 ? -14.195 27.047 3.277 1 98.88 32 LYS B C 1
ATOM 3027 O O . LYS B 1 32 ? -14.883 26.156 2.766 1 98.88 32 LYS B O 1
ATOM 3032 N N . VAL B 1 33 ? -13.969 27.125 4.566 1 98.94 33 VAL B N 1
ATOM 3033 C CA . VAL B 1 33 ? -14.703 26.266 5.492 1 98.94 33 VAL B CA 1
ATOM 3034 C C . VAL B 1 33 ? -16.203 26.547 5.383 1 98.94 33 VAL B C 1
ATOM 3036 O O . VAL B 1 33 ? -17.016 25.625 5.348 1 98.94 33 VAL B O 1
ATOM 3039 N N . LYS B 1 34 ? -16.531 27.812 5.371 1 98.88 34 LYS B N 1
ATOM 3040 C CA . LYS B 1 34 ? -17.922 28.203 5.219 1 98.88 34 LYS B CA 1
ATOM 3041 C C . LYS B 1 34 ? -18.5 27.641 3.922 1 98.88 34 LYS B C 1
ATOM 3043 O O . LYS B 1 34 ? -19.656 27.172 3.895 1 98.88 34 LYS B O 1
ATOM 3048 N N . GLN B 1 35 ? -17.75 27.703 2.852 1 98.88 35 GLN B N 1
ATOM 3049 C CA . GLN B 1 35 ? -18.188 27.141 1.577 1 98.88 35 GLN B CA 1
ATOM 3050 C C . GLN B 1 35 ? -18.469 25.656 1.702 1 98.88 35 GLN B C 1
ATOM 3052 O O . GLN B 1 35 ? -19.484 25.156 1.193 1 98.88 35 GLN B O 1
ATOM 3057 N N . ALA B 1 36 ? -17.594 24.922 2.336 1 98.94 36 ALA B N 1
ATOM 3058 C CA . ALA B 1 36 ? -17.797 23.484 2.537 1 98.94 36 ALA B CA 1
ATOM 3059 C C . ALA B 1 36 ? -19.031 23.219 3.393 1 98.94 36 ALA B C 1
ATOM 3061 O O . ALA B 1 36 ? -19.797 22.312 3.1 1 98.94 36 ALA B O 1
ATOM 3062 N N . ALA B 1 37 ? -19.172 23.969 4.453 1 98.88 37 ALA B N 1
ATOM 3063 C CA . ALA B 1 37 ? -20.328 23.812 5.332 1 98.88 37 ALA B CA 1
ATOM 3064 C C . ALA B 1 37 ? -21.625 24.094 4.582 1 98.88 37 ALA B C 1
ATOM 3066 O O . ALA B 1 37 ? -22.609 23.375 4.773 1 98.88 37 ALA B O 1
ATOM 3067 N N . ASN B 1 38 ? -21.594 25.109 3.773 1 98.81 38 ASN B N 1
ATOM 3068 C CA . ASN B 1 38 ? -22.781 25.438 2.973 1 98.81 38 ASN B CA 1
ATOM 3069 C C . ASN B 1 38 ? -23.125 24.312 1.998 1 98.81 38 ASN B C 1
ATOM 3071 O O . ASN B 1 38 ? -24.266 24.188 1.571 1 98.81 38 ASN B O 1
ATOM 3075 N N . ALA B 1 39 ? -22.125 23.562 1.617 1 98.75 39 ALA B N 1
ATOM 3076 C CA . ALA B 1 39 ? -22.359 22.391 0.774 1 98.75 39 ALA B CA 1
ATOM 3077 C C . ALA B 1 39 ? -22.688 21.172 1.617 1 98.75 39 ALA B C 1
ATOM 3079 O O . ALA B 1 39 ? -22.641 20.031 1.13 1 98.75 39 ALA B O 1
ATOM 3080 N N . ASN B 1 40 ? -22.906 21.359 2.922 1 98.62 40 ASN B N 1
ATOM 3081 C CA . ASN B 1 40 ? -23.438 20.391 3.881 1 98.62 40 ASN B CA 1
ATOM 3082 C C . ASN B 1 40 ? -22.359 19.453 4.395 1 98.62 40 ASN B C 1
ATOM 3084 O O . ASN B 1 40 ? -22.656 18.344 4.828 1 98.62 40 ASN B O 1
ATOM 3088 N N . ALA B 1 41 ? -21.125 19.812 4.223 1 98.88 41 ALA B N 1
ATOM 3089 C CA . ALA B 1 41 ? -20.078 19.047 4.898 1 98.88 41 ALA B CA 1
ATOM 3090 C C . ALA B 1 41 ? -20.297 19.031 6.406 1 98.88 41 ALA B C 1
ATOM 3092 O O . ALA B 1 41 ? -20.672 20.047 6.996 1 98.88 41 ALA B O 1
ATOM 3093 N N . GLN B 1 42 ? -20.094 17.906 6.988 1 98.88 42 GLN B N 1
ATOM 3094 C CA . GLN B 1 42 ? -20.234 17.766 8.438 1 98.88 42 GLN B CA 1
ATOM 3095 C C . GLN B 1 42 ? -18.875 17.688 9.125 1 98.88 42 GLN B C 1
ATOM 3097 O O . GLN B 1 42 ? -18.75 18.016 10.305 1 98.88 42 GLN B O 1
ATOM 3102 N N . ILE B 1 43 ? -17.922 17.203 8.461 1 98.94 43 ILE B N 1
ATOM 3103 C CA . ILE B 1 43 ? -16.516 17.141 8.875 1 98.94 43 ILE B CA 1
ATOM 3104 C C . ILE B 1 43 ? -15.641 17.844 7.84 1 98.94 43 ILE B C 1
ATOM 3106 O O . ILE B 1 43 ? -15.812 17.656 6.633 1 98.94 43 ILE B O 1
ATOM 3110 N N . ILE B 1 44 ? -14.742 18.719 8.242 1 99 44 ILE B N 1
ATOM 3111 C CA . ILE B 1 44 ? -13.875 19.453 7.328 1 99 44 ILE B CA 1
ATOM 3112 C C . ILE B 1 44 ? -12.414 19.266 7.742 1 99 44 ILE B C 1
ATOM 3114 O O . ILE B 1 44 ? -12.062 19.516 8.898 1 99 44 ILE B O 1
ATOM 3118 N N . LEU B 1 45 ? -11.617 18.828 6.832 1 99 45 LEU B N 1
ATOM 3119 C CA . LEU B 1 45 ? -10.195 18.547 7.027 1 99 45 LEU B CA 1
ATOM 3120 C C . LEU B 1 45 ? -9.352 19.719 6.543 1 99 45 LEU B C 1
ATOM 3122 O O . LEU B 1 45 ? -9.508 20.172 5.406 1 99 45 LEU B O 1
ATOM 3126 N N . LEU B 1 46 ? -8.477 20.203 7.398 1 98.94 46 LEU B N 1
ATOM 3127 C CA . LEU B 1 46 ? -7.492 21.234 7.066 1 98.94 46 LEU B CA 1
ATOM 3128 C C . LEU B 1 46 ? -6.105 20.625 6.906 1 98.94 46 LEU B C 1
ATOM 3130 O O . LEU B 1 46 ? -5.914 19.422 7.156 1 98.94 46 LEU B O 1
ATOM 3134 N N . GLN B 1 47 ? -5.141 21.469 6.539 1 98.62 47 GLN B N 1
ATOM 3135 C CA . GLN B 1 47 ? -3.799 21 6.184 1 98.62 47 GLN B CA 1
ATOM 3136 C C . GLN B 1 47 ? -2.926 20.859 7.426 1 98.62 47 GLN B C 1
ATOM 3138 O O . GLN B 1 47 ? -3.342 21.203 8.531 1 98.62 47 GLN B O 1
ATOM 3143 N N . GLU B 1 48 ? -1.721 20.25 7.188 1 98.75 48 GLU B N 1
ATOM 3144 C CA . GLU B 1 48 ? -0.731 20.078 8.25 1 98.75 48 GLU B CA 1
ATOM 3145 C C . GLU B 1 48 ? -0.167 21.422 8.703 1 98.75 48 GLU B C 1
ATOM 3147 O O . GLU B 1 48 ? 0.213 22.25 7.871 1 98.75 48 GLU B O 1
ATOM 3152 N N . VAL B 1 49 ? -0.13 21.641 10.016 1 98.31 49 VAL B N 1
ATOM 3153 C CA . VAL B 1 49 ? 0.42 22.844 10.656 1 98.31 49 VAL B CA 1
ATOM 3154 C C . VAL B 1 49 ? 0.043 24.078 9.844 1 98.31 49 VAL B C 1
ATOM 3156 O O . VAL B 1 49 ? 0.904 24.891 9.508 1 98.31 49 VAL B O 1
ATOM 3159 N N . PHE B 1 50 ? -1.17 24.203 9.562 1 97.88 50 PHE B N 1
ATOM 3160 C CA . PHE B 1 50 ? -1.668 25.141 8.57 1 97.88 50 PHE B CA 1
ATOM 3161 C C . PHE B 1 50 ? -1.512 26.578 9.055 1 97.88 50 PHE B C 1
ATOM 3163 O O . PHE B 1 50 ? -1.579 27.516 8.258 1 97.88 50 PHE B O 1
ATOM 3170 N N . MET B 1 51 ? -1.229 26.828 10.359 1 97.25 51 MET B N 1
ATOM 3171 C CA . MET B 1 51 ? -1.136 28.188 10.891 1 97.25 51 MET B CA 1
ATOM 3172 C C . MET B 1 51 ? 0.32 28.625 11.008 1 97.25 51 MET B C 1
ATOM 3174 O O . MET B 1 51 ? 0.614 29.672 11.602 1 97.25 51 MET B O 1
ATOM 3178 N N . MET B 1 52 ? 1.229 27.891 10.516 1 96.19 52 MET B N 1
ATOM 3179 C CA . MET B 1 52 ? 2.635 28.281 10.539 1 96.19 52 MET B CA 1
ATOM 3180 C C . MET B 1 52 ? 3.338 27.859 9.25 1 96.19 52 MET B C 1
ATOM 3182 O O . MET B 1 52 ? 2.818 27.047 8.492 1 96.19 52 MET B O 1
ATOM 3186 N N . ARG B 1 53 ? 4.43 28.516 9.062 1 95.25 53 ARG B N 1
ATOM 3187 C CA . ARG B 1 53 ? 5.309 28.094 7.969 1 95.25 53 ARG B CA 1
ATOM 3188 C C . ARG B 1 53 ? 5.773 26.656 8.164 1 95.25 53 ARG B C 1
ATOM 3190 O O . ARG B 1 53 ? 6.082 26.25 9.289 1 95.25 53 ARG B O 1
ATOM 3197 N N . TYR B 1 54 ? 5.75 25.922 7.086 1 95.44 54 TYR B N 1
ATOM 3198 C CA . TYR B 1 54 ? 6.309 24.578 7.219 1 95.44 54 TYR B CA 1
ATOM 3199 C C . TYR B 1 54 ? 7.766 24.641 7.672 1 95.44 54 TYR B C 1
ATOM 3201 O O . TYR B 1 54 ? 8.586 25.312 7.043 1 95.44 54 TYR B O 1
ATOM 3209 N N . PRO B 1 55 ? 8.094 23.938 8.656 1 93.81 55 PRO B N 1
ATOM 3210 C CA . PRO B 1 55 ? 9.398 24.188 9.266 1 93.81 55 PRO B CA 1
ATOM 3211 C C . PRO B 1 55 ? 10.477 23.234 8.766 1 93.81 55 PRO B C 1
ATOM 3213 O O . PRO B 1 55 ? 11.656 23.406 9.086 1 93.81 55 PRO B O 1
ATOM 3216 N N . GLY B 1 56 ? 10.172 22.234 7.98 1 91.25 56 GLY B N 1
ATOM 3217 C CA . GLY B 1 56 ? 11.086 21.141 7.68 1 91.25 56 GLY B CA 1
ATOM 3218 C C . GLY B 1 56 ? 12.32 21.578 6.926 1 91.25 56 GLY B C 1
ATOM 3219 O O . GLY B 1 56 ? 13.32 20.859 6.879 1 91.25 56 GLY B O 1
ATOM 3220 N N . ASP B 1 57 ? 12.289 22.766 6.301 1 91.38 57 ASP B N 1
ATOM 3221 C CA . ASP B 1 57 ? 13.438 23.266 5.547 1 91.38 57 ASP B CA 1
ATOM 3222 C C . ASP B 1 57 ? 14.359 24.094 6.438 1 91.38 57 ASP B C 1
ATOM 3224 O O . ASP B 1 57 ? 15.383 24.609 5.973 1 91.38 57 ASP B O 1
ATOM 3228 N N . LEU B 1 58 ? 14.023 24.234 7.723 1 91.25 58 LEU B N 1
ATOM 3229 C CA . LEU B 1 58 ? 14.82 24.984 8.695 1 91.25 58 LEU B CA 1
ATOM 3230 C C . LEU B 1 58 ? 15.609 24.047 9.594 1 91.25 58 LEU B C 1
ATOM 3232 O O . LEU B 1 58 ? 15.5 22.828 9.469 1 91.25 58 LEU B O 1
ATOM 3236 N N . SER B 1 59 ? 16.5 24.625 10.367 1 90.81 59 SER B N 1
ATOM 3237 C CA . SER B 1 59 ? 17.219 23.875 11.391 1 90.81 59 SER B CA 1
ATOM 3238 C C . SER B 1 59 ? 17 24.469 12.773 1 90.81 59 SER B C 1
ATOM 3240 O O . SER B 1 59 ? 16.906 25.703 12.922 1 90.81 59 SER B O 1
ATOM 3242 N N . LYS B 1 60 ? 16.906 23.594 13.719 1 92 60 LYS B N 1
ATOM 3243 C CA . LYS B 1 60 ? 16.672 24.062 15.086 1 92 60 LYS B CA 1
ATOM 3244 C C . LYS B 1 60 ? 17.797 24.969 15.555 1 92 60 LYS B C 1
ATOM 3246 O O . LYS B 1 60 ? 17.562 25.922 16.312 1 92 60 LYS B O 1
ATOM 3251 N N . GLU B 1 61 ? 19.047 24.719 15.148 1 91.06 61 GLU B N 1
ATOM 3252 C CA . GLU B 1 61 ? 20.203 25.484 15.562 1 91.06 61 GLU B CA 1
ATOM 3253 C C . GLU B 1 61 ? 20.156 26.906 15 1 91.06 61 GLU B C 1
ATOM 3255 O O . GLU B 1 61 ? 20.438 27.875 15.719 1 91.06 61 GLU B O 1
ATOM 3260 N N . LEU B 1 62 ? 19.703 27 13.773 1 89 62 LEU B N 1
ATOM 3261 C CA . LEU B 1 62 ? 19.766 28.297 13.086 1 89 62 LEU B CA 1
ATOM 3262 C C . LEU B 1 62 ? 18.453 29.062 13.25 1 89 62 LEU B C 1
ATOM 3264 O O . LEU B 1 62 ? 18.406 30.266 13.023 1 89 62 LEU B O 1
ATOM 3268 N N . ASN B 1 63 ? 17.422 28.344 13.578 1 91.44 63 ASN B N 1
ATOM 3269 C CA . ASN B 1 63 ? 16.094 28.953 13.688 1 91.44 63 ASN B CA 1
ATOM 3270 C C . ASN B 1 63 ? 15.414 28.578 15 1 91.44 63 ASN B C 1
ATOM 3272 O O . ASN B 1 63 ? 14.289 28.094 15.008 1 91.44 63 ASN B O 1
ATOM 3276 N N . PRO B 1 64 ? 15.969 28.891 16.109 1 93.81 64 PRO B N 1
ATOM 3277 C CA . PRO B 1 64 ? 15.383 28.531 17.406 1 93.81 64 PRO B CA 1
ATOM 3278 C C . PRO B 1 64 ? 14.047 29.219 17.672 1 93.81 64 PRO B C 1
ATOM 3280 O O . PRO B 1 64 ? 13.227 28.719 18.438 1 93.81 64 PRO B O 1
ATOM 3283 N N . GLU B 1 65 ? 13.836 30.328 17.016 1 94.31 65 GLU B N 1
ATOM 3284 C CA . GLU B 1 65 ? 12.609 31.094 17.203 1 94.31 65 GLU B CA 1
ATOM 3285 C C . GLU B 1 65 ? 11.391 30.312 16.703 1 94.31 65 GLU B C 1
ATOM 3287 O O . GLU B 1 65 ? 10.258 30.641 17.062 1 94.31 65 GLU B O 1
ATOM 3292 N N . THR B 1 66 ? 11.602 29.328 15.883 1 94.56 66 THR B N 1
ATOM 3293 C CA . THR B 1 66 ? 10.5 28.5 15.398 1 94.56 66 THR B CA 1
ATOM 3294 C C . THR B 1 66 ? 9.758 27.859 16.578 1 94.56 66 THR B C 1
ATOM 3296 O O . THR B 1 66 ? 8.539 27.672 16.5 1 94.56 66 THR B O 1
ATOM 3299 N N . PHE B 1 67 ? 10.438 27.562 17.641 1 97.06 67 PHE B N 1
ATOM 3300 C CA . PHE B 1 67 ? 9.859 26.906 18.812 1 97.06 67 PHE B CA 1
ATOM 3301 C C . PHE B 1 67 ? 8.898 27.844 19.547 1 97.06 67 PHE B C 1
ATOM 3303 O O . PHE B 1 67 ? 8.07 27.391 20.328 1 97.06 67 PHE B O 1
ATOM 3310 N N . ASP B 1 68 ? 9.039 29.125 19.266 1 96.31 68 ASP B N 1
ATOM 3311 C CA . ASP B 1 68 ? 8.117 30.094 19.859 1 96.31 68 ASP B CA 1
ATOM 3312 C C . ASP B 1 68 ? 6.703 29.906 19.328 1 96.31 68 ASP B C 1
ATOM 3314 O O . ASP B 1 68 ? 5.734 30.359 19.938 1 96.31 68 ASP B O 1
ATOM 3318 N N . GLN B 1 69 ? 6.598 29.234 18.219 1 96.44 69 GLN B N 1
ATOM 3319 C CA . GLN B 1 69 ? 5.301 29.031 17.594 1 96.44 69 GLN B CA 1
ATOM 3320 C C . GLN B 1 69 ? 4.594 27.812 18.188 1 96.44 69 GLN B C 1
ATOM 3322 O O . GLN B 1 69 ? 3.422 27.562 17.891 1 96.44 69 GLN B O 1
ATOM 3327 N N . ALA B 1 70 ? 5.336 27.031 19 1 98.31 70 ALA B N 1
ATOM 3328 C CA . ALA B 1 70 ? 4.738 25.844 19.609 1 98.31 70 ALA B CA 1
ATOM 3329 C C . ALA B 1 70 ? 3.607 26.219 20.562 1 98.31 70 ALA B C 1
ATOM 3331 O O . ALA B 1 70 ? 3.701 27.219 21.281 1 98.31 70 ALA B O 1
ATOM 3332 N N . GLU B 1 71 ? 2.611 25.453 20.562 1 98.62 71 GLU B N 1
ATOM 3333 C CA . GLU B 1 71 ? 1.386 25.766 21.281 1 98.62 71 GLU B CA 1
ATOM 3334 C C . GLU B 1 71 ? 1.187 24.812 22.469 1 98.62 71 GLU B C 1
ATOM 3336 O O . GLU B 1 71 ? 1.473 23.609 22.359 1 98.62 71 GLU B O 1
ATOM 3341 N N . ASN B 1 72 ? 0.696 25.281 23.547 1 97.94 72 ASN B N 1
ATOM 3342 C CA . ASN B 1 72 ? 0.42 24.484 24.734 1 97.94 72 ASN B CA 1
ATOM 3343 C C . ASN B 1 72 ? -1.004 23.938 24.719 1 97.94 72 ASN B C 1
ATOM 3345 O O . ASN B 1 72 ? -1.835 24.344 25.531 1 97.94 72 ASN B O 1
ATOM 3349 N N . LEU B 1 73 ? -1.168 22.922 23.891 1 97.69 73 LEU B N 1
ATOM 3350 C CA . LEU B 1 73 ? -2.49 22.375 23.609 1 97.69 73 LEU B CA 1
ATOM 3351 C C . LEU B 1 73 ? -3.158 21.875 24.891 1 97.69 73 LEU B C 1
ATOM 3353 O O . LEU B 1 73 ? -4.316 22.203 25.156 1 97.69 73 LEU B O 1
ATOM 3357 N N . MET B 1 74 ? -2.469 21.141 25.672 1 94.88 74 MET B N 1
ATOM 3358 C CA . MET B 1 74 ? -3.072 20.469 26.828 1 94.88 74 MET B CA 1
ATOM 3359 C C . MET B 1 74 ? -3.473 21.484 27.891 1 94.88 74 MET B C 1
ATOM 3361 O O . MET B 1 74 ? -4.484 21.312 28.562 1 94.88 74 MET B O 1
ATOM 3365 N N . GLN B 1 75 ? -2.727 22.531 28.016 1 94.31 75 GLN B N 1
ATOM 3366 C CA . GLN B 1 75 ? -3.119 23.594 28.938 1 94.31 75 GLN B CA 1
ATOM 3367 C C . GLN B 1 75 ? -4.352 24.344 28.438 1 94.31 75 GLN B C 1
ATOM 3369 O O . GLN B 1 75 ? -5.223 24.719 2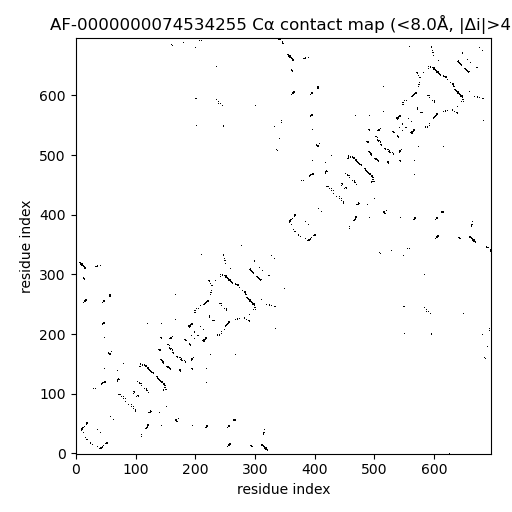9.219 1 94.31 75 GLN B O 1
ATOM 3374 N N . ALA B 1 76 ? -4.344 24.562 27.156 1 95.44 76 ALA B N 1
ATOM 3375 C CA . ALA B 1 76 ? -5.516 25.203 26.562 1 95.44 76 ALA B CA 1
ATOM 3376 C C . ALA B 1 76 ? -6.773 24.359 26.797 1 95.44 76 ALA B C 1
ATOM 3378 O O . ALA B 1 76 ? -7.828 24.906 27.141 1 95.44 76 ALA B O 1
ATOM 3379 N N . VAL B 1 77 ? -6.648 23.078 26.609 1 93.25 77 VAL B N 1
ATOM 3380 C CA . VAL B 1 77 ? -7.773 22.172 26.766 1 93.25 77 VAL B CA 1
ATOM 3381 C C . VAL B 1 77 ? -8.234 22.172 28.219 1 93.25 77 VAL B C 1
ATOM 3383 O O . VAL B 1 77 ? -9.438 22.109 28.5 1 93.25 77 VAL B O 1
ATOM 3386 N N . ALA B 1 78 ? -7.324 22.219 29.141 1 91 78 ALA B N 1
ATOM 3387 C CA . ALA B 1 78 ? -7.656 22.234 30.562 1 91 78 ALA B CA 1
ATOM 3388 C C . ALA B 1 78 ? -8.484 23.469 30.906 1 91 78 ALA B C 1
ATOM 3390 O O . ALA B 1 78 ? -9.422 23.391 31.703 1 91 78 ALA B O 1
ATOM 3391 N N . ILE B 1 79 ? -8.172 24.531 30.359 1 90.06 79 ILE B N 1
ATOM 3392 C CA . ILE B 1 79 ? -8.914 25.766 30.594 1 90.06 79 ILE B CA 1
ATOM 3393 C C . ILE B 1 79 ? -10.32 25.641 30.016 1 90.06 79 ILE B C 1
ATOM 3395 O O . ILE B 1 79 ? -11.305 26.062 30.641 1 90.06 79 ILE B O 1
ATOM 3399 N N . LEU B 1 80 ? -10.367 25.094 28.859 1 87.19 80 LEU B N 1
ATOM 3400 C CA . LEU B 1 80 ? -11.648 24.906 28.188 1 87.19 80 LEU B CA 1
ATOM 3401 C C . LEU B 1 80 ? -12.57 24.016 29.016 1 87.19 80 LEU B C 1
ATOM 3403 O O . LEU B 1 80 ? -13.766 24.297 29.141 1 87.19 80 LEU B O 1
ATOM 3407 N N . GLU B 1 81 ? -12.086 22.969 29.5 1 86.12 81 GLU B N 1
ATOM 3408 C CA . GLU B 1 81 ? -12.867 22 30.266 1 86.12 81 GLU B CA 1
ATOM 3409 C C . GLU B 1 81 ? -13.32 22.594 31.594 1 86.12 81 GLU B C 1
ATOM 3411 O O . GLU B 1 81 ? -14.422 22.312 32.062 1 86.12 81 GLU B O 1
ATOM 3416 N N . LYS B 1 82 ? -12.547 23.391 32.25 1 83.44 82 LYS B N 1
ATOM 3417 C CA . LYS B 1 82 ? -12.906 24.031 33.531 1 83.44 82 LYS B CA 1
ATOM 3418 C C . LYS B 1 82 ? -14.031 25.047 33.312 1 83.44 82 LYS B C 1
ATOM 3420 O O . LYS B 1 82 ? -14.898 25.188 34.188 1 83.44 82 LYS B O 1
ATOM 3425 N N . ASN B 1 83 ? -13.953 25.656 32.219 1 76.12 83 ASN B N 1
ATOM 3426 C CA . ASN B 1 83 ? -14.93 26.703 31.938 1 76.12 83 ASN B CA 1
ATOM 3427 C C . ASN B 1 83 ? -16.266 26.125 31.469 1 76.12 83 ASN B C 1
ATOM 3429 O O . ASN B 1 83 ? -17.312 26.75 31.641 1 76.12 83 ASN B O 1
ATOM 3433 N N . GLU B 1 84 ? -16.234 25.078 30.703 1 69.31 84 GLU B N 1
ATOM 3434 C CA . GLU B 1 84 ? -17.484 24.438 30.297 1 69.31 84 GLU B CA 1
ATOM 3435 C C . GLU B 1 84 ? -18.328 24.062 31.5 1 69.31 84 GLU B C 1
ATOM 3437 O O . GLU B 1 84 ? -19.562 24.094 31.438 1 69.31 84 GLU B O 1
ATOM 3442 N N . ASN B 1 85 ? -17.641 23.719 32.531 1 61.09 85 ASN B N 1
ATOM 3443 C CA . ASN B 1 85 ? -18.359 23.344 33.75 1 61.09 85 ASN B CA 1
ATOM 3444 C C . ASN B 1 85 ? -18.797 24.594 34.531 1 61.09 85 ASN B C 1
ATOM 3446 O O . ASN B 1 85 ? -19.562 24.484 35.5 1 61.09 85 ASN B O 1
ATOM 3450 N N . SER B 1 86 ? -18.109 25.672 34.125 1 57.09 86 SER B N 1
ATOM 3451 C CA . SER B 1 86 ? -18.469 26.891 34.844 1 57.09 86 SER B CA 1
ATOM 3452 C C . SER B 1 86 ? -19.422 27.75 34.031 1 57.09 86 SER B C 1
ATOM 3454 O O . SER B 1 86 ? -19.391 27.719 32.781 1 57.09 86 SER B O 1
ATOM 3456 N N . GLU B 1 87 ? -20.625 27.906 34.344 1 49.91 87 GLU B N 1
ATOM 3457 C CA . GLU B 1 87 ? -21.688 28.688 33.719 1 49.91 87 GLU B CA 1
ATOM 3458 C C . GLU B 1 87 ? -21.125 29.969 33.094 1 49.91 87 GLU B C 1
ATOM 3460 O O . GLU B 1 87 ? -21.828 30.641 32.312 1 49.91 87 GLU B O 1
ATOM 3465 N N . GLN B 1 88 ? -19.969 30.5 33.438 1 44.22 88 GLN B N 1
ATOM 3466 C CA . GLN B 1 88 ? -19.547 31.844 33.062 1 44.22 88 GLN B CA 1
ATOM 3467 C C . GLN B 1 88 ? -18.625 31.812 31.859 1 44.22 88 GLN B C 1
ATOM 3469 O O . GLN B 1 88 ? -17.453 31.438 31.969 1 44.22 88 GLN B O 1
ATOM 3474 N N . VAL B 1 89 ? -19 31.453 30.656 1 48.19 89 VAL B N 1
ATOM 3475 C CA . VAL B 1 89 ? -18.375 31.281 29.359 1 48.19 89 VAL B CA 1
ATOM 3476 C C . VAL B 1 89 ? -17.688 32.562 28.938 1 48.19 89 VAL B C 1
ATOM 3478 O O . VAL B 1 89 ? -18.047 33.188 27.938 1 48.19 89 VAL B O 1
ATOM 3481 N N . THR B 1 90 ? -16.906 33.531 29.531 1 54.69 90 THR B N 1
ATOM 3482 C CA . THR B 1 90 ? -16.875 34.875 28.984 1 54.69 90 THR B CA 1
ATOM 3483 C C . THR B 1 90 ? -15.727 35.031 27.984 1 54.69 90 THR B C 1
ATOM 3485 O O . THR B 1 90 ? -14.867 34.156 27.875 1 54.69 90 THR B O 1
ATOM 3488 N N . THR B 1 91 ? -15.469 35.969 27.094 1 56.88 91 THR B N 1
ATOM 3489 C CA . THR B 1 91 ? -14.492 36.531 26.172 1 56.88 91 THR B CA 1
ATOM 3490 C C . THR B 1 91 ? -13.07 36.344 26.688 1 56.88 91 THR B C 1
ATOM 3492 O O . THR B 1 91 ? -12.148 36.062 25.922 1 56.88 91 THR B O 1
ATOM 3495 N N . ARG B 1 92 ? -12.883 36.312 28.047 1 62.97 92 ARG B N 1
ATOM 3496 C CA . ARG B 1 92 ? -11.57 36.188 28.672 1 62.97 92 ARG B CA 1
ATOM 3497 C C . ARG B 1 92 ? -11.016 34.781 28.5 1 62.97 92 ARG B C 1
ATOM 3499 O O . ARG B 1 92 ? -9.812 34.594 28.281 1 62.97 92 ARG B O 1
ATOM 3506 N N . HIS B 1 93 ? -11.836 33.906 28.297 1 77.94 93 HIS B N 1
ATOM 3507 C CA . HIS B 1 93 ? -11.406 32.531 28.172 1 77.94 93 HIS B CA 1
ATOM 3508 C C . HIS B 1 93 ? -10.914 32.219 26.766 1 77.94 93 HIS B C 1
ATOM 3510 O O . HIS B 1 93 ? -9.891 31.562 26.594 1 77.94 93 HIS B O 1
ATOM 3516 N N . ASP B 1 94 ? -11.516 32.812 25.875 1 84.88 94 ASP B N 1
ATOM 3517 C CA . ASP B 1 94 ? -11.094 32.656 24.484 1 84.88 94 ASP B CA 1
ATOM 3518 C C . ASP B 1 94 ? -9.711 33.219 24.25 1 84.88 94 ASP B C 1
ATOM 3520 O O . ASP B 1 94 ? -8.891 32.656 23.531 1 84.88 94 ASP B O 1
ATOM 3524 N N . GLU B 1 95 ? -9.523 34.312 24.875 1 90.19 95 GLU B N 1
ATOM 3525 C CA . GLU B 1 95 ? -8.219 34.969 24.75 1 90.19 95 GLU B CA 1
ATOM 3526 C C . GLU B 1 95 ? -7.117 34.125 25.359 1 90.19 95 GLU B C 1
ATOM 3528 O O . GLU B 1 95 ? -6.027 34 24.797 1 90.19 95 GLU B O 1
ATOM 3533 N N . GLU B 1 96 ? -7.418 33.594 26.484 1 91.5 96 GLU B N 1
ATOM 3534 C CA . GLU B 1 96 ? -6.438 32.719 27.156 1 91.5 96 GLU B CA 1
ATOM 3535 C C . GLU B 1 96 ? -6.145 31.469 26.344 1 91.5 96 GLU B C 1
ATOM 3537 O O . GLU B 1 96 ? -4.988 31.062 26.219 1 91.5 96 GLU B O 1
ATOM 3542 N N . ILE B 1 97 ? -7.168 30.891 25.844 1 93.44 97 ILE B N 1
ATOM 3543 C CA . ILE B 1 97 ? -7.012 29.719 25.016 1 93.44 97 ILE B CA 1
ATOM 3544 C C . ILE B 1 97 ? -6.176 30.062 23.781 1 93.44 97 ILE B C 1
ATOM 3546 O O . ILE B 1 97 ? -5.266 29.312 23.422 1 93.44 97 ILE B O 1
ATOM 3550 N N . GLY B 1 98 ? -6.465 31.156 23.156 1 94.62 98 GLY B N 1
ATOM 3551 C CA . GLY B 1 98 ? -5.742 31.609 21.984 1 94.62 98 GLY B CA 1
ATOM 3552 C C . GLY B 1 98 ? -4.266 31.844 22.234 1 94.62 98 GLY B C 1
ATOM 3553 O O . GLY B 1 98 ? -3.428 31.594 21.375 1 94.62 98 GLY B O 1
ATOM 3554 N N . GLN B 1 99 ? -3.998 32.344 23.438 1 95.25 99 GLN B N 1
ATOM 3555 C CA . GLN B 1 99 ? -2.607 32.562 23.812 1 95.25 99 GLN B CA 1
ATOM 3556 C C . GLN B 1 99 ? -1.858 31.25 23.984 1 95.25 99 GLN B C 1
ATOM 3558 O O . GLN B 1 99 ? -0.666 31.156 23.688 1 95.25 99 GLN B O 1
ATOM 3563 N N . LEU B 1 100 ? -2.57 30.281 24.406 1 96.25 100 LEU B N 1
ATOM 3564 C CA . LEU B 1 100 ? -1.967 28.984 24.672 1 96.25 100 LEU B CA 1
ATOM 3565 C C . LEU B 1 100 ? -1.932 28.141 23.406 1 96.25 100 LEU B C 1
ATOM 3567 O O . LEU B 1 100 ? -0.986 27.375 23.188 1 96.25 100 LEU B O 1
ATOM 3571 N N . SER B 1 101 ? -2.998 28.297 22.656 1 98 101 SER B N 1
ATOM 3572 C CA . SER B 1 101 ? -3.123 27.531 21.406 1 98 101 SER B CA 1
ATOM 3573 C C . SER B 1 101 ? -3.979 28.266 20.391 1 98 101 SER B C 1
ATOM 3575 O O . SER B 1 101 ? -5.199 28.078 20.344 1 98 101 SER B O 1
ATOM 3577 N N . ARG B 1 102 ? -3.361 28.969 19.547 1 97.56 102 ARG B N 1
ATOM 3578 C CA . ARG B 1 102 ? -4.059 29.734 18.516 1 97.56 102 ARG B CA 1
ATOM 3579 C C . ARG B 1 102 ? -4.793 28.828 17.547 1 97.56 102 ARG B C 1
ATOM 3581 O O . ARG B 1 102 ? -5.867 29.172 17.047 1 97.56 102 ARG B O 1
ATOM 3588 N N . THR B 1 103 ? -4.207 27.672 17.266 1 98.56 103 THR B N 1
ATOM 3589 C CA . THR B 1 103 ? -4.828 26.734 16.328 1 98.56 103 THR B CA 1
ATOM 3590 C C . THR B 1 103 ? -6.117 26.156 16.906 1 98.56 103 THR B C 1
ATOM 3592 O O . THR B 1 103 ? -7.141 26.094 16.234 1 98.56 103 THR B O 1
ATOM 3595 N N . LEU B 1 104 ? -6.047 25.719 18.172 1 98.25 104 LEU B N 1
ATOM 3596 C CA . LEU B 1 104 ? -7.254 25.203 18.812 1 98.25 104 LEU B CA 1
ATOM 3597 C C . LEU B 1 104 ? -8.352 26.266 18.844 1 98.25 104 LEU B C 1
ATOM 3599 O O . LEU B 1 104 ? -9.5 25.984 18.516 1 98.25 104 LEU B O 1
ATOM 3603 N N . GLN B 1 105 ? -7.957 27.453 19.219 1 97.69 105 GLN B N 1
ATOM 3604 C CA . GLN B 1 105 ? -8.938 28.531 19.297 1 97.69 105 GLN B CA 1
ATOM 3605 C C . GLN B 1 105 ? -9.586 28.781 17.938 1 97.69 105 GLN B C 1
ATOM 3607 O O . GLN B 1 105 ? -10.797 28.969 17.859 1 97.69 105 GLN B O 1
ATOM 3612 N N . PHE B 1 106 ? -8.797 28.859 16.906 1 98.44 106 PHE B N 1
ATOM 3613 C CA . PHE B 1 106 ? -9.312 29.109 15.57 1 98.44 106 PHE B CA 1
ATOM 3614 C C . PHE B 1 106 ? -10.219 27.969 15.109 1 98.44 106 PHE B C 1
ATOM 3616 O O . PHE B 1 106 ? -11.289 28.219 14.555 1 98.44 106 PHE B O 1
ATOM 3623 N N . CYS B 1 107 ? -9.805 26.734 15.305 1 98.62 107 CYS B N 1
ATOM 3624 C CA . CYS B 1 107 ? -10.625 25.578 14.938 1 98.62 107 CYS B CA 1
ATOM 3625 C C . CYS B 1 107 ? -11.953 25.594 15.688 1 98.62 107 CYS B C 1
ATOM 3627 O O . CYS B 1 107 ? -12.992 25.234 15.125 1 98.62 107 CYS B O 1
ATOM 3629 N N . ARG B 1 108 ? -11.891 25.969 16.969 1 97.56 108 ARG B N 1
ATOM 3630 C CA . ARG B 1 108 ? -13.109 26.109 17.75 1 97.56 108 ARG B CA 1
ATOM 3631 C C . ARG B 1 108 ? -14.062 27.109 17.125 1 97.56 108 ARG B C 1
ATOM 3633 O O . ARG B 1 108 ? -15.258 26.844 16.984 1 97.56 108 ARG B O 1
ATOM 3640 N N . GLU B 1 109 ? -13.523 28.234 16.812 1 97.88 109 GLU B N 1
ATOM 3641 C CA . GLU B 1 109 ? -14.336 29.281 16.188 1 97.88 109 GLU B CA 1
ATOM 3642 C C . GLU B 1 109 ? -14.969 28.781 14.891 1 97.88 109 GLU B C 1
ATOM 3644 O O . GLU B 1 109 ? -16.156 29 14.656 1 97.88 109 GLU B O 1
ATOM 3649 N N . LEU B 1 110 ? -14.18 28.141 14.023 1 98.75 110 LEU B N 1
ATOM 3650 C CA . LEU B 1 110 ? -14.688 27.594 12.773 1 98.75 110 LEU B CA 1
ATOM 3651 C C . LEU B 1 110 ? -15.797 26.578 13.031 1 98.75 110 LEU B C 1
ATOM 3653 O O . LEU B 1 110 ? -16.844 26.609 12.375 1 98.75 110 LEU B O 1
ATOM 3657 N N . ALA B 1 111 ? -15.516 25.672 13.953 1 98.81 111 ALA B N 1
ATOM 3658 C CA . ALA B 1 111 ? -16.438 24.594 14.242 1 98.81 111 ALA B CA 1
ATOM 3659 C C . ALA B 1 111 ? -17.797 25.125 14.711 1 98.81 111 ALA B C 1
ATOM 3661 O O . ALA B 1 111 ? -18.844 24.75 14.188 1 98.81 111 ALA B O 1
ATOM 3662 N N . ILE B 1 112 ? -17.734 26.047 15.68 1 98 112 ILE B N 1
ATOM 3663 C CA . ILE B 1 112 ? -18.953 26.578 16.297 1 98 112 ILE B CA 1
ATOM 3664 C C . ILE B 1 112 ? -19.734 27.406 15.281 1 98 112 ILE B C 1
ATOM 3666 O O . ILE B 1 112 ? -20.938 27.219 15.109 1 98 112 ILE B O 1
ATOM 3670 N N . SER B 1 113 ? -19.047 28.25 14.586 1 98.5 113 SER B N 1
ATOM 3671 C CA . SER B 1 113 ? -19.703 29.188 13.68 1 98.5 113 SER B CA 1
ATOM 3672 C C . SER B 1 113 ? -20.375 28.453 12.523 1 98.5 113 SER B C 1
ATOM 3674 O O . SER B 1 113 ? -21.406 28.906 12 1 98.5 113 SER B O 1
ATOM 3676 N N . ASN B 1 114 ? -19.797 27.297 12.102 1 98.81 114 ASN B N 1
ATOM 3677 C CA . ASN B 1 114 ? -20.312 26.594 10.93 1 98.81 114 ASN B CA 1
ATOM 3678 C C . ASN B 1 114 ? -21.031 25.312 11.32 1 98.81 114 ASN B C 1
ATOM 3680 O O . ASN B 1 114 ? -21.594 24.625 10.469 1 98.81 114 ASN B O 1
ATOM 3684 N N . LYS B 1 115 ? -21.016 24.953 12.617 1 98.69 115 LYS B N 1
ATOM 3685 C CA . LYS B 1 115 ? -21.641 23.75 13.148 1 98.69 115 LYS B CA 1
ATOM 3686 C C . LYS B 1 115 ? -21.109 22.5 12.445 1 98.69 115 LYS B C 1
ATOM 3688 O O . LYS B 1 115 ? -21.891 21.688 11.953 1 98.69 115 LYS B O 1
ATOM 3693 N N . VAL B 1 116 ? -19.859 22.375 12.352 1 98.94 116 VAL B N 1
ATOM 3694 C CA . VAL B 1 116 ? -19.188 21.25 11.711 1 98.94 116 VAL B CA 1
ATOM 3695 C C . VAL B 1 116 ? -18.047 20.75 12.602 1 98.94 116 VAL B C 1
ATOM 3697 O O . VAL B 1 116 ? -17.641 21.453 13.539 1 98.94 116 VAL B O 1
ATOM 3700 N N . ILE B 1 117 ? -17.578 19.562 12.375 1 98.94 117 ILE B N 1
ATOM 3701 C CA . ILE B 1 117 ? -16.344 19.047 12.969 1 98.94 117 ILE B CA 1
ATOM 3702 C C . ILE B 1 117 ? -15.148 19.531 12.164 1 98.94 117 ILE B C 1
ATOM 3704 O O . ILE B 1 117 ? -15.148 19.484 10.938 1 98.94 117 ILE B O 1
ATOM 3708 N N . ILE B 1 118 ? -14.141 20.078 12.828 1 98.94 118 ILE B N 1
ATOM 3709 C CA . ILE B 1 118 ? -12.922 20.562 12.188 1 98.94 118 ILE B CA 1
ATOM 3710 C C . ILE B 1 118 ? -11.742 19.672 12.562 1 98.94 118 ILE B C 1
ATOM 3712 O O . ILE B 1 118 ? -11.555 19.344 13.742 1 98.94 118 ILE B O 1
ATOM 3716 N N . VAL B 1 119 ? -11.031 19.219 11.578 1 98.94 119 VAL B N 1
ATOM 3717 C CA . VAL B 1 119 ? -9.805 18.453 11.766 1 98.94 119 VAL B CA 1
ATOM 3718 C C . VAL B 1 119 ? -8.609 19.234 11.242 1 98.94 119 VAL B C 1
ATOM 3720 O O . VAL B 1 119 ? -8.617 19.703 10.102 1 98.94 119 VAL B O 1
ATOM 3723 N N . GLY B 1 120 ? -7.586 19.422 11.961 1 97.88 120 GLY B N 1
ATOM 3724 C CA . GLY B 1 120 ? -6.352 20.094 11.586 1 97.88 120 GLY B CA 1
ATOM 3725 C C . GLY B 1 120 ? -5.145 19.609 12.359 1 97.88 120 GLY B C 1
ATOM 3726 O O . GLY B 1 120 ? -5.152 18.5 12.898 1 97.88 120 GLY B O 1
ATOM 3727 N N . SER B 1 121 ? -4.047 20.312 12.266 1 98.19 121 SER B N 1
ATOM 3728 C CA . SER B 1 121 ? -2.859 19.922 13.023 1 98.19 121 SER B CA 1
ATOM 3729 C C . SER B 1 121 ? -2.076 21.156 13.477 1 98.19 121 SER B C 1
ATOM 3731 O O . SER B 1 121 ? -2.256 22.25 12.93 1 98.19 121 SER B O 1
ATOM 3733 N N . LEU B 1 122 ? -1.261 21.062 14.586 1 98.69 122 LEU B N 1
ATOM 3734 C CA . LEU B 1 122 ? -0.498 22.156 15.156 1 98.69 122 LEU B CA 1
ATOM 3735 C C . LEU B 1 122 ? 0.843 21.672 15.695 1 98.69 122 LEU B C 1
ATOM 3737 O O . LEU B 1 122 ? 1.075 20.469 15.797 1 98.69 122 LEU B O 1
ATOM 3741 N N . PHE B 1 123 ? 1.677 22.656 15.891 1 98.75 123 PHE B N 1
ATOM 3742 C CA . PHE B 1 123 ? 2.939 22.469 16.594 1 98.75 123 PHE B CA 1
ATOM 37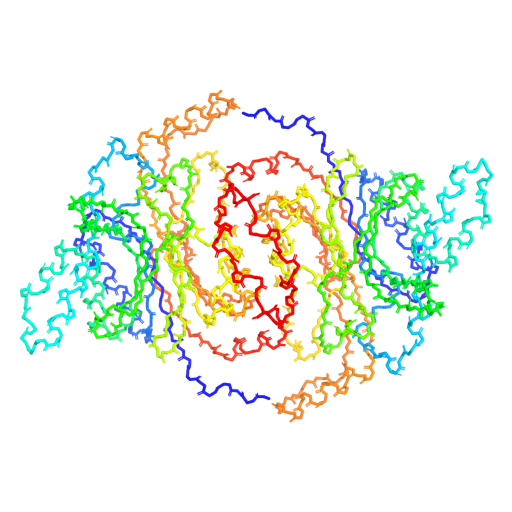43 C C . PHE B 1 123 ? 2.734 22.5 18.109 1 98.75 123 PHE B C 1
ATOM 3745 O O . PHE B 1 123 ? 2.588 23.578 18.688 1 98.75 123 PHE B O 1
ATOM 3752 N N . GLU B 1 124 ? 2.812 21.297 18.766 1 98.69 124 GLU B N 1
ATOM 3753 C CA . GLU B 1 124 ? 2.471 21.156 20.172 1 98.69 124 GLU B CA 1
ATOM 3754 C C . GLU B 1 124 ? 3.719 21.203 21.047 1 98.69 124 GLU B C 1
ATOM 3756 O O . GLU B 1 124 ? 4.699 20.5 20.781 1 98.69 124 GLU B O 1
ATOM 3761 N N . LYS B 1 125 ? 3.66 22 22.047 1 97.81 125 LYS B N 1
ATOM 3762 C CA . LYS B 1 125 ? 4.602 21.844 23.156 1 97.81 125 LYS B CA 1
ATOM 3763 C C . LYS B 1 125 ? 3.941 21.172 24.359 1 97.81 125 LYS B C 1
ATOM 3765 O O . LYS B 1 125 ? 2.859 21.578 24.781 1 97.81 125 LYS B O 1
ATOM 3770 N N . PHE B 1 126 ? 4.496 20.078 24.797 1 96.31 126 PHE B N 1
ATOM 3771 C CA . PHE B 1 126 ? 4.023 19.328 25.953 1 96.31 126 PHE B CA 1
ATOM 3772 C C . PHE B 1 126 ? 5.02 19.438 27.109 1 96.31 126 PHE B C 1
ATOM 3774 O O . PHE B 1 126 ? 6.133 18.906 27.016 1 96.31 126 PHE B O 1
ATOM 3781 N N . ILE B 1 127 ? 4.527 20.094 28.141 1 92.69 127 ILE B N 1
ATOM 3782 C CA . ILE B 1 127 ? 5.375 20.297 29.312 1 92.69 127 ILE B CA 1
ATOM 3783 C C . ILE B 1 127 ? 4.996 19.297 30.406 1 92.69 127 ILE B C 1
ATOM 3785 O O . ILE B 1 127 ? 3.836 19.234 30.828 1 92.69 127 ILE B O 1
ATOM 3789 N N . HIS B 1 128 ? 5.973 18.531 30.734 1 88.62 128 HIS B N 1
ATOM 3790 C CA . HIS B 1 128 ? 5.734 17.609 31.828 1 88.62 128 HIS B CA 1
ATOM 3791 C C . HIS B 1 128 ? 6.73 17.828 32.969 1 88.62 128 HIS B C 1
ATOM 3793 O O . HIS B 1 128 ? 7.922 18.047 32.719 1 88.62 128 HIS B O 1
ATOM 3799 N N . THR B 1 129 ? 6.211 17.938 34.125 1 87.31 129 THR B N 1
ATOM 3800 C CA . THR B 1 129 ? 7.031 18.188 35.312 1 87.31 129 THR B CA 1
ATOM 3801 C C . THR B 1 129 ? 7.152 16.938 36.156 1 87.31 129 THR B C 1
ATOM 3803 O O . THR B 1 129 ? 6.152 16.266 36.438 1 87.31 129 THR B O 1
ATOM 3806 N N . ASN B 1 130 ? 8.445 16.594 36.438 1 87.69 130 ASN B N 1
ATOM 3807 C CA . ASN B 1 130 ? 8.703 15.516 37.375 1 87.69 130 ASN B CA 1
ATOM 3808 C C . ASN B 1 130 ? 8.422 15.961 38.812 1 87.69 130 ASN B C 1
ATOM 3810 O O . ASN B 1 130 ? 9.094 16.859 39.312 1 87.69 130 ASN B O 1
ATOM 3814 N N . ASP B 1 131 ? 7.555 15.273 39.375 1 84 131 ASP B N 1
ATOM 3815 C CA . ASP B 1 131 ? 7.133 15.68 40.719 1 84 131 ASP B CA 1
ATOM 3816 C C . ASP B 1 131 ? 8.258 15.5 41.719 1 84 131 ASP B C 1
ATOM 3818 O O . ASP B 1 131 ? 8.344 16.234 42.719 1 84 131 ASP B O 1
ATOM 3822 N N . GLU B 1 132 ? 9.039 14.469 41.531 1 87.44 132 GLU B N 1
ATOM 3823 C CA . GLU B 1 132 ? 10.094 14.148 42.5 1 87.44 132 GLU B CA 1
ATOM 3824 C C . GLU B 1 132 ? 11.227 15.164 42.438 1 87.44 132 GLU B C 1
ATOM 3826 O O . GLU B 1 132 ? 11.734 15.609 43.469 1 87.44 132 GLU B O 1
ATOM 3831 N N . THR B 1 133 ? 11.57 15.57 41.344 1 89.5 133 THR B N 1
ATOM 3832 C CA . THR B 1 133 ? 12.75 16.406 41.188 1 89.5 133 THR B CA 1
ATOM 3833 C C . THR B 1 133 ? 12.352 17.859 40.938 1 89.5 133 THR B C 1
ATOM 3835 O O . THR B 1 133 ? 13.172 18.766 41.094 1 89.5 133 THR B O 1
ATOM 3838 N N . GLY B 1 134 ? 11.086 17.984 40.594 1 85 134 GLY B N 1
ATOM 3839 C CA . GLY B 1 134 ? 10.617 19.312 40.25 1 85 134 GLY B CA 1
ATOM 3840 C C . GLY B 1 134 ? 11.094 19.781 38.875 1 85 134 GLY B C 1
ATOM 3841 O O . GLY B 1 134 ? 10.766 20.875 38.438 1 85 134 GLY B O 1
ATOM 3842 N N . ASN B 1 135 ? 11.836 18.922 38.219 1 89 135 ASN B N 1
ATOM 3843 C CA . ASN B 1 135 ? 12.359 19.281 36.906 1 89 135 ASN B CA 1
ATOM 3844 C C . ASN B 1 135 ? 11.305 19.125 35.812 1 89 135 ASN B C 1
ATOM 3846 O O . ASN B 1 135 ? 10.492 18.203 35.844 1 89 135 ASN B O 1
ATOM 3850 N N . SER B 1 136 ? 11.258 20.219 34.906 1 89.75 136 SER B N 1
ATOM 3851 C CA . SER B 1 136 ? 10.305 20.188 33.781 1 89.75 136 SER B CA 1
ATOM 3852 C C . SER B 1 136 ? 11 19.906 32.469 1 89.75 136 SER B C 1
ATOM 3854 O O . SER B 1 136 ? 12.109 20.375 32.219 1 89.75 136 SER B O 1
ATOM 3856 N N . THR B 1 137 ? 10.422 18.984 31.75 1 92.75 137 THR B N 1
ATOM 3857 C CA . THR B 1 137 ? 10.875 18.703 30.391 1 92.75 137 THR B CA 1
ATOM 3858 C C . THR B 1 137 ? 9.805 19.078 29.375 1 92.75 137 THR B C 1
ATOM 3860 O O . THR B 1 137 ? 8.609 18.969 29.656 1 92.75 137 THR B O 1
ATOM 3863 N N . THR B 1 138 ? 10.266 19.688 28.25 1 95.19 138 THR B N 1
ATOM 3864 C CA . THR B 1 138 ? 9.336 20.047 27.188 1 95.19 138 THR B CA 1
ATOM 3865 C C . THR B 1 138 ? 9.562 19.188 25.953 1 95.19 138 THR B C 1
ATOM 3867 O O . THR B 1 138 ? 10.688 19.062 25.469 1 95.19 138 THR B O 1
ATOM 3870 N N . ASN B 1 139 ? 8.555 18.5 25.547 1 96.44 139 ASN B N 1
ATOM 3871 C CA . ASN B 1 139 ? 8.547 17.766 24.281 1 96.44 139 ASN B CA 1
ATOM 3872 C C . ASN B 1 139 ? 7.738 18.5 23.219 1 96.44 139 ASN B C 1
ATOM 3874 O O . ASN B 1 139 ? 6.832 19.281 23.547 1 96.44 139 ASN B O 1
ATOM 3878 N N . TYR B 1 140 ? 8.117 18.297 22 1 98.38 140 TYR B N 1
ATOM 3879 C CA . TYR B 1 140 ? 7.453 18.969 20.891 1 98.38 140 TYR B CA 1
ATOM 3880 C C . TYR B 1 140 ? 6.914 17.953 19.891 1 98.38 140 TYR B C 1
ATOM 3882 O O . TYR B 1 140 ? 7.598 16.969 19.562 1 98.38 140 TYR B O 1
ATOM 3890 N N . TYR B 1 141 ? 5.66 18.141 19.453 1 98.56 141 TYR B N 1
ATOM 3891 C CA . TYR B 1 141 ? 4.996 17.188 18.562 1 98.56 141 TYR B CA 1
ATOM 3892 C C . TYR B 1 141 ? 4.266 17.906 17.438 1 98.56 141 TYR B C 1
ATOM 3894 O O . TYR B 1 141 ? 3.949 19.094 17.562 1 98.56 141 TYR B O 1
ATOM 3902 N N . ASN B 1 142 ? 4.18 17.234 16.281 1 98.81 142 ASN B N 1
ATOM 3903 C CA . ASN B 1 142 ? 3.143 17.531 15.297 1 98.81 142 ASN B CA 1
ATOM 3904 C C . ASN B 1 142 ? 1.848 16.797 15.602 1 98.81 142 ASN B C 1
ATOM 3906 O O . ASN B 1 142 ? 1.781 15.57 15.469 1 98.81 142 ASN B O 1
ATOM 3910 N N . THR B 1 143 ? 0.846 17.547 16.016 1 98.81 143 THR B N 1
ATOM 3911 C CA . THR B 1 143 ? -0.343 16.922 16.578 1 98.81 143 THR B CA 1
ATOM 3912 C C . THR B 1 143 ? -1.588 17.312 15.789 1 98.81 143 THR B C 1
ATOM 3914 O O . THR B 1 143 ? -1.89 18.5 15.633 1 98.81 143 THR B O 1
ATOM 3917 N N . SER B 1 144 ? -2.254 16.281 15.258 1 98.88 144 SER B N 1
ATOM 3918 C CA . SER B 1 144 ? -3.574 16.547 14.695 1 98.88 144 SER B CA 1
ATOM 3919 C C . SER B 1 144 ? -4.641 16.594 15.781 1 98.88 144 SER B C 1
ATOM 3921 O O . SER B 1 144 ? -4.52 15.938 16.812 1 98.88 144 SER B O 1
ATOM 3923 N N . ILE B 1 145 ? -5.68 17.438 15.547 1 98.81 145 ILE B N 1
ATOM 3924 C CA . ILE B 1 145 ? -6.746 17.609 16.516 1 98.81 145 ILE B CA 1
ATOM 3925 C C . ILE B 1 145 ? -8.102 17.531 15.828 1 98.81 145 ILE B C 1
ATOM 3927 O O . ILE B 1 145 ? -8.227 17.859 14.641 1 98.81 145 ILE B O 1
ATOM 3931 N N . ILE B 1 146 ? -9.094 17.062 16.531 1 98.88 146 ILE B N 1
ATOM 3932 C CA . ILE B 1 146 ? -10.492 17.016 16.094 1 98.88 146 ILE B CA 1
ATOM 3933 C C . ILE B 1 146 ? -11.352 17.859 17.047 1 98.88 146 ILE B C 1
ATOM 3935 O O . ILE B 1 146 ? -11.43 17.562 18.25 1 98.88 146 ILE B O 1
ATOM 3939 N N . VAL B 1 147 ? -11.969 18.891 16.516 1 98.56 147 VAL B N 1
ATOM 3940 C CA . VAL B 1 147 ? -12.852 19.766 17.281 1 98.56 147 VAL B CA 1
ATOM 3941 C C . VAL B 1 147 ? -14.289 19.578 16.812 1 98.56 147 VAL B C 1
ATOM 3943 O O . VAL B 1 147 ? -14.578 19.703 15.617 1 98.56 147 VAL B O 1
ATOM 3946 N N . ASN B 1 148 ? -15.203 19.266 17.734 1 98.25 148 ASN B N 1
ATOM 3947 C CA . ASN B 1 148 ? -16.578 19.031 17.328 1 98.25 148 ASN B CA 1
ATOM 3948 C C . ASN B 1 148 ? -17.359 20.328 17.156 1 98.25 148 ASN B C 1
ATOM 3950 O O . ASN B 1 148 ? -16.797 21.422 17.344 1 98.25 148 ASN B O 1
ATOM 3954 N N . GLU B 1 149 ? -18.609 20.25 16.812 1 98.06 149 GLU B N 1
ATOM 3955 C CA . GLU B 1 149 ? -19.438 21.406 16.438 1 98.06 149 GLU B CA 1
ATOM 3956 C C . GLU B 1 149 ? -19.688 22.312 17.641 1 98.06 149 GLU B C 1
ATOM 3958 O O . GLU B 1 149 ? -20.109 23.453 17.484 1 98.06 149 GLU B O 1
ATOM 3963 N N . LYS B 1 150 ? -19.406 21.797 18.875 1 95.31 150 LYS B N 1
ATOM 3964 C CA . LYS B 1 150 ? -19.562 22.594 20.094 1 95.31 150 LYS B CA 1
ATOM 3965 C C . LYS B 1 150 ? -18.25 23.234 20.5 1 95.31 150 LYS B C 1
ATOM 3967 O O . LYS B 1 150 ? -18.188 23.969 21.5 1 95.31 150 LYS B O 1
ATOM 3972 N N . GLY B 1 151 ? -17.203 22.938 19.734 1 95.19 151 GLY B N 1
ATOM 3973 C CA . GLY B 1 151 ? -15.914 23.531 20.016 1 95.19 151 GLY B CA 1
ATOM 3974 C C . GLY B 1 151 ? -15.07 22.719 20.984 1 95.19 151 GLY B C 1
ATOM 3975 O O . GLY B 1 151 ? -14.047 23.188 21.469 1 95.19 151 GLY B O 1
ATOM 3976 N N . GLN B 1 152 ? -15.461 21.516 21.281 1 94.69 152 GLN B N 1
ATOM 3977 C CA . GLN B 1 152 ? -14.719 20.656 22.188 1 94.69 152 GLN B CA 1
ATOM 3978 C C . GLN B 1 152 ? -13.672 19.828 21.438 1 94.69 152 GLN B C 1
ATOM 3980 O O . GLN B 1 152 ? -13.914 19.375 20.312 1 94.69 152 GLN B O 1
ATOM 3985 N N . LEU B 1 153 ? -12.523 19.672 22.078 1 97.12 153 LEU B N 1
ATOM 3986 C CA . LEU B 1 153 ? -11.531 18.75 21.547 1 97.12 153 LEU B CA 1
ATOM 3987 C C . LEU B 1 153 ? -11.945 17.297 21.797 1 97.12 153 LEU B C 1
ATOM 3989 O O . LEU B 1 153 ? -11.984 16.844 22.938 1 97.12 153 LEU B O 1
ATOM 3993 N N . ILE B 1 154 ? -12.211 16.547 20.75 1 97.44 154 ILE B N 1
ATOM 3994 C CA . ILE B 1 154 ? -12.727 15.195 20.953 1 97.44 154 ILE B CA 1
ATOM 3995 C C . ILE B 1 154 ? -11.68 14.18 20.5 1 97.44 154 ILE B C 1
ATOM 3997 O O . ILE B 1 154 ? -11.891 12.969 20.609 1 97.44 154 ILE B O 1
ATOM 4001 N N . GLY B 1 155 ? -10.531 14.641 20.016 1 97.94 155 GLY B N 1
ATOM 4002 C CA . GLY B 1 155 ? -9.469 13.727 19.625 1 97.94 155 GLY B CA 1
ATOM 4003 C C . GLY B 1 155 ? -8.164 14.43 19.312 1 97.94 155 GLY B C 1
ATOM 4004 O O . GLY B 1 155 ? -8.164 15.586 18.859 1 97.94 155 GLY B O 1
ATOM 4005 N N . LYS B 1 156 ? -7.113 13.828 19.547 1 98.31 156 LYS B N 1
ATOM 4006 C CA . LYS B 1 156 ? -5.773 14.258 19.141 1 98.31 156 LYS B CA 1
ATOM 4007 C C . LYS B 1 156 ? -4.895 13.062 18.797 1 98.31 156 LYS B C 1
ATOM 4009 O O . LYS B 1 156 ? -5.059 11.977 19.359 1 98.31 156 LYS B O 1
ATOM 4014 N N . THR B 1 157 ? -4.027 13.234 17.906 1 98.75 157 THR B N 1
ATOM 4015 C CA . THR B 1 157 ? -3.061 12.219 17.484 1 98.75 157 THR B CA 1
ATOM 4016 C C . THR B 1 157 ? -1.717 12.859 17.156 1 98.75 157 THR B C 1
ATOM 4018 O O . THR B 1 157 ? -1.637 13.734 16.281 1 98.75 157 THR B O 1
ATOM 4021 N N . ARG B 1 158 ? -0.668 12.469 17.859 1 98.75 158 ARG B N 1
ATOM 4022 C CA . ARG B 1 158 ? 0.678 12.938 17.547 1 98.75 158 ARG B CA 1
ATOM 4023 C C . ARG B 1 158 ? 1.275 12.148 16.375 1 98.75 158 ARG B C 1
ATOM 4025 O O . ARG B 1 158 ? 1.127 10.93 16.312 1 98.75 158 ARG B O 1
ATOM 4032 N N . LYS B 1 159 ? 1.877 12.844 15.469 1 98.69 159 LYS B N 1
ATOM 4033 C CA . LYS B 1 159 ? 2.527 12.234 14.312 1 98.69 159 LYS B CA 1
ATOM 4034 C C . LYS B 1 159 ? 3.508 11.148 14.742 1 98.69 159 LYS B C 1
ATOM 4036 O O . LYS B 1 159 ? 4.289 11.344 15.68 1 98.69 159 LYS B O 1
ATOM 4041 N N . GLN B 1 160 ? 3.391 10.031 14.039 1 98.25 160 GLN B N 1
ATOM 4042 C CA . GLN B 1 160 ? 4.168 8.867 14.461 1 98.25 160 GLN B CA 1
ATOM 4043 C C . GLN B 1 160 ? 5.5 8.805 13.719 1 98.25 160 GLN B C 1
ATOM 4045 O O . GLN B 1 160 ? 6.539 8.523 14.32 1 98.25 160 GLN B O 1
ATOM 4050 N N . HIS B 1 161 ? 5.508 8.914 12.414 1 98.44 161 HIS B N 1
ATOM 4051 C CA . HIS B 1 161 ? 6.711 8.875 11.586 1 98.44 161 HIS B CA 1
ATOM 4052 C C . HIS B 1 161 ? 7.215 10.281 11.281 1 98.44 161 HIS B C 1
ATOM 4054 O O . HIS B 1 161 ? 6.508 11.078 10.664 1 98.44 161 HIS B O 1
ATOM 4060 N N . ILE B 1 162 ? 8.422 10.547 11.672 1 98.31 162 ILE B N 1
ATOM 4061 C CA . ILE B 1 162 ? 8.992 11.875 11.508 1 98.31 162 ILE B CA 1
ATOM 4062 C C . ILE B 1 162 ? 10.055 11.859 10.406 1 98.31 162 ILE B C 1
ATOM 4064 O O . ILE B 1 162 ? 11.07 11.172 10.531 1 98.31 162 ILE B O 1
ATOM 4068 N N . PRO B 1 163 ? 9.82 12.57 9.336 1 96.69 163 PRO B N 1
ATOM 4069 C CA . PRO B 1 163 ? 10.789 12.531 8.242 1 96.69 163 PRO B CA 1
ATOM 4070 C C . PRO B 1 163 ? 12.109 13.211 8.594 1 96.69 163 PRO B C 1
ATOM 4072 O O . PRO B 1 163 ? 12.133 14.133 9.414 1 96.69 163 PRO B O 1
ATOM 4075 N N . GLU B 1 164 ? 13.086 12.711 7.973 1 93.31 164 GLU B N 1
ATOM 4076 C CA . GLU B 1 164 ? 14.445 13.234 8.07 1 93.31 164 GLU B CA 1
ATOM 4077 C C . GLU B 1 164 ? 15.078 13.398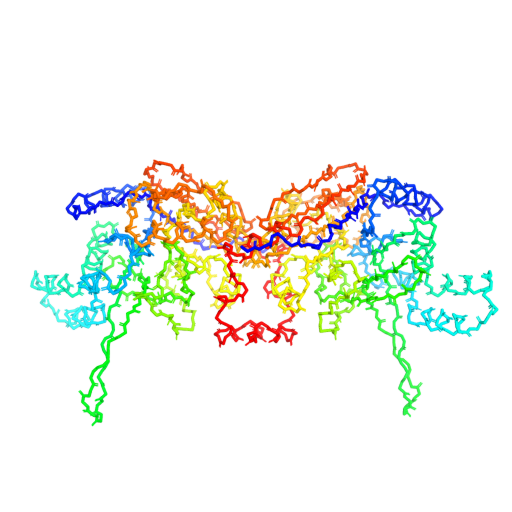 6.691 1 93.31 164 GLU B C 1
ATOM 4079 O O . GLU B 1 164 ? 15.211 12.43 5.945 1 93.31 164 GLU B O 1
ATOM 4084 N N . GLY B 1 165 ? 15.414 14.531 6.293 1 86.75 165 GLY B N 1
ATOM 4085 C CA . GLY B 1 165 ? 16.047 14.812 5.016 1 86.75 165 GLY B CA 1
ATOM 4086 C C . GLY B 1 165 ? 16.062 16.297 4.672 1 86.75 165 GLY B C 1
ATOM 4087 O O . GLY B 1 165 ? 15.414 17.094 5.352 1 86.75 165 GLY B O 1
ATOM 4088 N N . PRO B 1 166 ? 16.797 16.547 3.584 1 84.81 166 PRO B N 1
ATOM 4089 C CA . PRO B 1 166 ? 16.875 17.969 3.207 1 84.81 166 PRO B CA 1
ATOM 4090 C C . PRO B 1 166 ? 15.5 18.562 2.859 1 84.81 166 PRO B C 1
ATOM 4092 O O . PRO B 1 166 ? 14.75 17.969 2.088 1 84.81 166 PRO B O 1
ATOM 4095 N N . ALA B 1 167 ? 15.086 19.609 3.473 1 87.69 167 ALA B N 1
ATOM 4096 C CA . ALA B 1 167 ? 13.859 20.375 3.297 1 87.69 167 ALA B CA 1
ATOM 4097 C C . ALA B 1 167 ? 12.711 19.766 4.098 1 87.69 167 ALA B C 1
ATOM 4099 O O . ALA B 1 167 ? 11.656 20.391 4.254 1 87.69 167 ALA B O 1
ATOM 4100 N N . TYR B 1 168 ? 12.852 18.516 4.547 1 93.56 168 TYR B N 1
ATOM 4101 C CA . TYR B 1 168 ? 11.812 17.859 5.328 1 93.56 168 TYR B CA 1
ATOM 4102 C C . TYR B 1 168 ? 12.375 17.344 6.648 1 93.56 168 TYR B C 1
ATOM 4104 O O . TYR B 1 168 ? 12.031 16.234 7.086 1 93.56 168 TYR B O 1
ATOM 4112 N N . ASN B 1 169 ? 13.25 18.078 7.184 1 93.62 169 ASN B N 1
ATOM 4113 C CA . ASN B 1 169 ? 13.906 17.656 8.414 1 93.62 169 ASN B CA 1
ATOM 4114 C C . ASN B 1 169 ? 13.055 17.969 9.641 1 93.62 169 ASN B C 1
ATOM 4116 O O . ASN B 1 169 ? 13.469 18.719 10.523 1 93.62 169 ASN B O 1
ATOM 4120 N N . GLU B 1 170 ? 12.023 17.219 9.836 1 96.56 170 GLU B N 1
ATOM 4121 C CA . GLU B 1 170 ? 11.07 17.469 10.914 1 96.56 170 GLU B CA 1
ATOM 4122 C C . GLU B 1 170 ? 11.609 16.953 12.25 1 96.56 170 GLU B C 1
ATOM 4124 O O . GLU B 1 170 ? 11.148 17.375 13.312 1 96.56 170 GLU B O 1
ATOM 4129 N N . VAL B 1 171 ? 12.656 16.141 12.234 1 96.06 171 VAL B N 1
ATOM 4130 C CA . VAL B 1 171 ? 13.234 15.586 13.453 1 96.06 171 VAL B CA 1
ATOM 4131 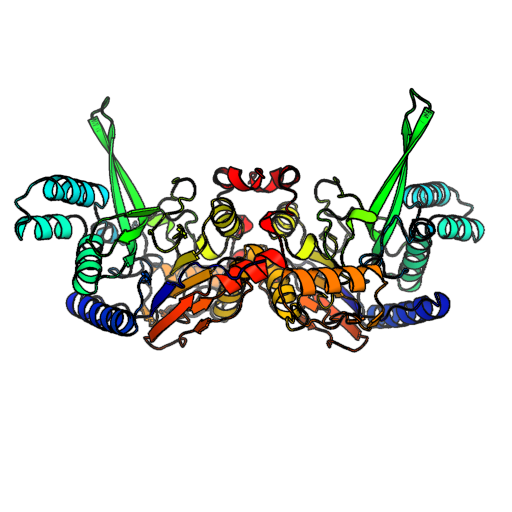C C . VAL B 1 171 ? 13.844 16.703 14.289 1 96.06 171 VAL B C 1
ATOM 4133 O O . VAL B 1 171 ? 14.031 16.547 15.5 1 96.06 171 VAL B O 1
ATOM 4136 N N . ASP B 1 172 ? 14.133 17.797 13.68 1 95.38 172 ASP B N 1
ATOM 4137 C CA . ASP B 1 172 ? 14.664 18.953 14.406 1 95.38 172 ASP B CA 1
ATOM 4138 C C . ASP B 1 172 ? 13.578 19.594 15.273 1 95.38 172 ASP B C 1
ATOM 4140 O O . ASP B 1 172 ? 13.891 20.344 16.203 1 95.38 172 ASP B O 1
ATOM 4144 N N . PHE B 1 173 ? 12.312 19.281 14.977 1 96.88 173 PHE B N 1
ATOM 4145 C CA . PHE B 1 173 ? 11.25 20.062 15.609 1 96.88 173 PHE B CA 1
ATOM 4146 C C . PHE B 1 173 ? 10.266 19.141 16.328 1 96.88 173 PHE B C 1
ATOM 4148 O O . PHE B 1 173 ? 9.68 19.531 17.344 1 96.88 173 PHE B O 1
ATOM 4155 N N . PHE B 1 174 ? 10.07 17.953 15.758 1 98.06 174 PHE B N 1
ATOM 4156 C CA . PHE B 1 174 ? 9.031 17.078 16.281 1 98.06 174 PHE B CA 1
ATOM 4157 C C . PHE B 1 174 ? 9.617 15.758 16.75 1 98.06 174 PHE B C 1
ATOM 4159 O O . PHE B 1 174 ? 10.547 15.227 16.141 1 98.06 174 PHE B O 1
ATOM 4166 N N . GLU B 1 175 ? 9.031 15.289 17.812 1 97.56 175 GLU B N 1
ATOM 4167 C CA . GLU B 1 175 ? 9.266 13.914 18.25 1 97.56 175 GLU B CA 1
ATOM 4168 C C . GLU B 1 175 ? 8.141 12.992 17.797 1 97.56 175 GLU B C 1
ATOM 4170 O O . GLU B 1 175 ? 7.023 13.445 17.531 1 97.56 175 GLU B O 1
ATOM 4175 N N . ALA B 1 176 ? 8.484 11.727 17.656 1 97.88 176 ALA B N 1
ATOM 4176 C CA . ALA B 1 176 ? 7.461 10.734 17.328 1 97.88 176 ALA B CA 1
ATOM 4177 C C . ALA B 1 176 ? 6.438 10.594 18.438 1 97.88 176 ALA B C 1
ATOM 4179 O O . ALA B 1 176 ? 6.801 10.586 19.625 1 97.88 176 ALA B O 1
ATOM 4180 N N . GLY B 1 177 ? 5.203 10.484 18.016 1 96.56 177 GLY B N 1
ATOM 4181 C CA . GLY B 1 177 ? 4.168 10.188 18.984 1 96.56 177 GLY B CA 1
ATOM 4182 C C . GLY B 1 177 ? 4.199 8.742 19.453 1 96.56 177 GLY B C 1
ATOM 4183 O O . GLY B 1 177 ? 4.875 7.902 18.875 1 96.56 177 GLY B O 1
ATOM 4184 N N . TYR B 1 178 ? 3.531 8.516 20.531 1 91.31 178 TYR B N 1
ATOM 4185 C CA . TYR B 1 178 ? 3.361 7.168 21.078 1 91.31 178 TYR B CA 1
ATOM 4186 C C . TYR B 1 178 ? 1.947 6.969 21.609 1 91.31 178 TYR B C 1
ATOM 4188 O O . TYR B 1 178 ? 1.76 6.484 22.719 1 91.31 178 TYR B O 1
ATOM 4196 N N . ASP B 1 179 ? 1.023 7.355 20.828 1 92.38 179 ASP B N 1
ATOM 4197 C CA . ASP B 1 179 ? -0.368 7.391 21.281 1 92.38 179 ASP B CA 1
ATOM 4198 C C . ASP B 1 179 ? -1.06 6.055 21.016 1 92.38 179 ASP B C 1
ATOM 4200 O O . ASP B 1 179 ? -2.242 5.895 21.328 1 92.38 179 ASP B O 1
ATOM 4204 N N . ASP B 1 180 ? -0.397 5.133 20.469 1 96.88 180 ASP B N 1
ATOM 4205 C CA . ASP B 1 180 ? -0.933 3.818 20.125 1 96.88 180 ASP B CA 1
ATOM 4206 C C . ASP B 1 180 ? -2.078 3.934 19.125 1 96.88 180 ASP B C 1
ATOM 4208 O O . ASP B 1 180 ? -3.168 3.406 19.359 1 96.88 180 ASP B O 1
ATOM 4212 N N . TYR B 1 181 ? -2 4.727 18.156 1 98.19 181 TYR B N 1
ATOM 4213 C CA . TYR B 1 181 ? -2.857 4.824 16.984 1 98.19 181 TYR B CA 1
ATOM 4214 C C . TYR B 1 181 ? -4.316 4.992 17.391 1 98.19 181 TYR B C 1
ATOM 4216 O O . TYR B 1 181 ? -5.152 4.137 17.094 1 98.19 181 TYR B O 1
ATOM 4224 N N . PRO B 1 182 ? -4.691 6.129 17.906 1 98.62 182 PRO B N 1
ATOM 4225 C CA . PRO B 1 182 ? -6.066 6.293 18.391 1 98.62 182 PRO B CA 1
ATOM 4226 C C . PRO B 1 182 ? -7.078 6.457 17.266 1 98.62 182 PRO B C 1
ATOM 4228 O O . PRO B 1 182 ? -6.773 7.086 16.234 1 98.62 182 PRO B O 1
ATOM 4231 N N . VAL B 1 183 ? -8.266 5.84 17.406 1 98.81 183 VAL B N 1
ATOM 4232 C CA . VAL B 1 183 ? -9.438 6.051 16.578 1 98.81 183 VAL B CA 1
ATOM 4233 C C . VAL B 1 183 ? -10.516 6.793 17.359 1 98.81 183 VAL B C 1
ATOM 4235 O O . VAL B 1 183 ? -10.789 6.453 18.516 1 98.81 183 VAL B O 1
ATOM 4238 N N . HIS B 1 184 ? -11.094 7.812 16.734 1 98.62 184 HIS B N 1
ATOM 4239 C CA . HIS B 1 184 ? -12.016 8.695 17.438 1 98.62 184 HIS B CA 1
ATOM 4240 C C . HIS B 1 184 ? -13.43 8.57 16.891 1 98.62 184 HIS B C 1
ATOM 4242 O O . HIS B 1 184 ? -13.648 8.695 15.688 1 98.62 184 HIS B O 1
ATOM 4248 N N . ASP B 1 185 ? -14.367 8.344 17.797 1 98.06 185 ASP B N 1
ATOM 4249 C CA . ASP B 1 185 ? -15.781 8.289 17.422 1 98.06 185 ASP B CA 1
ATOM 4250 C C . ASP B 1 185 ? -16.391 9.688 17.391 1 98.06 185 ASP B C 1
ATOM 4252 O O . ASP B 1 185 ? -16.578 10.312 18.438 1 98.06 185 ASP B O 1
ATOM 4256 N N . THR B 1 186 ? -16.781 10.156 16.219 1 97.56 186 THR B N 1
ATOM 4257 C CA . THR B 1 186 ? -17.328 11.5 16.094 1 97.56 186 THR B CA 1
ATOM 4258 C C . THR B 1 186 ? -18.844 11.484 16.266 1 97.56 186 THR B C 1
ATOM 4260 O O . THR B 1 186 ? -19.5 12.531 16.266 1 97.56 186 THR B O 1
ATOM 4263 N N . GLY B 1 187 ? -19.391 10.32 16.453 1 95.81 187 GLY B N 1
ATOM 4264 C CA . GLY B 1 187 ? -20.828 10.164 16.422 1 95.81 187 GLY B CA 1
ATOM 4265 C C . GLY B 1 187 ? -21.375 9.953 15.023 1 95.81 187 GLY B C 1
ATOM 4266 O O . GLY B 1 187 ? -22.406 9.289 14.844 1 95.81 187 GLY B O 1
ATOM 4267 N N . LEU B 1 188 ? -20.688 10.453 14.055 1 97.31 188 LEU B N 1
ATOM 4268 C CA . LEU B 1 188 ? -21.062 10.297 12.656 1 97.31 188 LEU B CA 1
ATOM 4269 C C . LEU B 1 188 ? -20.281 9.141 12.023 1 97.31 188 LEU B C 1
ATOM 4271 O O . LEU B 1 188 ? -20.859 8.352 11.266 1 97.31 188 LEU B O 1
ATOM 4275 N N . ILE B 1 189 ? -19.078 9.039 12.305 1 98.25 189 ILE B N 1
ATOM 4276 C CA . ILE B 1 189 ? -18.141 8.117 11.688 1 98.25 189 ILE B CA 1
ATOM 4277 C C . ILE B 1 189 ? -16.891 7.992 12.562 1 98.25 189 ILE B C 1
ATOM 4279 O O . ILE B 1 189 ? -16.516 8.938 13.25 1 98.25 189 ILE B O 1
ATOM 4283 N N . LYS B 1 190 ? -16.25 6.844 12.648 1 98.75 190 LYS B N 1
ATOM 4284 C CA . LYS B 1 190 ? -14.992 6.645 13.359 1 98.75 190 LYS B CA 1
ATOM 4285 C C . LYS B 1 190 ? -13.805 7.082 12.516 1 98.75 190 LYS B C 1
ATOM 4287 O O . LYS B 1 190 ? -13.586 6.566 11.422 1 98.75 190 LYS B O 1
ATOM 4292 N N . ILE B 1 191 ? -12.992 8 13.031 1 98.69 191 ILE B N 1
ATOM 4293 C CA . ILE B 1 191 ? -11.953 8.594 12.195 1 98.69 191 ILE B CA 1
ATOM 4294 C C . ILE B 1 191 ? -10.594 8.43 12.859 1 98.69 191 ILE B C 1
ATOM 4296 O O . ILE B 1 191 ? -10.484 8.453 14.086 1 98.69 191 ILE B O 1
ATOM 4300 N N . ALA B 1 192 ? -9.586 8.156 12.117 1 98.94 192 ALA B N 1
ATOM 4301 C CA . ALA B 1 192 ? -8.18 8.281 12.484 1 98.94 192 ALA B CA 1
ATOM 4302 C C . ALA B 1 192 ? -7.527 9.461 11.773 1 98.94 192 ALA B C 1
ATOM 4304 O O . ALA B 1 192 ? -7.887 9.789 10.641 1 98.94 192 ALA B O 1
ATOM 4305 N N . VAL B 1 193 ? -6.555 10.156 12.461 1 98.88 193 VAL B N 1
ATOM 4306 C CA . VAL B 1 193 ? -5.992 11.359 11.852 1 98.88 193 VAL B CA 1
ATOM 4307 C C . VAL B 1 193 ? -4.469 11.328 11.953 1 98.88 193 VAL B C 1
ATOM 4309 O O . VAL B 1 193 ? -3.867 12.188 12.609 1 98.88 193 VAL B O 1
ATOM 4312 N N . PRO B 1 194 ? -3.83 10.359 11.273 1 98.81 194 PRO B N 1
ATOM 4313 C CA . PRO B 1 194 ? -2.381 10.492 11.109 1 98.81 194 PRO B CA 1
ATOM 4314 C C . PRO B 1 194 ? -1.993 11.711 10.273 1 98.81 194 PRO B C 1
ATOM 4316 O O . PRO B 1 194 ? -2.863 12.391 9.727 1 98.81 194 PRO B O 1
ATOM 4319 N N . THR B 1 195 ? -0.683 11.977 10.211 1 98.81 195 THR B N 1
ATOM 4320 C CA . THR B 1 195 ? -0.299 13.266 9.633 1 98.81 195 THR B CA 1
ATOM 4321 C C . THR B 1 195 ? 0.797 13.078 8.594 1 98.81 195 THR B C 1
ATOM 4323 O O . THR B 1 195 ? 1.876 12.57 8.898 1 98.81 195 THR B O 1
ATOM 4326 N N . CYS B 1 196 ? 0.545 13.43 7.375 1 98.56 196 CYS B N 1
ATOM 4327 C CA . CYS B 1 196 ? 1.485 13.617 6.277 1 98.56 196 CYS B CA 1
ATOM 4328 C C . CYS B 1 196 ? 2.406 12.414 6.133 1 98.56 196 CYS B C 1
ATOM 4330 O O . CYS B 1 196 ? 1.949 11.312 5.832 1 98.56 196 CYS B O 1
ATOM 4332 N N . TYR B 1 197 ? 3.699 12.516 6.602 1 98.62 197 TYR B N 1
ATOM 4333 C CA . TYR B 1 197 ? 4.688 11.469 6.387 1 98.62 197 TYR B CA 1
ATOM 4334 C C . TYR B 1 197 ? 4.145 10.109 6.816 1 98.62 197 TYR B C 1
ATOM 4336 O O . TYR B 1 197 ? 4.52 9.078 6.254 1 98.62 197 TYR B O 1
ATOM 4344 N N . ASP B 1 198 ? 3.248 10.07 7.734 1 98.69 198 ASP B N 1
ATOM 4345 C CA . ASP B 1 198 ? 2.551 8.852 8.141 1 98.69 198 ASP B CA 1
ATOM 4346 C C . ASP B 1 198 ? 1.914 8.156 6.934 1 98.69 198 ASP B C 1
ATOM 4348 O O . ASP B 1 198 ? 1.72 6.938 6.945 1 98.69 198 ASP B O 1
ATOM 4352 N N . GLN B 1 199 ? 1.657 8.891 5.883 1 98.44 199 GLN B N 1
ATOM 4353 C CA . GLN B 1 199 ? 0.919 8.43 4.711 1 98.44 199 GLN B CA 1
ATOM 4354 C C . GLN B 1 199 ? 1.734 7.422 3.91 1 98.44 199 GLN B C 1
ATOM 4356 O O . GLN B 1 199 ? 1.183 6.672 3.104 1 98.44 199 GLN B O 1
ATOM 4361 N N . TRP B 1 200 ? 3.037 7.359 4.145 1 98.69 200 TRP B N 1
ATOM 4362 C CA . TRP B 1 200 ? 3.902 6.5 3.344 1 98.69 200 TRP B CA 1
ATOM 4363 C C . TRP B 1 200 ? 3.957 5.09 3.922 1 98.69 200 TRP B C 1
ATOM 4365 O O . TRP B 1 200 ? 4.527 4.184 3.309 1 98.69 200 TRP B O 1
ATOM 4375 N N . PHE B 1 201 ? 3.383 4.844 5.082 1 98.81 201 PHE B N 1
ATOM 4376 C CA . PHE B 1 201 ? 3.586 3.59 5.801 1 98.81 201 PHE B CA 1
ATOM 4377 C C . PHE B 1 201 ? 2.299 2.775 5.844 1 98.81 201 PHE B C 1
ATOM 4379 O O . PHE B 1 201 ? 1.383 3.09 6.605 1 98.81 201 PHE B O 1
ATOM 4386 N N . PRO B 1 202 ? 2.262 1.663 5.098 1 98.81 202 PRO B N 1
ATOM 4387 C CA . PRO B 1 202 ? 1.051 0.837 5.082 1 98.81 202 PRO B CA 1
ATOM 4388 C C . PRO B 1 202 ? 0.729 0.236 6.449 1 98.81 202 PRO B C 1
ATOM 4390 O O . PRO B 1 202 ? -0.441 -0.002 6.762 1 98.81 202 PRO B O 1
ATOM 4393 N N . GLU B 1 203 ? 1.752 0.022 7.312 1 98.56 203 GLU B N 1
ATOM 4394 C CA . GLU B 1 203 ? 1.526 -0.512 8.656 1 98.56 203 GLU B CA 1
ATOM 4395 C C . GLU B 1 203 ? 0.557 0.365 9.438 1 98.56 203 GLU B C 1
ATOM 4397 O O . GLU B 1 203 ? -0.371 -0.14 10.078 1 98.56 203 GLU B O 1
ATOM 4402 N N . LEU B 1 204 ? 0.797 1.626 9.297 1 98.56 204 LEU B N 1
ATOM 4403 C CA . LEU B 1 204 ? 0.002 2.58 10.062 1 98.56 204 LEU B CA 1
ATOM 4404 C C . LEU B 1 204 ? -1.454 2.561 9.609 1 98.56 204 LEU B C 1
ATOM 4406 O O . LEU B 1 204 ? -2.365 2.459 10.43 1 98.56 204 LEU B O 1
ATOM 4410 N N . ALA B 1 205 ? -1.663 2.65 8.32 1 98.81 205 ALA B N 1
ATOM 4411 C CA . ALA B 1 205 ? -3.023 2.619 7.789 1 98.81 205 ALA B CA 1
ATOM 4412 C C . ALA B 1 205 ? -3.736 1.328 8.18 1 98.81 205 ALA B C 1
ATOM 4414 O O . ALA B 1 205 ? -4.914 1.347 8.547 1 98.81 205 ALA B O 1
ATOM 4415 N N . ARG B 1 206 ? -3.055 0.21 8.117 1 98.81 206 ARG B N 1
ATOM 4416 C CA . ARG B 1 206 ? -3.613 -1.08 8.508 1 98.81 206 ARG B CA 1
ATOM 4417 C C . ARG B 1 206 ? -4.027 -1.078 9.977 1 98.81 206 ARG B C 1
ATOM 4419 O O . ARG B 1 206 ? -5.125 -1.523 10.32 1 98.81 206 ARG B O 1
ATOM 4426 N N . ILE B 1 207 ? -3.166 -0.585 10.797 1 98.81 207 ILE B N 1
ATOM 4427 C CA . ILE B 1 207 ? -3.432 -0.578 12.227 1 98.81 207 ILE B CA 1
ATOM 4428 C C . ILE B 1 207 ? -4.699 0.227 12.516 1 98.81 207 ILE B C 1
ATOM 4430 O O . ILE B 1 207 ? -5.562 -0.215 13.273 1 98.81 207 ILE B O 1
ATOM 4434 N N . TYR B 1 208 ? -4.824 1.406 11.898 1 98.88 208 TYR B N 1
ATOM 4435 C CA . TYR B 1 208 ? -6.016 2.221 12.102 1 98.88 208 TYR B CA 1
ATOM 4436 C C . TYR B 1 208 ? -7.27 1.476 11.648 1 98.88 208 TYR B C 1
ATOM 4438 O O . TYR B 1 208 ? -8.297 1.514 12.328 1 98.88 208 TYR B O 1
ATOM 4446 N N . ALA B 1 209 ? -7.203 0.79 10.547 1 98.75 209 ALA B N 1
ATOM 4447 C CA . ALA B 1 209 ? -8.352 0.021 10.07 1 98.75 209 ALA B CA 1
ATOM 4448 C C . ALA B 1 209 ? -8.688 -1.117 11.031 1 98.75 209 ALA B C 1
ATOM 4450 O O . ALA B 1 209 ? -9.859 -1.358 11.328 1 98.75 209 ALA B O 1
ATOM 4451 N N . LEU B 1 210 ? -7.68 -1.817 11.484 1 98.62 210 LEU B N 1
ATOM 4452 C CA . LEU B 1 210 ? -7.875 -2.924 12.414 1 98.62 210 LEU B CA 1
ATOM 4453 C C . LEU B 1 210 ? -8.508 -2.438 13.719 1 98.62 210 LEU B C 1
ATOM 4455 O O . LEU B 1 210 ? -9.25 -3.18 14.367 1 98.62 210 LEU B O 1
ATOM 4459 N N . LYS B 1 211 ? -8.242 -1.203 14.016 1 98.56 211 LYS B N 1
ATOM 4460 C CA . LYS B 1 211 ? -8.789 -0.634 15.25 1 98.56 211 LYS B CA 1
ATOM 4461 C C . LYS B 1 211 ? -10.172 -0.046 15.008 1 98.56 211 LYS B C 1
ATOM 4463 O O . LYS B 1 211 ? -10.781 0.517 15.922 1 98.56 211 LYS B O 1
ATOM 4468 N N . GLY B 1 212 ? -10.617 -0.076 13.805 1 98.25 212 GLY B N 1
ATOM 4469 C CA . GLY B 1 212 ? -12.016 0.211 13.562 1 98.25 212 GLY B CA 1
ATOM 4470 C C . GLY B 1 212 ? -12.242 1.525 12.836 1 98.25 212 GLY B C 1
ATOM 4471 O O . GLY B 1 212 ? -13.383 1.953 12.648 1 98.25 212 GLY B O 1
ATOM 4472 N N . ALA B 1 213 ? -11.18 2.188 12.383 1 98.81 213 ALA B N 1
ATOM 4473 C CA . ALA B 1 213 ? -11.367 3.426 11.633 1 98.81 213 ALA B CA 1
ATOM 4474 C C . ALA B 1 213 ? -12.156 3.176 10.352 1 98.81 213 ALA B C 1
ATOM 4476 O O . ALA B 1 213 ? -11.953 2.166 9.672 1 98.81 213 ALA B O 1
ATOM 4477 N N . GLU B 1 214 ? -13.055 4.047 10.039 1 98.81 214 GLU B N 1
ATOM 4478 C CA . GLU B 1 214 ? -13.836 4.02 8.805 1 98.81 214 GLU B CA 1
ATOM 4479 C C . GLU B 1 214 ? -13.359 5.094 7.832 1 98.81 214 GLU B C 1
ATOM 4481 O O . GLU B 1 214 ? -13.57 4.977 6.621 1 98.81 214 GLU B O 1
ATOM 4486 N N . LEU B 1 215 ? -12.75 6.078 8.367 1 98.94 215 LEU B N 1
ATOM 4487 C CA . LEU B 1 215 ? -12.203 7.227 7.652 1 98.94 215 LEU B CA 1
ATOM 4488 C C . LEU B 1 215 ? -10.836 7.609 8.211 1 98.94 215 LEU B C 1
ATOM 4490 O O . LEU B 1 215 ? -10.688 7.812 9.414 1 98.94 215 LEU B O 1
ATOM 4494 N N . VAL B 1 216 ? -9.859 7.641 7.355 1 98.94 216 VAL B N 1
ATOM 4495 C CA . VAL B 1 216 ? -8.539 8.109 7.754 1 98.94 216 VAL B CA 1
ATOM 4496 C C . VAL B 1 216 ? -8.227 9.438 7.074 1 98.94 216 VAL B C 1
ATOM 4498 O O . VAL B 1 216 ? -8.219 9.523 5.844 1 98.94 216 VAL B O 1
ATOM 4501 N N . LEU B 1 217 ? -8.031 10.461 7.852 1 98.94 217 LEU B N 1
ATOM 4502 C CA . LEU B 1 217 ? -7.773 11.82 7.383 1 98.94 217 LEU B CA 1
ATOM 4503 C C . LEU B 1 217 ? -6.312 12.203 7.594 1 98.94 217 LEU B C 1
ATOM 4505 O O . LEU B 1 217 ? -5.777 12.031 8.688 1 98.94 217 LEU B O 1
ATOM 4509 N N . TYR B 1 218 ? -5.727 12.734 6.535 1 98.94 218 TYR B N 1
ATOM 4510 C CA . TYR B 1 218 ? -4.32 13.117 6.625 1 98.94 218 TYR B CA 1
ATOM 4511 C C . TYR B 1 218 ? -4.148 14.609 6.406 1 98.94 218 TYR B C 1
ATOM 4513 O O . TYR B 1 218 ? -4.09 15.078 5.266 1 98.94 218 TYR B O 1
ATOM 4521 N N . PRO B 1 219 ? -4.039 15.414 7.531 1 98.94 219 PRO B N 1
ATOM 4522 C CA . PRO B 1 219 ? -3.424 16.719 7.277 1 98.94 219 PRO B CA 1
ATOM 4523 C C . PRO B 1 219 ? -2.047 16.609 6.629 1 98.94 219 PRO B C 1
ATOM 4525 O O . PRO B 1 219 ? -1.187 15.875 7.121 1 98.94 219 PRO B O 1
ATOM 4528 N N . THR B 1 220 ? -1.849 17.297 5.516 1 98.81 220 THR B N 1
ATOM 4529 C CA . THR B 1 220 ? -0.668 17.031 4.703 1 98.81 220 THR B CA 1
ATOM 4530 C C . THR B 1 220 ? 0.003 18.328 4.266 1 98.81 220 THR B C 1
ATOM 4532 O O . THR B 1 220 ? -0.668 19.328 4.055 1 98.81 220 THR B O 1
ATOM 4535 N N . CYS B 1 221 ? 1.294 18.344 4.23 1 98.06 221 CYS B N 1
ATOM 4536 C CA . CYS B 1 221 ? 2.154 19.375 3.656 1 98.06 221 CYS B CA 1
ATOM 4537 C C . CYS B 1 221 ? 3.309 18.75 2.881 1 98.06 221 CYS B C 1
ATOM 4539 O O . CYS B 1 221 ? 4.43 18.672 3.389 1 98.06 221 CYS B O 1
ATOM 4541 N N . ILE B 1 222 ? 3.025 18.297 1.674 1 97.38 222 ILE B N 1
ATOM 4542 C CA . ILE B 1 222 ? 4.031 17.594 0.884 1 97.38 222 ILE B CA 1
ATOM 4543 C C . ILE B 1 222 ? 4.25 18.328 -0.439 1 97.38 222 ILE B C 1
ATOM 4545 O O . ILE B 1 222 ? 3.309 18.875 -1.013 1 97.38 222 ILE B O 1
ATOM 4549 N N . GLY B 1 223 ? 5.461 18.406 -0.893 1 96.12 223 GLY B N 1
ATOM 4550 C CA . GLY B 1 223 ? 5.852 19.031 -2.145 1 96.12 223 GLY B CA 1
ATOM 4551 C C . GLY B 1 223 ? 7.066 18.375 -2.783 1 96.12 223 GLY B C 1
ATOM 4552 O O . GLY B 1 223 ? 7.332 17.203 -2.564 1 96.12 223 GLY B O 1
ATOM 4553 N N . ASN B 1 224 ? 7.73 19.156 -3.604 1 94.81 224 ASN B N 1
ATOM 4554 C CA . ASN B 1 224 ? 8.867 18.656 -4.375 1 94.81 224 ASN B CA 1
ATOM 4555 C C . ASN B 1 224 ? 10.086 18.406 -3.486 1 94.81 224 ASN B C 1
ATOM 4557 O O . ASN B 1 224 ? 10.117 18.859 -2.336 1 94.81 224 ASN B O 1
ATOM 4561 N N . GLU B 1 225 ? 11.055 17.672 -4.059 1 92.81 225 GLU B N 1
ATOM 4562 C CA . GLU B 1 225 ? 12.25 17.219 -3.346 1 92.81 225 GLU B CA 1
ATOM 4563 C C . GLU B 1 225 ? 13.484 18 -3.785 1 92.81 225 GLU B C 1
ATOM 4565 O O . GLU B 1 225 ? 13.766 18.109 -4.98 1 92.81 225 GLU B O 1
ATOM 4570 N N . PRO B 1 226 ? 14.281 18.453 -2.855 1 92.5 226 PRO B N 1
ATOM 4571 C CA . PRO B 1 226 ? 15.414 19.297 -3.232 1 92.5 226 PRO B CA 1
ATOM 4572 C C . PRO B 1 226 ? 16.547 18.516 -3.898 1 92.5 226 PRO B C 1
ATOM 4574 O O . PRO B 1 226 ? 17.234 19.047 -4.77 1 92.5 226 PRO B O 1
ATOM 4577 N N . LEU B 1 227 ? 16.781 17.328 -3.498 1 92.25 227 LEU B N 1
ATOM 4578 C CA . LEU B 1 227 ? 17.906 16.562 -4.008 1 92.25 227 LEU B CA 1
ATOM 4579 C C . LEU B 1 227 ? 17.5 15.727 -5.219 1 92.25 227 LEU B C 1
ATOM 4581 O O . LEU B 1 227 ? 18.344 15.094 -5.855 1 92.25 227 LEU B O 1
ATOM 4585 N N . TYR B 1 228 ? 16.281 15.734 -5.516 1 91.44 228 TYR B N 1
ATOM 4586 C CA . TYR B 1 228 ? 15.727 15.016 -6.66 1 91.44 228 TYR B CA 1
ATOM 4587 C C . TYR B 1 228 ? 14.789 15.906 -7.465 1 91.44 228 TYR B C 1
ATOM 4589 O O . TYR B 1 228 ? 13.594 15.609 -7.578 1 91.44 228 TYR B O 1
ATOM 4597 N N . GLN B 1 229 ? 15.398 16.844 -8.023 1 91 229 GLN B N 1
ATOM 4598 C CA . GLN B 1 229 ? 14.672 17.984 -8.57 1 91 229 GLN B CA 1
ATOM 4599 C C . GLN B 1 229 ? 13.898 17.594 -9.828 1 91 229 GLN B C 1
ATOM 4601 O O . GLN B 1 229 ? 12.961 18.297 -10.227 1 91 229 GLN B O 1
ATOM 4606 N N . ASP B 1 230 ? 14.219 16.438 -10.461 1 88.38 230 ASP B N 1
ATOM 4607 C CA . ASP B 1 230 ? 13.523 15.992 -11.672 1 88.38 230 ASP B CA 1
ATOM 4608 C C . ASP B 1 230 ? 12.461 14.953 -11.336 1 88.38 230 ASP B C 1
ATOM 4610 O O . ASP B 1 230 ? 11.742 14.484 -12.219 1 88.38 230 ASP B O 1
ATOM 4614 N N . LEU B 1 231 ? 12.344 14.703 -10.094 1 90.31 231 LEU B N 1
ATOM 4615 C CA . LEU B 1 231 ? 11.398 13.672 -9.672 1 90.31 231 LEU B CA 1
ATOM 4616 C C . LEU B 1 231 ? 10.094 14.289 -9.188 1 90.31 231 LEU B C 1
ATOM 4618 O O . LEU B 1 231 ? 10.102 15.148 -8.305 1 90.31 231 LEU B O 1
ATOM 4622 N N . ASP B 1 232 ? 9.023 14.016 -9.828 1 94.94 232 ASP B N 1
ATOM 4623 C CA . ASP B 1 232 ? 7.684 14.32 -9.336 1 94.94 232 ASP B CA 1
ATOM 4624 C C . ASP B 1 232 ? 7.125 13.164 -8.508 1 94.94 232 ASP B C 1
ATOM 4626 O O . ASP B 1 232 ? 6.758 12.125 -9.055 1 94.94 232 ASP B O 1
ATOM 4630 N N . THR B 1 233 ? 6.992 13.367 -7.215 1 96.31 233 THR B N 1
ATOM 4631 C CA . THR B 1 233 ? 6.621 12.25 -6.352 1 96.31 233 THR B CA 1
ATOM 4632 C C . THR B 1 233 ? 5.137 12.305 -6 1 96.31 233 THR B C 1
ATOM 4634 O O . THR B 1 233 ? 4.652 11.508 -5.191 1 96.31 233 THR B O 1
ATOM 4637 N N . GLN B 1 234 ? 4.398 13.297 -6.594 1 97.75 234 GLN B N 1
ATOM 4638 C CA . GLN B 1 234 ? 2.967 13.414 -6.344 1 97.75 234 GLN B CA 1
ATOM 4639 C C . GLN B 1 234 ? 2.232 12.141 -6.742 1 97.75 234 GLN B C 1
ATOM 4641 O O . GLN B 1 234 ? 1.389 11.641 -5.992 1 97.75 234 GLN B O 1
ATOM 4646 N N . PRO B 1 235 ? 2.508 11.523 -7.91 1 97.75 235 PRO B N 1
ATOM 4647 C CA . PRO B 1 235 ? 1.801 10.289 -8.258 1 97.75 235 PRO B CA 1
ATOM 4648 C C . PRO B 1 235 ? 2.092 9.141 -7.289 1 97.75 235 PRO B C 1
ATOM 4650 O O . PRO B 1 235 ? 1.201 8.344 -6.984 1 97.75 235 PRO B O 1
ATOM 4653 N N . GLN B 1 236 ? 3.309 9.008 -6.848 1 98.25 236 GLN B N 1
ATOM 4654 C CA . GLN B 1 236 ? 3.662 7.984 -5.875 1 98.25 236 GLN B CA 1
ATOM 4655 C C . GLN B 1 236 ? 2.906 8.188 -4.562 1 98.25 236 GLN B C 1
ATOM 4657 O O . GLN B 1 236 ? 2.355 7.234 -4.004 1 98.25 236 GLN B O 1
ATOM 4662 N N . TRP B 1 237 ? 2.869 9.453 -4.188 1 98.31 237 TRP B N 1
ATOM 4663 C CA . TRP B 1 237 ? 2.139 9.805 -2.975 1 98.31 237 TRP B CA 1
ATOM 4664 C C . TRP B 1 237 ? 0.669 9.414 -3.09 1 98.31 237 TRP B C 1
ATOM 4666 O O . TRP B 1 237 ? 0.134 8.719 -2.223 1 98.31 237 TRP B O 1
ATOM 4676 N N . LYS B 1 238 ? 0.084 9.789 -4.09 1 98.44 238 LYS B N 1
ATOM 4677 C CA . LYS B 1 238 ? -1.33 9.492 -4.293 1 98.44 238 LYS B CA 1
ATOM 4678 C C . LYS B 1 238 ? -1.565 7.988 -4.379 1 98.44 238 LYS B C 1
ATOM 4680 O O . LYS B 1 238 ? -2.521 7.469 -3.801 1 98.44 238 LYS B O 1
ATOM 4685 N N . THR B 1 239 ? -0.725 7.281 -5.086 1 98.69 239 THR B N 1
ATOM 4686 C CA . THR B 1 239 ? -0.844 5.836 -5.223 1 98.69 239 THR B CA 1
ATOM 4687 C C . THR B 1 239 ? -0.799 5.156 -3.855 1 98.69 239 THR B C 1
ATOM 4689 O O . THR B 1 239 ? -1.604 4.266 -3.57 1 98.69 239 THR B O 1
ATOM 4692 N N . MET B 1 240 ? 0.094 5.559 -3.008 1 98.69 240 MET B N 1
ATOM 4693 C CA . MET B 1 240 ? 0.186 5.004 -1.661 1 98.69 240 MET B CA 1
ATOM 4694 C C . MET B 1 240 ? -1.123 5.195 -0.903 1 98.69 240 MET B C 1
ATOM 4696 O O . MET B 1 240 ? -1.644 4.254 -0.303 1 98.69 240 MET B O 1
ATOM 4700 N N . MET B 1 241 ? -1.614 6.355 -0.974 1 98.62 241 MET B N 1
ATOM 4701 C CA . MET B 1 241 ? -2.824 6.688 -0.227 1 98.62 241 MET B CA 1
ATOM 4702 C C . MET B 1 241 ? -4.016 5.883 -0.738 1 98.62 241 MET B C 1
ATOM 4704 O O . MET B 1 241 ? -4.805 5.359 0.054 1 98.62 241 MET B O 1
ATOM 4708 N N . VAL B 1 242 ? -4.105 5.801 -2.023 1 98.81 242 VAL B N 1
ATOM 4709 C CA . VAL B 1 242 ? -5.195 5.035 -2.623 1 98.81 242 VAL B CA 1
ATOM 4710 C C . VAL B 1 242 ? -5.062 3.562 -2.24 1 98.81 242 VAL B C 1
ATOM 4712 O O . VAL B 1 242 ? -6.059 2.896 -1.949 1 98.81 242 VAL B O 1
ATOM 4715 N N . SER B 1 243 ? -3.885 3.061 -2.232 1 98.88 243 SER B N 1
ATOM 4716 C CA . SER B 1 243 ? -3.674 1.666 -1.857 1 98.88 243 SER B CA 1
ATOM 4717 C C . SER B 1 243 ? -4.137 1.401 -0.429 1 98.88 243 SER B C 1
ATOM 4719 O O . SER B 1 243 ? -4.629 0.313 -0.121 1 98.88 243 SER B O 1
ATOM 4721 N N . HIS B 1 244 ? -3.959 2.412 0.464 1 98.88 244 HIS B N 1
ATOM 4722 C CA . HIS B 1 244 ? -4.461 2.268 1.827 1 98.88 244 HIS B CA 1
ATOM 4723 C C . HIS B 1 244 ? -5.969 2.064 1.841 1 98.88 244 HIS B C 1
ATOM 4725 O O . HIS B 1 244 ? -6.488 1.262 2.621 1 98.88 244 HIS B O 1
ATOM 4731 N N . SER B 1 245 ? -6.629 2.832 1.003 1 98.88 245 SER B N 1
ATOM 4732 C CA . SER B 1 245 ? -8.078 2.684 0.929 1 98.88 245 SER B CA 1
ATOM 4733 C C . SER B 1 245 ? -8.469 1.302 0.411 1 98.88 245 SER B C 1
ATOM 4735 O O . SER B 1 245 ? -9.422 0.696 0.9 1 98.88 245 SER B O 1
ATOM 4737 N N . ILE B 1 246 ? -7.727 0.773 -0.511 1 98.81 246 ILE B N 1
ATOM 4738 C CA . ILE B 1 246 ? -8.023 -0.5 -1.159 1 98.81 246 ILE B CA 1
ATOM 4739 C C . ILE B 1 246 ? -7.805 -1.645 -0.171 1 98.81 246 ILE B C 1
ATOM 4741 O O . ILE B 1 246 ? -8.727 -2.416 0.107 1 98.81 246 ILE B O 1
ATOM 4745 N N . CYS B 1 247 ? -6.668 -1.744 0.436 1 98.56 247 CYS B N 1
ATOM 4746 C CA . CYS B 1 247 ? -6.328 -2.932 1.21 1 98.56 247 CYS B CA 1
ATOM 4747 C C . CYS B 1 247 ? -7.027 -2.92 2.564 1 98.56 247 CYS B C 1
ATOM 4749 O O . CYS B 1 247 ? -7.078 -3.943 3.25 1 98.56 247 CYS B O 1
ATOM 4751 N N . ASN B 1 248 ? -7.578 -1.74 2.953 1 98.81 248 ASN B N 1
ATOM 4752 C CA . ASN B 1 248 ? -8.203 -1.67 4.27 1 98.81 248 ASN B CA 1
ATOM 4753 C C . ASN B 1 248 ? -9.711 -1.464 4.164 1 98.81 248 ASN B C 1
ATOM 4755 O O . ASN B 1 248 ? -10.43 -1.596 5.156 1 98.81 248 ASN B O 1
ATOM 4759 N N . GLY B 1 249 ? -10.195 -1.129 2.988 1 98.56 249 GLY B N 1
ATOM 4760 C CA . GLY B 1 249 ? -11.617 -0.859 2.816 1 98.56 249 GLY B CA 1
ATOM 4761 C C . GLY B 1 249 ? -12.102 0.318 3.641 1 98.56 249 GLY B C 1
ATOM 4762 O O . GLY B 1 249 ? -13.125 0.222 4.328 1 98.56 249 GLY B O 1
ATOM 4763 N N . VAL B 1 250 ? -11.359 1.395 3.621 1 98.81 250 VAL B N 1
ATOM 4764 C CA . VAL B 1 250 ? -11.727 2.588 4.375 1 98.81 250 VAL B CA 1
ATOM 4765 C C . VAL B 1 250 ? -11.727 3.805 3.453 1 98.81 250 VAL B C 1
ATOM 4767 O O . VAL B 1 250 ? -11.109 3.781 2.385 1 98.81 250 VAL B O 1
ATOM 4770 N N . PHE B 1 251 ? -12.445 4.867 3.859 1 98.94 251 PHE B N 1
ATOM 4771 C CA . PHE B 1 251 ? -12.297 6.16 3.199 1 98.94 251 PHE B CA 1
ATOM 4772 C C . PHE B 1 251 ? -10.969 6.809 3.566 1 98.94 251 PHE B C 1
ATOM 4774 O O . PHE B 1 251 ? -10.508 6.688 4.703 1 98.94 251 PHE B O 1
ATOM 4781 N N . ILE B 1 252 ? -10.383 7.484 2.621 1 98.88 252 ILE B N 1
ATOM 4782 C CA . ILE B 1 252 ? -9.141 8.211 2.857 1 98.88 252 ILE B CA 1
ATOM 4783 C C . ILE B 1 252 ? -9.258 9.625 2.291 1 98.88 252 ILE B C 1
ATOM 4785 O O . ILE B 1 252 ? -9.844 9.828 1.225 1 98.88 252 ILE B O 1
ATOM 4789 N N . ALA B 1 253 ? -8.703 10.578 2.996 1 98.94 253 ALA B N 1
ATOM 4790 C CA . ALA B 1 253 ? -8.609 11.93 2.451 1 98.94 253 ALA B CA 1
ATOM 4791 C C . ALA B 1 253 ? -7.305 12.602 2.865 1 98.94 253 ALA B C 1
ATOM 4793 O O . ALA B 1 253 ? -6.781 12.336 3.951 1 98.94 253 ALA B O 1
ATOM 4794 N N . ALA B 1 254 ? -6.824 13.391 2.002 1 98.88 254 ALA B N 1
ATOM 4795 C CA . ALA B 1 254 ? -5.652 14.219 2.271 1 98.88 254 ALA B CA 1
ATOM 4796 C C . ALA B 1 254 ? -5.934 15.688 1.969 1 98.88 254 ALA B C 1
ATOM 4798 O O . ALA B 1 254 ? -6.469 16.016 0.907 1 98.88 254 ALA B O 1
ATOM 4799 N N . ALA B 1 255 ? -5.703 16.547 2.883 1 98.94 255 ALA B N 1
ATOM 4800 C CA . ALA B 1 255 ? -5.652 17.984 2.646 1 98.94 255 ALA B CA 1
ATOM 4801 C C . ALA B 1 255 ? -4.211 18.484 2.553 1 98.94 255 ALA B C 1
ATOM 4803 O O . ALA B 1 255 ? -3.525 18.609 3.568 1 98.94 255 ALA B O 1
ATOM 4804 N N . ASN B 1 256 ? -3.818 18.781 1.354 1 98.88 256 ASN B N 1
ATOM 4805 C CA . ASN B 1 256 ? -2.436 19.203 1.14 1 98.88 256 ASN B CA 1
ATOM 4806 C C . ASN B 1 256 ? -2.338 20.688 0.847 1 98.88 256 ASN B C 1
ATOM 4808 O O . ASN B 1 256 ? -3.287 21.297 0.341 1 98.88 256 ASN B O 1
ATOM 4812 N N . ARG B 1 257 ? -1.21 21.219 1.231 1 98.19 257 ARG B N 1
ATOM 4813 C CA . ARG B 1 257 ? -0.925 22.625 0.963 1 98.19 257 ARG B CA 1
ATOM 4814 C C . ARG B 1 257 ? -0.654 22.859 -0.52 1 98.19 257 ARG B C 1
ATOM 4816 O O . ARG B 1 257 ? -0.188 21.953 -1.219 1 98.19 257 ARG B O 1
ATOM 4823 N N . VAL B 1 258 ? -0.991 24.016 -1.014 1 97.62 258 VAL B N 1
ATOM 4824 C CA . VAL B 1 258 ? -0.619 24.438 -2.359 1 97.62 258 VAL B CA 1
ATOM 4825 C C . VAL B 1 258 ? 0.199 25.734 -2.285 1 97.62 258 VAL B C 1
ATOM 4827 O O . VAL B 1 258 ? 0.186 26.422 -1.266 1 97.62 258 VAL B O 1
ATOM 4830 N N . GLY B 1 259 ? 0.924 26.031 -3.363 1 95.62 259 GLY B N 1
ATOM 4831 C CA . GLY B 1 259 ? 1.724 27.234 -3.412 1 95.62 259 GLY B CA 1
ATOM 4832 C C . GLY B 1 259 ? 3.205 26.984 -3.205 1 95.62 259 GLY B C 1
ATOM 4833 O O . GLY B 1 259 ? 3.68 25.859 -3.383 1 95.62 259 GLY B O 1
ATOM 4834 N N . LYS B 1 260 ? 3.91 28.109 -2.93 1 94.44 260 LYS B N 1
ATOM 4835 C CA . LYS B 1 260 ? 5.367 28.047 -2.873 1 94.44 260 LYS B CA 1
ATOM 4836 C C . LYS B 1 260 ? 5.891 28.562 -1.535 1 94.44 260 LYS B C 1
ATOM 4838 O O . LYS B 1 260 ? 5.199 29.312 -0.841 1 94.44 260 LYS B O 1
ATOM 4843 N N . GLN B 1 261 ? 7.008 28.062 -1.165 1 93 261 GLN B N 1
ATOM 4844 C CA . GLN B 1 261 ? 7.75 28.516 0.01 1 93 261 GLN B CA 1
ATOM 4845 C C . GLN B 1 261 ? 9.258 28.484 -0.247 1 93 261 GLN B C 1
ATOM 4847 O O . GLN B 1 261 ? 9.805 27.453 -0.641 1 93 261 GLN B O 1
ATOM 4852 N N . SER B 1 262 ? 9.883 29.594 -0.061 1 89 262 SER B N 1
ATOM 4853 C CA . SER B 1 262 ? 11.336 29.625 -0.226 1 89 262 SER B CA 1
ATOM 4854 C C . SER B 1 262 ? 12.031 28.844 0.88 1 89 262 SER B C 1
ATOM 4856 O O . SER B 1 262 ? 11.617 28.891 2.041 1 89 262 SER B O 1
ATOM 4858 N N . ALA B 1 263 ? 13.047 28.172 0.42 1 86.69 263 ALA B N 1
ATOM 4859 C CA . ALA B 1 263 ? 13.781 27.359 1.398 1 86.69 263 ALA B CA 1
ATOM 4860 C C . ALA B 1 263 ? 14.969 28.141 1.966 1 86.69 263 ALA B C 1
ATOM 4862 O O . ALA B 1 263 ? 15.492 29.047 1.315 1 86.69 263 ALA B O 1
ATOM 4863 N N . GLY B 1 264 ? 15.344 27.766 3.18 1 77.75 264 GLY B N 1
ATOM 4864 C CA . GLY B 1 264 ? 16.438 28.438 3.857 1 77.75 264 GLY B CA 1
ATOM 4865 C C . GLY B 1 264 ? 17.797 27.984 3.387 1 77.75 264 GLY B C 1
ATOM 4866 O O . GLY B 1 264 ? 17.906 27.109 2.533 1 77.75 264 GLY B O 1
ATOM 4867 N N . PRO B 1 265 ? 18.797 28.578 3.93 1 81.69 265 PRO B N 1
ATOM 4868 C CA . PRO B 1 265 ? 20.172 28.328 3.496 1 81.69 265 PRO B CA 1
ATOM 4869 C C . PRO B 1 265 ? 20.625 26.891 3.748 1 81.69 265 PRO B C 1
ATOM 4871 O O . PRO B 1 265 ? 21.484 26.375 3.039 1 81.69 265 PRO B O 1
ATOM 4874 N N . ASN B 1 266 ? 20 26.281 4.691 1 85.88 266 ASN B N 1
ATOM 4875 C CA . ASN B 1 266 ? 20.391 24.906 4.996 1 85.88 266 ASN B CA 1
ATOM 4876 C C . ASN B 1 266 ? 20.109 23.969 3.822 1 85.88 266 ASN B C 1
ATOM 4878 O O . ASN B 1 266 ? 20.844 23.016 3.592 1 85.88 266 ASN B O 1
ATOM 4882 N N . VAL B 1 267 ? 19.062 24.219 3.152 1 92 267 VAL B N 1
ATOM 4883 C CA . VAL B 1 267 ? 18.703 23.391 2.01 1 92 267 VAL B CA 1
ATOM 4884 C C . VAL B 1 267 ? 19.703 23.609 0.876 1 92 267 VAL B C 1
ATOM 4886 O O . VAL B 1 267 ? 20.188 22.656 0.263 1 92 267 VAL B O 1
ATOM 4889 N N . SER B 1 268 ? 20.047 24.844 0.631 1 91.25 268 SER B N 1
ATOM 4890 C CA . SER B 1 268 ? 21.047 25.156 -0.387 1 91.25 268 SER B CA 1
ATOM 4891 C C . SER B 1 268 ? 22.375 24.5 -0.085 1 91.25 268 SER B C 1
ATOM 4893 O O . SER B 1 268 ? 23.047 24 -0.993 1 91.25 268 SER B O 1
ATOM 4895 N N . LYS B 1 269 ? 22.719 24.562 1.146 1 91.56 269 LYS B N 1
ATOM 4896 C CA . LYS B 1 269 ? 23.953 23.906 1.563 1 91.56 269 LYS B CA 1
ATOM 4897 C C . LYS B 1 269 ? 23.906 22.406 1.295 1 91.56 269 LYS B C 1
ATOM 4899 O O . LYS B 1 269 ? 24.875 21.844 0.788 1 91.56 269 LYS B O 1
ATOM 4904 N N . ALA B 1 270 ? 22.844 21.828 1.718 1 91.81 270 ALA B N 1
ATOM 4905 C CA . ALA B 1 270 ? 22.688 20.391 1.501 1 91.81 270 ALA B CA 1
ATOM 4906 C C . ALA B 1 270 ? 22.781 20.047 0.019 1 91.81 270 ALA B C 1
ATOM 4908 O O . ALA B 1 270 ? 23.391 19.031 -0.345 1 91.81 270 ALA B O 1
ATOM 4909 N N . ILE B 1 271 ? 22.219 20.844 -0.876 1 94.31 271 ILE B N 1
ATOM 4910 C CA . ILE B 1 271 ? 22.25 20.625 -2.316 1 94.31 271 ILE B CA 1
ATOM 4911 C C . ILE B 1 271 ? 23.688 20.75 -2.822 1 94.31 271 ILE B C 1
ATOM 4913 O O . ILE B 1 271 ? 24.141 19.922 -3.615 1 94.31 271 ILE B O 1
ATOM 4917 N N . ARG B 1 272 ? 24.312 21.734 -2.326 1 94.62 272 ARG B N 1
ATOM 4918 C CA . ARG B 1 272 ? 25.703 21.938 -2.717 1 94.62 272 ARG B CA 1
ATOM 4919 C C . ARG B 1 272 ? 26.562 20.719 -2.344 1 94.62 272 ARG B C 1
ATOM 4921 O O . ARG B 1 272 ? 27.375 20.25 -3.148 1 94.62 272 ARG B O 1
ATOM 4928 N N . GLU B 1 273 ? 26.406 20.297 -1.128 1 94.5 273 GLU B N 1
ATOM 4929 C CA . GLU B 1 273 ? 27.156 19.125 -0.66 1 94.5 273 GLU B CA 1
ATOM 4930 C C . GLU B 1 273 ? 26.828 17.891 -1.484 1 94.5 273 GLU B C 1
ATOM 4932 O O . GLU B 1 273 ? 27.703 17.094 -1.804 1 94.5 273 GLU B O 1
ATOM 4937 N N . TYR B 1 274 ? 25.594 17.703 -1.716 1 93 274 TYR B N 1
ATOM 4938 C CA . TYR B 1 274 ? 25.172 16.594 -2.551 1 93 274 TYR B CA 1
ATOM 4939 C C . TYR B 1 274 ? 25.797 16.672 -3.938 1 93 274 TYR B C 1
ATOM 4941 O O . TYR B 1 274 ? 26.266 15.672 -4.477 1 93 274 TYR B O 1
ATOM 4949 N N . ASN B 1 275 ? 25.781 17.859 -4.559 1 94.56 275 ASN B N 1
ATOM 4950 C CA . ASN B 1 275 ? 26.406 18.094 -5.859 1 94.56 275 ASN B CA 1
ATOM 4951 C C . ASN B 1 275 ? 27.875 17.719 -5.844 1 94.56 275 ASN B C 1
ATOM 4953 O O . ASN B 1 275 ? 28.359 17.062 -6.77 1 94.56 275 ASN B O 1
ATOM 4957 N N . GLU B 1 276 ? 28.5 18.125 -4.871 1 95.19 276 GLU B N 1
ATOM 4958 C CA . GLU B 1 276 ? 29.922 17.844 -4.754 1 95.19 276 GLU B CA 1
ATOM 4959 C C . GLU B 1 276 ? 30.188 16.344 -4.598 1 95.19 276 GLU B C 1
ATOM 4961 O O . GLU B 1 276 ? 31.062 15.797 -5.254 1 95.19 276 GLU B O 1
ATOM 4966 N N . LYS B 1 277 ? 29.469 15.789 -3.742 1 91.31 277 LYS B N 1
ATOM 4967 C CA . LYS B 1 277 ? 29.672 14.375 -3.422 1 91.31 277 LYS B CA 1
ATOM 4968 C C . LYS B 1 277 ? 29.328 13.484 -4.617 1 91.31 277 LYS B C 1
ATOM 4970 O O . LYS B 1 277 ? 29.984 12.461 -4.836 1 91.31 277 LYS B O 1
ATOM 4975 N N . ASN B 1 278 ? 28.344 13.836 -5.359 1 89.25 278 ASN B N 1
ATOM 4976 C CA . ASN B 1 278 ? 27.812 12.953 -6.395 1 89.25 278 ASN B CA 1
ATOM 4977 C C . ASN B 1 278 ? 28.141 13.469 -7.793 1 89.25 278 ASN B C 1
ATOM 4979 O O . ASN B 1 278 ? 27.734 12.867 -8.789 1 89.25 278 ASN B O 1
ATOM 4983 N N . ASN B 1 279 ? 28.797 14.5 -7.949 1 92.31 279 ASN B N 1
ATOM 4984 C CA . ASN B 1 279 ? 29.141 15.125 -9.219 1 92.31 279 ASN B CA 1
ATOM 4985 C C . ASN B 1 279 ? 27.906 15.43 -10.055 1 92.31 279 ASN B C 1
ATOM 4987 O O . ASN B 1 279 ? 27.828 15.031 -11.219 1 92.31 279 ASN B O 1
ATOM 4991 N N . THR B 1 280 ? 26.875 16.016 -9.305 1 91.75 280 THR B N 1
ATOM 4992 C CA . THR B 1 280 ? 25.641 16.453 -9.953 1 91.75 280 THR B CA 1
ATOM 4993 C C . THR B 1 280 ? 25.594 17.984 -10.039 1 91.75 280 THR B C 1
ATOM 4995 O O . THR B 1 280 ? 26.5 18.656 -9.547 1 91.75 280 THR B O 1
ATOM 4998 N N . GLN B 1 281 ? 24.594 18.531 -10.797 1 93.19 281 GLN B N 1
ATOM 4999 C CA . GLN B 1 281 ? 24.453 19.969 -10.977 1 93.19 281 GLN B CA 1
ATOM 5000 C C . GL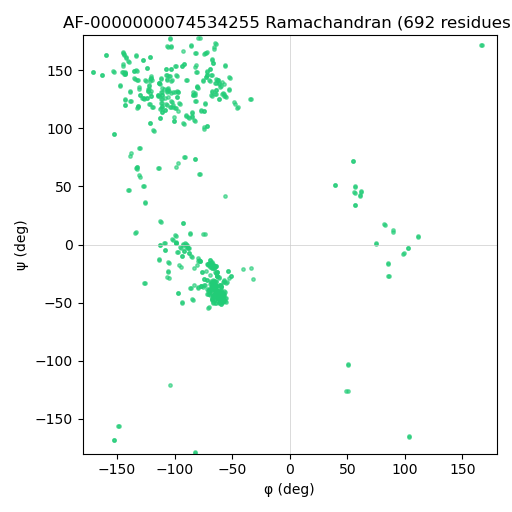N B 1 281 ? 23.047 20.438 -10.641 1 93.19 281 GLN B C 1
ATOM 5002 O O . GLN B 1 281 ? 22.406 21.141 -11.422 1 93.19 281 GLN B O 1
ATOM 5007 N N . LEU B 1 282 ? 22.641 20.016 -9.5 1 93.88 282 LEU B N 1
ATOM 5008 C CA . LEU B 1 282 ? 21.328 20.453 -9.023 1 93.88 282 LEU B CA 1
ATOM 5009 C C . LEU B 1 282 ? 21.344 21.938 -8.695 1 93.88 282 LEU B C 1
ATOM 5011 O O . LEU B 1 282 ? 22.359 22.484 -8.281 1 93.88 282 LEU B O 1
ATOM 5015 N N . LYS B 1 283 ? 20.203 22.641 -8.93 1 92.44 283 LYS B N 1
ATOM 5016 C CA . LYS B 1 283 ? 20.062 24.062 -8.602 1 92.44 283 LYS B CA 1
ATOM 5017 C C . LYS B 1 283 ? 20.078 24.281 -7.094 1 92.44 283 LYS B C 1
ATOM 5019 O O . LYS B 1 283 ? 19.25 23.719 -6.375 1 92.44 283 LYS B O 1
ATOM 5024 N N . GLU B 1 284 ? 20.844 25.094 -6.656 1 89.88 284 GLU B N 1
ATOM 5025 C CA . GLU B 1 284 ? 21.031 25.297 -5.223 1 89.88 284 GLU B CA 1
ATOM 5026 C C . GLU B 1 284 ? 19.875 26.109 -4.637 1 89.88 284 GLU B C 1
ATOM 5028 O O . GLU B 1 284 ? 19.516 25.922 -3.469 1 89.88 284 GLU B O 1
ATOM 5033 N N . GLU B 1 285 ? 19.391 27.016 -5.398 1 88.62 285 GLU B N 1
ATOM 5034 C CA . GLU B 1 285 ? 18.219 27.75 -4.953 1 88.62 285 GLU B CA 1
ATOM 5035 C C . GLU B 1 285 ? 16.953 26.906 -5.047 1 88.62 285 GLU B C 1
ATOM 5037 O O . GLU B 1 285 ? 16.328 26.828 -6.105 1 88.62 285 GLU B O 1
ATOM 5042 N N . PHE B 1 286 ? 16.609 26.391 -3.891 1 89.12 286 PHE B N 1
ATOM 5043 C CA . PHE B 1 286 ? 15.445 25.516 -3.846 1 89.12 286 PHE B CA 1
ATOM 5044 C C . PHE B 1 286 ? 14.203 26.281 -3.393 1 89.12 286 PHE B C 1
ATOM 5046 O O . PHE B 1 286 ? 14.266 27.078 -2.451 1 89.12 286 PHE B O 1
ATOM 5053 N N . GLU B 1 287 ? 13.164 26.094 -4.121 1 90.56 287 GLU B N 1
ATOM 5054 C CA . GLU B 1 287 ? 11.836 26.578 -3.744 1 90.56 287 GLU B CA 1
ATOM 5055 C C . GLU B 1 287 ? 10.844 25.422 -3.627 1 90.56 287 GLU B C 1
ATOM 5057 O O . GLU B 1 287 ? 10.719 24.609 -4.543 1 90.56 287 GLU B O 1
ATOM 5062 N N . PHE B 1 288 ? 10.203 25.422 -2.459 1 88.12 288 PHE B N 1
ATOM 5063 C CA . PHE B 1 288 ? 9.109 24.469 -2.34 1 88.12 288 PHE B CA 1
ATOM 5064 C C . PHE B 1 288 ? 7.988 24.797 -3.318 1 88.12 288 PHE B C 1
ATOM 5066 O O . PHE B 1 288 ? 7.574 25.953 -3.43 1 88.12 288 PHE B O 1
ATOM 5073 N N . PHE B 1 289 ? 7.617 23.766 -3.92 1 93.69 289 PHE B N 1
ATOM 5074 C CA . PHE B 1 289 ? 6.32 23.719 -4.582 1 93.69 289 PHE B CA 1
ATOM 5075 C C . PHE B 1 289 ? 5.461 22.594 -4.012 1 93.69 289 PHE B C 1
ATOM 5077 O O . PHE B 1 289 ? 5.719 21.422 -4.273 1 93.69 289 PHE B O 1
ATOM 5084 N N . PHE B 1 290 ? 4.48 23.047 -3.172 1 97.19 290 PHE B N 1
ATOM 5085 C CA . PHE B 1 290 ? 3.592 22.047 -2.598 1 97.19 290 PHE B CA 1
ATOM 5086 C C . PHE B 1 290 ? 2.643 21.5 -3.652 1 97.19 290 PHE B C 1
ATOM 5088 O O . PHE B 1 290 ? 2.145 22.234 -4.5 1 97.19 290 PHE B O 1
ATOM 5095 N N . TYR B 1 291 ? 2.293 20.25 -3.568 1 98.06 291 TYR B N 1
ATOM 5096 C CA . TYR B 1 291 ? 1.681 19.531 -4.68 1 98.06 291 TYR B CA 1
ATOM 5097 C C . TYR B 1 291 ? 0.198 19.875 -4.793 1 98.06 291 TYR B C 1
ATOM 5099 O O . TYR B 1 291 ? -0.432 19.578 -5.812 1 98.06 291 TYR B O 1
ATOM 5107 N N . GLY B 1 292 ? -0.408 20.562 -3.695 1 98.56 292 GLY B N 1
ATOM 5108 C CA . GLY B 1 292 ? -1.861 20.531 -3.727 1 98.56 292 GLY B CA 1
ATOM 5109 C C . GLY B 1 292 ? -2.416 19.125 -3.926 1 98.56 292 GLY B C 1
ATOM 5110 O O . GLY B 1 292 ? -2.055 18.203 -3.197 1 98.56 292 GLY B O 1
ATOM 5111 N N . SER B 1 293 ? -3.266 19 -4.941 1 98.75 293 SER B N 1
ATOM 5112 C CA . SER B 1 293 ? -3.76 17.688 -5.309 1 98.75 293 SER B CA 1
ATOM 5113 C C . SER B 1 293 ? -4.43 17 -4.121 1 98.75 293 SER B C 1
ATOM 5115 O O . SER B 1 293 ? -4.297 15.781 -3.941 1 98.75 293 SER B O 1
ATOM 5117 N N . SER B 1 294 ? -5.105 17.781 -3.213 1 98.94 294 SER B N 1
ATOM 5118 C CA . SER B 1 294 ? -5.922 17.172 -2.164 1 98.94 294 SER B CA 1
ATOM 5119 C C . SER B 1 294 ? -6.98 16.25 -2.752 1 98.94 294 SER B C 1
ATOM 5121 O O . SER B 1 294 ? -7.371 16.406 -3.91 1 98.94 294 SER B O 1
ATOM 5123 N N . PHE B 1 295 ? -7.41 15.266 -1.949 1 98.94 295 PHE B N 1
ATOM 5124 C CA . PHE B 1 295 ? -8.383 14.359 -2.543 1 98.94 295 PHE B CA 1
ATOM 5125 C C . PHE B 1 295 ? -9.164 13.625 -1.464 1 98.94 295 PHE B C 1
ATOM 5127 O O . PHE B 1 295 ? -8.797 13.656 -0.289 1 98.94 295 PHE B O 1
ATOM 5134 N N . ILE B 1 296 ? -10.273 13.062 -1.85 1 98.94 296 ILE B N 1
ATOM 5135 C CA . ILE B 1 296 ? -11.109 12.133 -1.098 1 98.94 296 ILE B CA 1
ATOM 5136 C C . ILE B 1 296 ? -11.297 10.844 -1.894 1 98.94 296 ILE B C 1
ATOM 5138 O O . ILE B 1 296 ? -11.672 10.883 -3.068 1 98.94 296 ILE B O 1
ATOM 5142 N N . CYS B 1 297 ? -10.984 9.812 -1.244 1 98.62 297 CYS B N 1
ATOM 5143 C CA . CYS B 1 297 ? -11.008 8.508 -1.906 1 98.62 297 CYS B CA 1
ATOM 5144 C C . CYS B 1 297 ? -11.938 7.543 -1.185 1 98.62 297 CYS B C 1
ATOM 5146 O O . CYS B 1 297 ? -11.953 7.492 0.046 1 98.62 297 CYS B O 1
ATOM 5148 N N . ALA B 1 298 ? -12.75 6.77 -1.924 1 98.62 298 ALA B N 1
ATOM 5149 C CA . ALA B 1 298 ? -13.664 5.777 -1.356 1 98.62 298 ALA B CA 1
ATOM 5150 C C . ALA B 1 298 ? -12.93 4.477 -1.045 1 98.62 298 ALA B C 1
ATOM 5152 O O . ALA B 1 298 ? -11.812 4.254 -1.518 1 98.62 298 ALA B O 1
ATOM 5153 N N . PRO B 1 299 ? -13.672 3.666 -0.223 1 98.12 299 PRO B N 1
ATOM 5154 C CA . PRO B 1 299 ? -13.117 2.32 -0.075 1 98.12 299 PRO B CA 1
ATOM 5155 C C . PRO B 1 299 ? -12.953 1.596 -1.41 1 98.12 299 PRO B C 1
ATOM 5157 O O . PRO B 1 299 ? -13.852 1.649 -2.256 1 98.12 299 PRO B O 1
ATOM 5160 N N . GLY B 1 300 ? -11.82 1.063 -1.725 1 96.62 300 GLY B N 1
ATOM 5161 C CA . GLY B 1 300 ? -11.555 0.428 -3.006 1 96.62 300 GLY B CA 1
ATOM 5162 C C . GLY B 1 300 ? -10.82 1.329 -3.977 1 96.62 300 GLY B C 1
ATOM 5163 O O . GLY B 1 300 ? -10.516 0.923 -5.102 1 96.62 300 GLY B O 1
ATOM 5164 N N . GLY B 1 301 ? -10.695 2.543 -3.555 1 97.88 301 GLY B N 1
ATOM 5165 C CA . GLY B 1 301 ? -9.742 3.355 -4.289 1 97.88 301 GLY B CA 1
ATOM 5166 C C . GLY B 1 301 ? -10.398 4.332 -5.25 1 97.88 301 GLY B C 1
ATOM 5167 O O . GLY B 1 301 ? -9.711 5.137 -5.887 1 97.88 301 GLY B O 1
ATOM 5168 N N . LYS B 1 302 ? -11.688 4.324 -5.383 1 97.31 302 LYS B N 1
ATOM 5169 C CA . LYS B 1 302 ? -12.344 5.262 -6.289 1 97.31 302 LYS B CA 1
ATOM 5170 C C . LYS B 1 302 ? -12.156 6.703 -5.816 1 97.31 302 LYS B C 1
ATOM 5172 O O . LYS B 1 302 ? -12.453 7.027 -4.664 1 97.31 302 LYS B O 1
ATOM 5177 N N . MET B 1 303 ? -11.719 7.543 -6.742 1 98.38 303 MET B N 1
ATOM 5178 C CA . MET B 1 303 ? -11.555 8.961 -6.441 1 98.38 303 MET B CA 1
ATOM 5179 C C . MET B 1 303 ? -12.906 9.672 -6.426 1 98.38 303 MET B C 1
ATOM 5181 O O . MET B 1 303 ? -13.602 9.711 -7.441 1 98.38 303 MET B O 1
ATOM 5185 N N . LEU B 1 304 ? -13.297 10.18 -5.289 1 98.75 304 LEU B N 1
ATOM 5186 C CA . LEU B 1 304 ? -14.555 10.906 -5.18 1 98.75 304 LEU B CA 1
ATOM 5187 C C . LEU B 1 304 ? -14.383 12.367 -5.574 1 98.75 304 LEU B C 1
ATOM 5189 O O . LEU B 1 304 ? -15.219 12.93 -6.281 1 98.75 304 LEU B O 1
ATOM 5193 N N . GLU B 1 305 ? -13.352 13.016 -5.059 1 98.88 305 GLU B N 1
ATOM 5194 C CA . GLU B 1 305 ? -12.969 14.383 -5.379 1 98.88 305 GLU B CA 1
ATOM 5195 C C . GLU B 1 305 ? -11.453 14.539 -5.414 1 98.88 305 GLU B C 1
ATOM 5197 O O . GLU B 1 305 ? -10.734 13.859 -4.668 1 98.88 305 GLU B O 1
ATOM 5202 N N . GLU B 1 306 ? -11 15.398 -6.238 1 98.75 306 GLU B N 1
ATOM 5203 C CA . GLU B 1 306 ? -9.578 15.727 -6.324 1 98.75 306 GLU B CA 1
ATOM 5204 C C . GLU B 1 306 ? -9.375 17.188 -6.715 1 98.75 306 GLU B C 1
ATOM 5206 O O . GLU B 1 306 ? -10.055 17.703 -7.605 1 98.75 306 GLU B O 1
ATOM 5211 N N . ALA B 1 307 ? -8.477 17.828 -6.062 1 98.81 307 ALA B N 1
ATOM 5212 C CA . ALA B 1 307 ? -8.156 19.219 -6.332 1 98.81 307 ALA B CA 1
ATOM 5213 C C . ALA B 1 307 ? -7.027 19.344 -7.352 1 98.81 307 ALA B C 1
ATOM 5215 O O . ALA B 1 307 ? -6.23 18.422 -7.512 1 98.81 307 ALA B O 1
ATOM 5216 N N . PRO B 1 308 ? -7 20.484 -8.047 1 98.06 308 PRO B N 1
ATOM 5217 C CA . PRO B 1 308 ? -5.855 20.719 -8.922 1 98.06 308 PRO B CA 1
ATOM 5218 C C . PRO B 1 308 ? -4.543 20.891 -8.156 1 98.06 308 PRO B C 1
ATOM 5220 O O . PRO B 1 308 ? -4.559 21.062 -6.938 1 98.06 308 PRO B O 1
ATOM 5223 N N . ARG B 1 309 ? -3.51 20.891 -8.852 1 96.69 309 ARG B N 1
ATOM 5224 C CA . ARG B 1 309 ? -2.166 20.906 -8.281 1 96.69 309 ARG B CA 1
ATOM 5225 C C . ARG B 1 309 ? -1.799 22.297 -7.777 1 96.69 309 ARG B C 1
ATOM 5227 O O . ARG B 1 309 ? -0.972 22.438 -6.875 1 96.69 309 ARG B O 1
ATOM 5234 N N . ASP B 1 310 ? -2.451 23.297 -8.336 1 95 310 ASP B N 1
ATOM 5235 C CA . ASP B 1 310 ? -1.819 24.609 -8.148 1 95 310 ASP B CA 1
ATOM 5236 C C . ASP B 1 310 ? -2.84 25.656 -7.711 1 95 310 ASP B C 1
ATOM 5238 O O . ASP B 1 310 ? -2.537 26.844 -7.688 1 95 310 ASP B O 1
ATOM 5242 N N . THR B 1 311 ? -4.004 25.203 -7.371 1 97 311 THR B N 1
ATOM 5243 C CA . THR B 1 311 ? -5.043 26.172 -7.07 1 97 311 THR B CA 1
ATOM 5244 C C . THR B 1 311 ? -5.734 25.844 -5.75 1 97 311 THR B C 1
ATOM 5246 O O . THR B 1 311 ? -6.074 24.688 -5.496 1 97 311 THR B O 1
ATOM 5249 N N . PRO B 1 312 ? -5.91 26.891 -4.906 1 98.25 312 PRO B N 1
ATOM 5250 C CA . PRO B 1 312 ? -6.77 26.641 -3.748 1 98.25 312 PRO B CA 1
ATOM 5251 C C . PRO B 1 312 ? -8.125 26.047 -4.133 1 98.25 312 PRO B C 1
ATOM 5253 O O . PRO B 1 312 ? -8.68 26.391 -5.176 1 98.25 312 PRO B O 1
ATOM 5256 N N . SER B 1 313 ? -8.625 25.172 -3.348 1 98.75 313 SER B N 1
ATOM 5257 C CA . SER B 1 313 ? -9.836 24.438 -3.699 1 98.75 313 SER B CA 1
ATOM 5258 C C . SER B 1 313 ? -10.594 23.984 -2.451 1 98.75 313 SER B C 1
ATOM 5260 O O . SER B 1 313 ? -10.008 23.875 -1.373 1 98.75 313 SER B O 1
ATOM 5262 N N . VAL B 1 314 ? -11.875 23.906 -2.578 1 98.94 314 VAL B N 1
ATOM 5263 C CA . VAL B 1 314 ? -12.758 23.281 -1.596 1 98.94 314 VAL B CA 1
ATOM 5264 C C . VAL B 1 314 ? -13.359 22.016 -2.178 1 98.94 314 VAL B C 1
ATOM 5266 O O . VAL B 1 314 ? -14.047 22.062 -3.201 1 98.94 314 VAL B O 1
ATOM 5269 N N . LEU B 1 315 ? -13.07 20.891 -1.572 1 98.94 315 LEU B N 1
ATOM 5270 C CA . LEU B 1 315 ? -13.664 19.625 -1.978 1 98.94 315 LEU B CA 1
ATOM 5271 C C . LEU B 1 315 ? -14.773 19.203 -1.013 1 98.94 315 LEU B C 1
ATOM 5273 O O . LEU B 1 315 ? -14.641 19.391 0.2 1 98.94 315 LEU B O 1
ATOM 5277 N N . VAL B 1 316 ? -15.836 18.656 -1.527 1 98.94 316 VAL B N 1
ATOM 5278 C CA . VAL B 1 316 ? -16.891 18.062 -0.716 1 98.94 316 VAL B CA 1
ATOM 5279 C C . VAL B 1 316 ? -17.359 16.766 -1.345 1 98.94 316 VAL B C 1
ATOM 5281 O O . VAL B 1 316 ? -17.609 16.688 -2.553 1 98.94 316 VAL B O 1
ATOM 5284 N N . ALA B 1 317 ? -17.469 15.742 -0.562 1 98.88 317 ALA B N 1
ATOM 5285 C CA . ALA B 1 317 ? -17.938 14.461 -1.067 1 98.88 317 ALA B CA 1
ATOM 5286 C C . ALA B 1 317 ? -18.797 13.75 -0.029 1 98.88 317 ALA B C 1
ATOM 5288 O O . ALA B 1 317 ? -18.562 13.867 1.175 1 98.88 317 ALA B O 1
ATOM 5289 N N . GLU B 1 318 ? -19.734 13.039 -0.51 1 98.62 318 GLU B N 1
ATOM 5290 C CA . GLU B 1 318 ? -20.531 12.148 0.33 1 98.62 318 GLU B CA 1
ATOM 5291 C C . GLU B 1 318 ? -19.828 10.805 0.525 1 98.62 318 GLU B C 1
ATOM 5293 O O . GLU B 1 318 ? -19.359 10.195 -0.44 1 98.62 318 GLU B O 1
ATOM 5298 N N . LEU B 1 319 ? -19.703 10.398 1.732 1 98.62 319 LEU B N 1
ATOM 5299 C CA . LEU B 1 319 ? -19.141 9.094 2.059 1 98.62 319 LEU B CA 1
ATOM 5300 C C . LEU B 1 319 ? -20.25 8.047 2.184 1 98.62 319 LEU B C 1
ATOM 5302 O O . LEU B 1 319 ? -20.938 7.988 3.199 1 98.62 319 LEU B O 1
ATOM 5306 N N . ASP B 1 320 ? -20.359 7.227 1.182 1 97.12 320 ASP B N 1
ATOM 5307 C CA . ASP B 1 320 ? -21.391 6.203 1.106 1 97.12 320 ASP B CA 1
ATOM 5308 C C . ASP B 1 320 ? -20.938 4.914 1.789 1 97.12 320 ASP B C 1
ATOM 5310 O O . ASP B 1 320 ? -20.125 4.172 1.245 1 97.12 320 ASP B O 1
ATOM 5314 N N . PHE B 1 321 ? -21.531 4.652 2.887 1 96.88 321 PHE B N 1
ATOM 5315 C CA . PHE B 1 321 ? -21.141 3.49 3.676 1 96.88 321 PHE B CA 1
ATOM 5316 C C . PHE B 1 321 ? -21.438 2.199 2.928 1 96.88 321 PHE B C 1
ATOM 5318 O O . PHE B 1 321 ? -20.859 1.153 3.221 1 96.88 321 PHE B O 1
ATOM 5325 N N . GLU B 1 322 ? -22.312 2.262 1.936 1 93.88 322 GLU B N 1
ATOM 5326 C CA . GLU B 1 322 ? -22.578 1.087 1.109 1 93.88 322 GLU B CA 1
ATOM 5327 C C . GLU B 1 322 ? -21.344 0.713 0.281 1 93.88 322 GLU B C 1
ATOM 5329 O O . GLU B 1 322 ? -21.109 -0.467 0.017 1 93.88 322 GLU B O 1
ATOM 5334 N N . GLN B 1 323 ? -20.609 1.69 -0.095 1 93.56 323 GLN B N 1
ATOM 5335 C CA . GLN B 1 323 ? -19.375 1.425 -0.825 1 93.56 323 GLN B CA 1
ATOM 5336 C C . GLN B 1 323 ? -18.375 0.673 0.045 1 93.56 323 GLN B C 1
ATOM 5338 O O . GLN B 1 323 ? -17.688 -0.229 -0.433 1 93.56 323 GLN B O 1
ATOM 5343 N N . MET B 1 324 ? -18.344 1.089 1.253 1 96.38 324 MET B N 1
ATOM 5344 C CA . MET B 1 324 ? -17.453 0.413 2.193 1 96.38 324 MET B CA 1
ATOM 5345 C C . MET B 1 324 ? -17.891 -1.035 2.404 1 96.38 324 MET B C 1
ATOM 5347 O O . MET B 1 324 ? -17.062 -1.948 2.332 1 96.38 324 MET B O 1
ATOM 5351 N N . ARG B 1 325 ? -19.109 -1.196 2.682 1 94.12 325 ARG B N 1
ATOM 5352 C CA . ARG B 1 325 ? -19.656 -2.535 2.906 1 94.12 325 ARG B CA 1
ATOM 5353 C C . ARG B 1 325 ? -19.375 -3.441 1.71 1 94.12 325 ARG B C 1
ATOM 5355 O O . ARG B 1 325 ? -18.875 -4.555 1.868 1 94.12 325 ARG B O 1
ATOM 5362 N N . LEU B 1 326 ? -19.672 -2.969 0.532 1 92.19 326 LEU B N 1
ATOM 5363 C CA . LEU B 1 326 ? -19.531 -3.756 -0.688 1 92.19 326 LEU B CA 1
ATOM 5364 C C . LEU B 1 326 ? -18.078 -4.137 -0.929 1 92.19 326 LEU B C 1
ATOM 5366 O O . LEU B 1 326 ? -17.781 -5.289 -1.255 1 92.19 326 LEU B O 1
ATOM 5370 N N . TRP B 1 327 ? -17.188 -3.234 -0.755 1 96.06 327 TRP B N 1
ATOM 5371 C CA . TRP B 1 327 ? -15.781 -3.529 -0.988 1 96.06 327 TRP B CA 1
ATOM 5372 C C . TRP B 1 327 ? -15.258 -4.539 0.031 1 96.06 327 TRP B C 1
ATOM 5374 O O . TRP B 1 327 ? -14.562 -5.492 -0.329 1 96.06 327 TRP B O 1
ATOM 5384 N N . ARG B 1 328 ? -15.625 -4.309 1.28 1 95.69 328 ARG B N 1
ATOM 5385 C CA . ARG B 1 328 ? -15.156 -5.207 2.33 1 95.69 328 ARG B CA 1
ATOM 5386 C C . ARG B 1 328 ? -15.711 -6.613 2.141 1 95.69 328 ARG B C 1
ATOM 5388 O O . ARG B 1 328 ? -15.062 -7.598 2.49 1 95.69 328 ARG B O 1
ATOM 5395 N N . GLU B 1 329 ? -16.875 -6.672 1.59 1 92.94 329 GLU B N 1
ATOM 5396 C CA . GLU B 1 329 ? -17.453 -7.977 1.294 1 92.94 329 GLU B CA 1
ATOM 5397 C C . GLU B 1 329 ? -16.734 -8.648 0.128 1 92.94 329 GLU B C 1
ATOM 5399 O O . GLU B 1 329 ? -16.469 -9.852 0.165 1 92.94 329 GLU B O 1
ATOM 5404 N N . ALA B 1 330 ? -16.453 -7.898 -0.854 1 93.25 330 ALA B N 1
ATOM 5405 C CA . ALA B 1 330 ? -15.805 -8.438 -2.047 1 93.25 330 ALA B CA 1
ATOM 5406 C C . ALA B 1 330 ? -14.359 -8.828 -1.75 1 93.25 330 ALA B C 1
ATOM 5408 O O . ALA B 1 330 ? -13.867 -9.836 -2.266 1 93.25 330 ALA B O 1
ATOM 5409 N N . PHE B 1 331 ? -13.688 -8.039 -0.954 1 95.5 331 PHE B N 1
ATOM 5410 C CA . PHE B 1 331 ? -12.289 -8.242 -0.6 1 95.5 331 PHE B CA 1
ATOM 5411 C C . PHE B 1 331 ? -12.094 -8.164 0.909 1 95.5 331 PHE B C 1
ATOM 5413 O O . PHE B 1 331 ? -11.633 -7.148 1.429 1 95.5 331 PHE B O 1
ATOM 5420 N N . PRO B 1 332 ? -12.375 -9.297 1.516 1 95.62 332 PRO B N 1
ATOM 5421 C CA . PRO B 1 332 ? -12.258 -9.297 2.975 1 95.62 332 PRO B CA 1
ATOM 5422 C C . PRO B 1 332 ? -10.812 -9.398 3.455 1 95.62 332 PRO B C 1
ATOM 5424 O O . PRO B 1 332 ? -10.484 -10.281 4.254 1 95.62 332 PRO B O 1
ATOM 5427 N N . LEU B 1 333 ? -9.992 -8.484 3.127 1 97.25 333 LEU B N 1
ATOM 5428 C CA . LEU B 1 333 ? -8.539 -8.523 3.299 1 97.25 333 LEU B CA 1
ATOM 5429 C C . LEU B 1 333 ? -8.164 -8.375 4.77 1 97.25 333 LEU B C 1
ATOM 5431 O O . LEU B 1 333 ? -7.156 -8.93 5.215 1 97.25 333 LEU B O 1
ATOM 5435 N N . LEU B 1 334 ? -9 -7.629 5.539 1 97.25 334 LEU B N 1
ATOM 5436 C CA . LEU B 1 334 ? -8.719 -7.492 6.969 1 97.25 334 LEU B CA 1
ATOM 5437 C C . LEU B 1 334 ? -8.859 -8.836 7.676 1 97.25 334 LEU B C 1
ATOM 5439 O O . LEU B 1 334 ? -8.117 -9.125 8.617 1 97.25 334 LEU B O 1
ATOM 5443 N N . ASN B 1 335 ? -9.758 -9.656 7.172 1 95.25 335 ASN B N 1
ATOM 5444 C CA . ASN B 1 335 ? -10.07 -10.922 7.832 1 95.25 335 ASN B CA 1
ATOM 5445 C C . ASN B 1 335 ? -9.234 -12.07 7.27 1 95.25 335 ASN B C 1
ATOM 5447 O O . ASN B 1 335 ? -9.219 -13.164 7.836 1 95.25 335 ASN B O 1
ATOM 5451 N N . GLN B 1 336 ? -8.531 -11.859 6.199 1 96.19 336 GLN B N 1
ATOM 5452 C CA . GLN B 1 336 ? -7.793 -12.938 5.559 1 96.19 336 GLN B CA 1
ATOM 5453 C C . GLN B 1 336 ? -6.285 -12.727 5.684 1 96.19 336 GLN B C 1
ATOM 5455 O O . GLN B 1 336 ? -5.512 -13.25 4.879 1 96.19 336 GLN B O 1
ATOM 5460 N N . ARG B 1 337 ? -5.906 -11.883 6.656 1 97.25 337 ARG B N 1
ATOM 5461 C CA . ARG B 1 337 ? -4.5 -11.711 7.008 1 97.25 337 ARG B CA 1
ATOM 5462 C C . ARG B 1 337 ? -3.936 -12.984 7.633 1 97.25 337 ARG B C 1
ATOM 5464 O O . ARG B 1 337 ? -4.691 -13.867 8.039 1 97.25 337 ARG B O 1
ATOM 5471 N N . GLN B 1 338 ? -2.646 -13.102 7.602 1 97.44 338 GLN B N 1
ATOM 5472 C CA . GLN B 1 338 ? -1.914 -14.133 8.328 1 97.44 338 GLN B CA 1
ATOM 5473 C C . GLN B 1 338 ? -1.039 -13.523 9.422 1 97.44 338 GLN B C 1
ATOM 5475 O O . GLN B 1 338 ? 0.185 -13.664 9.391 1 97.44 338 GLN B O 1
ATOM 5480 N N . ALA B 1 339 ? -1.688 -12.938 10.398 1 97.44 339 ALA B N 1
ATOM 5481 C CA . ALA B 1 339 ? -1.092 -12.055 11.391 1 97.44 339 ALA B CA 1
ATOM 5482 C C . ALA B 1 339 ? -0.003 -12.773 12.18 1 97.44 339 ALA B C 1
ATOM 5484 O O . ALA B 1 339 ? 1.025 -12.18 12.516 1 97.44 339 ALA B O 1
ATOM 5485 N N . LYS B 1 340 ? -0.182 -14.008 12.445 1 96.44 340 LYS B N 1
ATOM 5486 C CA . LYS B 1 340 ? 0.755 -14.758 13.281 1 96.44 340 LYS B CA 1
ATOM 5487 C C . LYS B 1 340 ? 2.105 -14.914 12.586 1 96.44 340 LYS B C 1
ATOM 5489 O O . LYS B 1 340 ? 3.105 -15.242 13.234 1 96.44 340 LYS B O 1
ATOM 5494 N N . THR B 1 341 ? 2.125 -14.68 11.281 1 97.56 341 THR B N 1
ATOM 5495 C CA . THR B 1 341 ? 3.361 -14.867 10.523 1 97.56 341 THR B CA 1
ATOM 5496 C C . THR B 1 341 ? 4.066 -13.531 10.305 1 97.56 341 THR B C 1
ATOM 5498 O O . THR B 1 341 ? 5.133 -13.477 9.695 1 97.56 341 THR B O 1
ATOM 5501 N N . TYR B 1 342 ? 3.496 -12.422 10.836 1 97.94 342 TYR B N 1
ATOM 5502 C CA . TYR B 1 342 ? 3.969 -11.086 10.492 1 97.94 342 TYR B CA 1
ATOM 5503 C C . TYR B 1 342 ? 5.023 -10.609 11.484 1 97.94 342 TYR B C 1
ATOM 5505 O O . TYR B 1 342 ? 5.332 -9.414 11.547 1 97.94 342 TYR B O 1
ATOM 5513 N N . GLY B 1 343 ? 5.641 -11.398 12.227 1 97.5 343 GLY B N 1
ATOM 5514 C CA . GLY B 1 343 ? 6.535 -11.031 13.305 1 97.5 343 GLY B CA 1
ATOM 5515 C C . GLY B 1 343 ? 7.684 -10.148 12.859 1 97.5 343 GLY B C 1
ATOM 5516 O O . GLY B 1 343 ? 8.148 -9.289 13.617 1 97.5 343 GLY B O 1
ATOM 5517 N N . ARG B 1 344 ? 8.133 -10.312 11.641 1 97.88 344 ARG B N 1
ATOM 5518 C CA . ARG B 1 344 ? 9.273 -9.562 11.117 1 97.88 344 ARG B CA 1
ATOM 5519 C C . ARG B 1 344 ? 8.977 -8.07 11.078 1 97.88 344 ARG B C 1
ATOM 5521 O O . ARG B 1 344 ? 9.898 -7.25 11.148 1 97.88 344 ARG B O 1
ATOM 5528 N N . LEU B 1 345 ? 7.762 -7.641 11.031 1 98.12 345 LEU B N 1
ATOM 5529 C CA . LEU B 1 345 ? 7.363 -6.238 10.922 1 98.12 345 LEU B CA 1
ATOM 5530 C C . LEU B 1 345 ? 7.719 -5.477 12.195 1 98.12 345 LEU B C 1
ATOM 5532 O O . LEU B 1 345 ? 7.766 -4.246 12.195 1 98.12 345 LEU B O 1
ATOM 5536 N N . LEU B 1 346 ? 7.934 -6.176 13.344 1 97.69 346 LEU B N 1
ATOM 5537 C CA . LEU B 1 346 ? 8.188 -5.531 14.625 1 97.69 346 LEU B CA 1
ATOM 5538 C C . LEU B 1 346 ? 9.688 -5.371 14.859 1 97.69 346 LEU B C 1
ATOM 5540 O O . LEU B 1 346 ? 10.102 -4.777 15.859 1 97.69 346 LEU B O 1
ATOM 5544 N N . GLN B 1 347 ? 10.438 -5.848 13.859 1 93.88 347 GLN B N 1
ATOM 5545 C CA . GLN B 1 347 ? 11.891 -5.801 13.992 1 93.88 347 GLN B CA 1
ATOM 5546 C C . GLN B 1 347 ? 12.492 -4.73 13.094 1 93.88 347 GLN B C 1
ATOM 5548 O O . GLN B 1 347 ? 12.016 -4.504 11.984 1 93.88 347 GLN B O 1
ATOM 5553 N N . ASP B 1 348 ? 13.539 -4.043 13.602 1 83.88 348 ASP B N 1
ATOM 5554 C CA . ASP B 1 348 ? 14.219 -3.037 12.797 1 83.88 348 ASP B CA 1
ATOM 5555 C C . ASP B 1 348 ? 15.102 -3.691 11.742 1 83.88 348 ASP B C 1
ATOM 5557 O O . ASP B 1 348 ? 15.625 -4.789 11.953 1 83.88 348 ASP B O 1
#

pLDDT: mean 94.24, std 9.03, range [38.12, 99.0]

Nearest PDB structures (foldseek):
  5h8k-assembly1_C  TM=8.934E-01  e=4.705E-31  Medicago truncatula
  5h8k-assembly1_A  TM=8.959E-01  e=9.611E-31  Medicago truncatula
  5h8i-assembly1_B  TM=8.878E-01  e=1.964E-30  Medicago truncatula
  5h8i-assembly2_I  TM=8.819E-01  e=1.850E-30  Medicago truncatula
  6mg6-assembly2_C  TM=8.814E-01  e=1.777E-29  Helicobacter pylori G27

InterPro domains:
  IPR003010 Carbon-nitrogen hydrolase [PF00795] (11-328)
  IPR003010 Carbon-nitrogen hydrolase [PS50263] (9-321)
  IPR036526 Carbon-nitrogen hydrolase superfamily [G3DSA:3.60.110.10] (1-348)
  IPR036526 Carbon-nitrogen hydrolase superfamily [SSF56317] (8-345)
  IPR050345 Aliphatic Amidase/Beta-Ureidopropionase [PTHR43674] (6-346)

Secondary structure (DSSP, 8-state):
-----SPPEEEEEEE-B--S-HHHHHHHHHHHHHHHHHTT-SEEE--TTTTS---TTS-TTT-GGGGGG-B-HHHHHHHHHHHHSSS---SHHHHHHHHH-HHHHHHHHHHHHHTSEEEEEEEEEEEEE-TTT--EEEEEEEEEEEE-TTS-EEEEEE------STT--GGGT-PPP-S----EE-SS-EEE---GGGGG-HHHHHHHHHTT-SEEEEE---B--SS-TT---HHHHHHHHHHHHHHHT-EEEEE--EEEEE--HHHHHHHHHHHHHHT----SS-EEEEE---EEE-TTS-EEEE--SSS-EEEEEEE-HHHHHHHHHH--TTTT--GGG-GGGG--/-----SPPEEEEEEE-B--S-HHHHHHHHHHHHHHHHHTT-SEEE--TTTTS---TTS-TTT-GGGGGG-B-HHHHHHHHHHHHSSS---HHHHHHHHHH-HHHHHHHHHHHHHTSEEEEEEEEEEEEE-TTT--EEEEEEEEEEEE-TTS-EEEEEE------STT--GGGT-PPP-S----EE-SS-EEE---GGGGG-HHHHHHHHHTT-SEEEEE---B--SS-TT---HHHHHHHHHHHHHHHT-EEEEE--EEEEE--HHHHHHHHHHHHHHT----SS-EEEEE---EEE-TTS-EEEE--SSS-EEEEEEE-HHHHHHHHHH--TTTT--GGG-GGGG--

Sequence (696 aa):
MSASNRPNVKLGVIQCHWTEDLTVLKSDISHKVKQAANANAQIILLQEVFMMRYPGDLSKELNPETFDQAENLMQAVAILEKNENSEQVTTRHDEEIGQLSRTLQFCRELAISNKVIIVGSLFEKFIHTNDETGNSTTNYYNTSIIVNEKGQLIGKTRKQHIPEGPAYNEVDFFEAGYDDYPVHDTGLIKIAVPTCYDQWFPELARIYALKGAELVLYPTCIGNEPLYQDLDTQPQWKTMMVSHSICNGVFIAAANRVGKQSAGPNVSKAIREYNEKNNTQLKEEFEFFFYGSSFICAPGGKMLEEAPRDTPSVLVAELDFEQMRLWREAFPLLNQRQAKTYGRLLQDMSASNRPNVKLGVIQCHWTEDLTVLKSDISHKVKQAANANAQIILLQEVFMMRYPGDLSKELNPETFDQAENLMQAVAILEKNENSEQVTTRHDEEIGQLSRTLQFCRELAISNKVIIVGSLFEKFIHTNDETGNSTTNYYNTSIIVNEKGQLIGKTRKQHIPEGPAYNEVDFFEAGYDDYPVHDTGLIKIAVPTCYDQWFPELARIYALKGAELVLYPTCIGNEPLYQDLDTQPQWKTMMVSHSICNGVFIAAANRVGKQSAGPNVSKAIREYNEKNNTQLKEEFEFFFYGSSFICAPGGKMLEEAPRDTPSVLVAELDFEQMRLWREAFPLLNQRQAKTYGRLLQD

Radius of gyration: 27.9 Å; Cα contacts (8 Å, |Δi|>4): 1659; chains: 2; bounding box: 62×82×70 Å

Solvent-accessible surface area (backbone atoms only — not comparable to full-atom values): 35708 Å² total; per-residue (Å²): 98,80,75,68,85,64,78,65,48,29,40,18,34,39,27,42,64,75,62,86,52,54,69,61,39,51,51,52,51,50,52,47,52,48,53,28,34,74,72,58,24,44,36,34,36,30,24,37,37,58,90,49,77,81,58,22,28,52,46,48,88,83,41,58,68,62,60,71,67,40,18,33,49,67,62,25,49,52,52,51,58,57,33,73,74,35,91,77,59,77,67,68,53,52,52,52,27,32,74,28,15,50,63,61,41,51,41,24,52,51,6,44,77,57,59,17,28,30,34,35,30,37,48,31,37,47,78,47,67,40,81,88,77,64,50,72,48,79,47,34,29,43,29,24,38,33,23,35,38,85,40,44,79,72,41,69,36,47,25,56,41,64,47,77,46,80,50,40,25,34,60,63,64,30,47,59,39,82,72,76,72,62,63,34,77,69,85,79,54,31,32,26,46,54,36,35,66,37,60,65,39,66,67,55,54,46,44,35,36,75,70,57,27,47,31,40,38,25,24,14,70,53,55,62,45,70,89,41,75,88,53,78,58,63,65,49,51,50,40,35,45,35,31,48,10,41,51,53,32,18,31,33,33,36,11,14,28,23,47,71,45,81,52,43,70,62,35,26,48,51,38,48,52,48,21,66,63,49,74,51,85,72,72,42,83,49,64,41,42,26,42,22,48,22,37,34,29,35,29,51,40,49,75,71,41,71,42,53,46,76,49,70,41,74,40,71,43,76,46,55,61,56,48,28,53,51,39,35,66,77,52,49,48,79,78,55,59,64,29,84,72,46,65,65,59,51,51,134,96,81,76,67,85,64,79,65,48,30,40,15,34,39,26,42,62,74,59,86,52,56,69,61,40,51,50,55,50,50,52,47,50,49,53,28,35,75,72,57,23,44,36,36,36,31,24,36,35,57,89,50,79,82,59,21,28,53,47,48,88,83,41,57,69,62,63,70,66,41,18,32,49,68,62,26,49,51,52,51,57,58,33,72,76,34,90,70,76,56,76,69,52,56,54,52,26,32,74,28,16,51,62,60,40,51,42,23,51,53,6,44,78,56,57,19,28,31,33,34,30,36,47,31,38,46,77,47,66,39,81,90,78,64,49,72,47,76,48,36,29,46,30,23,39,32,23,34,38,84,39,45,80,71,42,70,36,47,23,56,42,65,46,75,47,78,50,39,25,33,59,61,63,32,47,61,39,83,71,76,72,63,63,34,77,71,85,80,54,32,33,24,46,54,36,37,68,36,58,64,38,65,68,56,53,46,44,36,36,74,68,57,28,47,31,41,39,23,25,15,70,54,54,63,46,69,88,41,75,88,52,76,58,60,65,49,51,52,41,34,45,35,30,46,10,41,52,53,34,18,31,33,35,37,9,15,27,24,47,69,45,81,52,44,68,62,36,27,49,51,37,50,51,49,18,64,64,50,74,51,85,72,72,41,84,48,63,42,40,27,42,22,46,22,37,35,29,35,29,51,39,49,73,71,42,71,40,53,47,76,48,71,40,72,40,71,44,75,47,54,58,55,47,27,53,52,38,35,66,76,52,50,49,79,78,55,59,64,27,84,73,46,62,64,57,51,50,131

Foldseek 3Di:
DDFPPADWAKEKEWAEAADQPQVVQLVVVLVLLLVQLVVVHQEYEAAFQRRDDDPQLDACVVCVCVCVQAAAQVVLQVLVVVVVPPPPDDDVNLVVSCVRPVPLSSQLVSLQVSVHKYKYWHWHWDWDADPVVRDIDIAIFTKIFIAGSNSHTQDMDTAADQDPDNSRHCVNRHDGDDPQFDWTCRVRFIETEHEAVCLQDLVNLLSNLLVPHQEYEYRHEDFDDQQCNVDDCVVVSLVSNLVSLALRLHKYWYHYYADKDWGDQSNLVVNVVSCVVVVHDGDSGDMTGIQGFIFIAGRNRHTQDTDHRHDIDMDMGIHRVSSSVVSCVVCVNSVPDPVVVCVCVVPD/DDFPPADWAKEKEWAEAADQPQVVQLVVVLVLLLVQLVVVHQEYEAAFQRRDDDPQLDACVVCVCVCVQAAAQVVLQVLVVVVVVPPCVDPVSLVVSCVRPVPLSSQLVSLQVSVHKYKYWHWHWDWDADPVVRDIDIAIFTKIFIAGSNSHTQDMDTAADQDPDNSRHCVNRHDGDDPQFDWTCRVRFIETEHEAVCLQDLVNLLSNLLVPHQEYEYRHEDFADQQCNVDDCVVVSLVSNLVSLALRLHKYWYHYYADKDWGDQSNLVVNVVSCVVVVDDGDSGDMTGIQGFIFIAGRNRHTQDTDHRHDTDMDMGIHRVSSSVVSCVVCVNSVPDPVVVCVCVPPD

Organism: Naegleria gruberi (NCBI:txid5762)